Protein AF-A0A1E1W1M6-F1 (afdb_monomer_lite)

Structure (mmCIF, N/CA/C/O backbone):
data_AF-A0A1E1W1M6-F1
#
_entry.id   AF-A0A1E1W1M6-F1
#
loop_
_atom_site.group_PDB
_atom_site.id
_atom_site.type_symbol
_atom_site.label_atom_id
_atom_site.label_alt_id
_atom_site.label_comp_id
_atom_site.label_asym_id
_atom_site.label_entity_id
_atom_site.label_seq_id
_atom_site.pdbx_PDB_ins_code
_atom_site.Cartn_x
_atom_site.Cartn_y
_atom_site.Cartn_z
_atom_site.occupancy
_atom_site.B_iso_or_equiv
_atom_site.auth_seq_id
_atom_site.auth_comp_id
_atom_site.auth_asym_id
_atom_site.auth_atom_id
_atom_site.pdbx_PDB_model_num
ATOM 1 N N . LEU A 1 1 ? 20.636 12.142 14.056 1.00 53.72 1 LEU A N 1
ATOM 2 C CA . LEU A 1 1 ? 20.337 10.736 14.391 1.00 53.72 1 LEU A CA 1
ATOM 3 C C . LEU A 1 1 ? 21.648 9.991 14.503 1.00 53.72 1 LEU A C 1
ATOM 5 O O . LEU A 1 1 ? 22.384 9.936 13.515 1.00 53.72 1 LEU A O 1
ATOM 9 N N . THR A 1 2 ? 21.947 9.485 15.691 1.00 61.78 2 THR A N 1
ATOM 10 C CA . THR A 1 2 ? 23.094 8.596 15.922 1.00 61.78 2 THR A CA 1
ATOM 11 C C . THR A 1 2 ? 22.879 7.271 15.168 1.00 61.78 2 THR A C 1
ATOM 13 O O . THR A 1 2 ? 21.756 6.965 14.757 1.00 61.78 2 THR A O 1
ATOM 16 N N . ALA A 1 3 ? 23.935 6.489 14.914 1.00 62.94 3 ALA A N 1
ATOM 17 C CA . ALA A 1 3 ? 23.798 5.199 14.218 1.00 62.94 3 ALA A CA 1
ATOM 18 C C . ALA A 1 3 ? 22.758 4.250 14.876 1.00 62.94 3 ALA A C 1
ATOM 20 O O . ALA A 1 3 ? 21.909 3.734 14.149 1.00 62.94 3 ALA A O 1
ATOM 21 N N . PRO A 1 4 ? 22.686 4.134 16.221 1.00 64.62 4 PRO A N 1
ATOM 22 C CA . PRO A 1 4 ? 21.672 3.312 16.893 1.00 64.62 4 PRO A CA 1
ATOM 23 C C . PRO A 1 4 ? 20.228 3.789 16.671 1.00 64.62 4 PRO A C 1
ATOM 25 O O . PRO A 1 4 ? 19.310 2.982 16.529 1.00 64.62 4 PRO A O 1
ATOM 28 N N . GLU A 1 5 ? 20.002 5.106 16.604 1.00 60.75 5 GLU A N 1
ATOM 29 C CA . GLU A 1 5 ? 18.670 5.669 16.347 1.00 60.75 5 GLU A CA 1
ATOM 30 C C . GLU A 1 5 ? 18.193 5.392 14.916 1.00 60.75 5 GLU A C 1
ATOM 32 O O . GLU A 1 5 ? 16.998 5.195 14.685 1.00 60.75 5 GLU A O 1
ATOM 37 N N . LYS A 1 6 ? 19.121 5.363 13.949 1.00 62.81 6 LYS A N 1
ATOM 38 C CA . LYS A 1 6 ? 18.810 5.003 12.558 1.00 62.81 6 LYS A CA 1
ATOM 39 C C . LYS A 1 6 ? 18.421 3.530 12.446 1.00 62.81 6 LYS A C 1
ATOM 41 O O . LYS A 1 6 ? 17.422 3.231 11.793 1.00 62.81 6 LYS A O 1
ATOM 46 N N . ASP A 1 7 ? 19.139 2.645 13.132 1.00 66.94 7 ASP A N 1
ATOM 47 C CA . ASP A 1 7 ? 18.856 1.207 13.128 1.00 66.94 7 ASP A CA 1
ATOM 48 C C . ASP A 1 7 ? 17.512 0.881 13.787 1.00 66.94 7 ASP A C 1
ATOM 50 O O . ASP A 1 7 ? 16.731 0.097 13.246 1.00 66.94 7 ASP A O 1
ATOM 54 N N . LYS A 1 8 ? 17.185 1.530 14.915 1.00 69.25 8 LYS A N 1
ATOM 55 C CA . LYS A 1 8 ? 15.869 1.382 15.558 1.00 69.25 8 LYS A CA 1
ATOM 56 C C . LYS A 1 8 ? 14.739 1.851 14.637 1.00 69.25 8 LYS A C 1
ATOM 58 O O . LYS A 1 8 ? 13.744 1.149 14.476 1.00 69.25 8 LYS A O 1
ATOM 63 N N . LYS A 1 9 ? 14.904 3.005 13.982 1.00 68.50 9 LYS A N 1
ATOM 64 C CA . LYS A 1 9 ? 13.907 3.531 13.038 1.00 68.50 9 LYS A CA 1
ATOM 65 C C . LYS A 1 9 ? 13.692 2.589 11.848 1.00 68.50 9 LYS A C 1
ATOM 67 O O . LYS A 1 9 ? 12.552 2.379 11.445 1.00 68.50 9 LYS A O 1
ATOM 72 N N . LEU A 1 10 ? 14.766 2.007 11.312 1.00 71.62 10 LEU A N 1
ATOM 73 C CA . LEU A 1 10 ? 14.689 1.046 10.211 1.00 71.62 10 LEU A CA 1
ATOM 74 C C . LEU A 1 10 ? 13.978 -0.248 10.628 1.00 71.62 10 LEU A C 1
ATOM 76 O O . LEU A 1 10 ? 13.123 -0.733 9.892 1.00 71.62 10 LEU A O 1
ATOM 80 N N . LYS A 1 11 ? 14.281 -0.783 11.816 1.00 71.94 11 LYS A N 1
ATOM 81 C CA . LYS A 1 11 ? 13.593 -1.965 12.359 1.00 71.94 11 LYS A CA 1
ATOM 82 C C . LYS A 1 11 ? 12.092 -1.727 12.523 1.00 71.94 11 LYS A C 1
ATOM 84 O O . LYS A 1 11 ? 11.304 -2.561 12.083 1.00 71.94 11 LYS A O 1
ATOM 89 N N . ASN A 1 12 ? 11.698 -0.581 13.079 1.00 71.88 12 ASN A N 1
ATOM 90 C CA . ASN A 1 12 ? 10.284 -0.231 13.238 1.00 71.88 12 ASN A CA 1
ATOM 91 C C . ASN A 1 12 ? 9.583 -0.077 11.880 1.00 71.88 12 ASN A C 1
ATOM 93 O O . ASN A 1 12 ? 8.468 -0.560 11.715 1.00 71.88 12 ASN A O 1
ATOM 97 N N . TYR A 1 13 ? 10.255 0.521 10.891 1.00 74.44 13 TYR A N 1
ATOM 98 C CA . TYR A 1 13 ? 9.730 0.618 9.528 1.00 74.44 13 TYR A CA 1
ATOM 99 C C . TYR A 1 13 ? 9.480 -0.763 8.905 1.00 74.44 13 TYR A C 1
ATOM 101 O O . TYR A 1 13 ? 8.378 -1.037 8.441 1.00 74.44 13 TYR A O 1
ATOM 109 N N . ILE A 1 14 ? 10.470 -1.661 8.960 1.00 76.38 14 ILE A N 1
ATOM 110 C CA . ILE A 1 14 ? 10.336 -3.034 8.447 1.00 76.38 14 ILE A CA 1
ATOM 111 C C . ILE A 1 14 ? 9.207 -3.775 9.174 1.00 76.38 14 ILE A C 1
ATOM 113 O O . ILE A 1 14 ? 8.413 -4.465 8.540 1.00 76.38 14 ILE A O 1
ATOM 117 N N . SER A 1 15 ? 9.103 -3.607 10.494 1.00 78.19 15 SER A N 1
ATOM 118 C CA . SER A 1 15 ? 8.032 -4.207 11.296 1.00 78.19 15 SER A CA 1
ATOM 119 C C . SER A 1 15 ? 6.642 -3.730 10.860 1.00 78.19 15 SER A C 1
ATOM 121 O O . SER A 1 15 ? 5.731 -4.547 10.726 1.00 78.19 15 SER A O 1
ATOM 123 N N . GLY A 1 16 ? 6.487 -2.429 10.591 1.00 80.25 16 GLY A N 1
ATOM 124 C CA . GLY A 1 16 ? 5.248 -1.849 10.069 1.00 80.25 16 GLY A CA 1
ATOM 125 C C . GLY A 1 16 ? 4.876 -2.403 8.693 1.00 80.25 16 GLY A C 1
ATOM 126 O O . GLY A 1 16 ? 3.746 -2.838 8.501 1.00 80.25 16 GLY A O 1
ATOM 127 N N . VAL A 1 17 ? 5.843 -2.492 7.773 1.00 82.00 17 VAL A N 1
ATOM 128 C CA . VAL A 1 17 ? 5.624 -3.056 6.428 1.00 82.00 17 VAL A CA 1
ATOM 129 C C . VAL A 1 17 ? 5.194 -4.525 6.496 1.00 82.00 17 VAL A C 1
ATOM 131 O O . VAL A 1 17 ? 4.274 -4.927 5.791 1.00 82.00 17 VAL A O 1
ATOM 134 N N . ILE A 1 18 ? 5.816 -5.332 7.362 1.00 84.88 18 ILE A N 1
ATOM 135 C CA . ILE A 1 18 ? 5.426 -6.741 7.554 1.00 84.88 18 ILE A CA 1
ATOM 136 C C . ILE A 1 18 ? 3.995 -6.842 8.094 1.00 84.88 18 ILE A C 1
ATOM 138 O O . ILE A 1 18 ? 3.234 -7.708 7.664 1.00 84.88 18 ILE A O 1
ATOM 142 N N . TYR A 1 19 ? 3.625 -5.968 9.031 1.00 87.75 19 TYR A N 1
ATOM 143 C CA . TYR A 1 19 ? 2.278 -5.937 9.591 1.00 87.75 19 TYR A CA 1
ATOM 144 C C . TYR A 1 19 ? 1.228 -5.572 8.533 1.00 87.75 19 TYR A C 1
ATOM 146 O O . TYR A 1 19 ? 0.260 -6.310 8.361 1.00 87.75 19 TYR A O 1
ATOM 154 N N . GLU A 1 20 ? 1.465 -4.505 7.763 1.00 87.00 20 GLU A N 1
ATOM 155 C CA . GLU A 1 20 ? 0.622 -4.095 6.630 1.00 87.00 20 GLU A CA 1
ATOM 156 C C . GLU A 1 20 ? 0.472 -5.220 5.593 1.00 87.00 20 GLU A C 1
ATOM 158 O O . GLU A 1 20 ? -0.633 -5.500 5.127 1.00 87.00 20 GLU A O 1
ATOM 163 N N . PHE A 1 21 ? 1.567 -5.908 5.259 1.00 87.62 21 PHE A N 1
ATOM 164 C CA . PHE A 1 21 ? 1.557 -6.984 4.269 1.00 87.62 21 PHE A CA 1
ATOM 165 C C . PHE A 1 21 ? 0.792 -8.226 4.744 1.00 87.62 21 PHE A C 1
ATOM 167 O O . PHE A 1 21 ? 0.010 -8.804 3.992 1.00 87.62 21 PHE A O 1
ATOM 174 N N . ASN A 1 22 ? 0.955 -8.627 6.006 1.00 89.81 22 ASN A N 1
ATOM 175 C CA . ASN A 1 22 ? 0.162 -9.718 6.573 1.00 89.81 22 ASN A CA 1
ATOM 176 C C . ASN A 1 22 ? -1.327 -9.348 6.647 1.00 89.81 22 ASN A C 1
ATOM 178 O O . ASN A 1 22 ? -2.181 -10.181 6.348 1.00 89.81 22 ASN A O 1
ATOM 182 N N . LEU A 1 23 ? -1.646 -8.096 6.984 1.00 90.56 23 LEU A N 1
ATOM 183 C CA . LEU A 1 23 ? -3.027 -7.624 7.005 1.00 90.56 23 LEU A CA 1
ATOM 184 C C . LEU A 1 23 ? -3.655 -7.681 5.607 1.00 90.56 23 LEU A C 1
ATOM 186 O O . LEU A 1 23 ? -4.787 -8.137 5.461 1.00 90.56 23 LEU A O 1
ATOM 190 N N . LEU A 1 24 ? -2.906 -7.302 4.568 1.00 90.31 24 LEU A N 1
ATOM 191 C CA . LEU A 1 24 ? -3.333 -7.486 3.183 1.00 90.31 24 LEU A CA 1
ATOM 192 C C . LEU A 1 24 ? -3.670 -8.948 2.890 1.00 90.31 24 LEU A C 1
ATOM 194 O O . LEU A 1 24 ? -4.738 -9.204 2.348 1.00 90.31 24 LEU A O 1
ATOM 198 N N . ILE A 1 25 ? -2.785 -9.896 3.218 1.00 91.88 25 ILE A N 1
ATOM 199 C CA . ILE A 1 25 ? -3.020 -11.329 2.967 1.00 91.88 25 ILE A CA 1
ATOM 200 C C . ILE A 1 25 ? -4.360 -11.759 3.575 1.00 91.88 25 ILE A C 1
ATOM 202 O O . ILE A 1 25 ? -5.141 -12.448 2.918 1.00 91.88 25 ILE A O 1
ATOM 206 N N . LEU A 1 26 ? -4.655 -11.307 4.795 1.00 90.75 26 LEU A N 1
ATOM 207 C CA . LEU A 1 26 ? -5.927 -11.587 5.449 1.00 90.75 26 LEU A CA 1
ATOM 208 C C . LEU A 1 26 ? -7.110 -10.987 4.672 1.00 90.75 26 LEU A C 1
ATOM 210 O O . LEU A 1 26 ? -8.064 -11.698 4.373 1.00 90.75 26 LEU A O 1
ATOM 214 N N . PHE A 1 27 ? -7.025 -9.724 4.247 1.00 90.44 27 PHE A N 1
ATOM 215 C CA . PHE A 1 27 ? -8.063 -9.110 3.411 1.00 90.44 27 PHE A CA 1
ATOM 216 C C . PHE A 1 27 ? -8.221 -9.783 2.037 1.00 90.44 27 PHE A C 1
ATOM 218 O O . PHE A 1 27 ? -9.336 -9.855 1.526 1.00 90.44 27 PHE A O 1
ATOM 225 N N . LEU A 1 28 ? -7.156 -10.320 1.433 1.00 91.50 28 LEU A N 1
ATOM 226 C CA . LEU A 1 28 ? -7.258 -11.089 0.185 1.00 91.50 28 LEU A CA 1
ATOM 227 C C . LEU A 1 28 ? -8.049 -12.382 0.384 1.00 91.50 28 LEU A C 1
ATOM 229 O O . LEU A 1 28 ? -8.883 -12.727 -0.456 1.00 91.50 28 LEU A O 1
ATOM 233 N N . HIS A 1 29 ? -7.804 -13.082 1.494 1.00 92.06 29 HIS A N 1
ATOM 234 C CA . HIS A 1 29 ? -8.584 -14.259 1.865 1.00 92.06 29 HIS A CA 1
ATOM 235 C C . HIS A 1 29 ? -10.067 -13.903 2.025 1.00 92.06 29 HIS A C 1
ATOM 237 O O . HIS A 1 29 ? -10.938 -14.549 1.440 1.00 92.06 29 HIS A O 1
ATOM 243 N N . GLU A 1 30 ? -10.342 -12.807 2.728 1.00 89.31 30 GLU A N 1
ATOM 244 C CA . GLU A 1 30 ? -11.693 -12.294 2.946 1.00 89.31 30 GLU A CA 1
ATOM 245 C C . GLU A 1 30 ? -12.387 -11.919 1.644 1.00 89.31 30 GLU A C 1
ATOM 247 O O . GLU A 1 30 ? -13.520 -12.326 1.415 1.00 89.31 30 GLU A O 1
ATOM 252 N N . MET A 1 31 ? -11.700 -11.219 0.742 1.00 90.31 31 MET A N 1
ATOM 253 C CA . MET A 1 31 ? -12.219 -10.880 -0.582 1.00 90.31 31 MET A CA 1
ATOM 254 C C . MET A 1 31 ? -12.542 -12.122 -1.416 1.00 90.31 31 MET A C 1
ATOM 256 O O . MET A 1 31 ? -13.518 -12.140 -2.168 1.00 90.31 31 MET A O 1
ATOM 260 N N . PHE A 1 32 ? -11.748 -13.183 -1.287 1.00 90.25 32 PHE A N 1
ATOM 261 C CA . PHE A 1 32 ? -11.987 -14.421 -2.018 1.00 90.25 32 PHE A CA 1
ATOM 262 C C . PHE A 1 32 ? -13.281 -15.130 -1.574 1.00 90.25 32 PHE A C 1
ATOM 264 O O . PHE A 1 32 ? -14.000 -15.692 -2.415 1.00 90.25 32 PHE A O 1
ATOM 271 N N . LEU A 1 33 ? -13.570 -15.095 -0.268 1.00 87.06 33 LEU A N 1
ATOM 272 C CA . LEU A 1 33 ? -14.742 -15.720 0.352 1.00 87.06 33 LEU A CA 1
ATOM 273 C C . LEU A 1 33 ? -15.996 -14.835 0.274 1.00 87.06 33 LEU A C 1
ATOM 275 O O . LEU A 1 33 ? -17.085 -15.300 -0.072 1.00 87.06 33 LEU A O 1
ATOM 279 N N . ASN A 1 34 ? -15.853 -13.549 0.586 1.00 77.88 34 ASN A N 1
ATOM 280 C CA . ASN A 1 34 ? -16.954 -12.616 0.755 1.00 77.88 34 ASN A CA 1
ATOM 281 C C . ASN A 1 34 ? -17.287 -11.881 -0.546 1.00 77.88 34 ASN A C 1
ATOM 283 O O . ASN A 1 34 ? -16.557 -11.010 -1.007 1.00 77.88 34 ASN A O 1
ATOM 287 N N . LYS A 1 35 ? -18.510 -12.085 -1.054 1.00 67.94 35 LYS A N 1
ATOM 288 C CA . LYS A 1 35 ? -19.056 -11.332 -2.208 1.00 67.94 35 LYS A CA 1
ATOM 289 C C . LYS A 1 35 ? -19.193 -9.817 -1.966 1.00 67.94 35 LYS A C 1
ATOM 291 O O . LYS A 1 35 ? -19.566 -9.085 -2.880 1.00 67.94 35 LYS A O 1
ATOM 296 N N . ASN A 1 36 ? -18.959 -9.349 -0.735 1.00 71.69 36 ASN A N 1
ATOM 297 C CA . ASN A 1 36 ? -19.055 -7.938 -0.364 1.00 71.69 36 ASN A CA 1
ATOM 298 C C . ASN A 1 36 ? -17.732 -7.163 -0.489 1.00 71.69 36 ASN A C 1
ATOM 300 O O . ASN A 1 36 ? -17.721 -5.972 -0.205 1.00 71.69 36 ASN A O 1
ATOM 304 N N . MET A 1 37 ? -16.642 -7.796 -0.922 1.00 77.94 37 MET A N 1
ATOM 305 C CA . MET A 1 37 ? -15.388 -7.116 -1.253 1.00 77.94 37 MET A CA 1
ATOM 306 C C . MET A 1 37 ? -15.063 -7.430 -2.714 1.00 77.94 37 MET A C 1
ATOM 308 O O . MET A 1 37 ? -14.768 -8.570 -3.055 1.00 77.94 37 MET A O 1
ATOM 312 N N . LEU A 1 38 ? -15.207 -6.441 -3.599 1.00 72.75 38 LEU A N 1
ATOM 313 C CA . LEU A 1 38 ? -15.074 -6.651 -5.048 1.00 72.75 38 LEU A CA 1
ATOM 314 C C . LEU A 1 38 ? -13.620 -6.569 -5.503 1.00 72.75 38 LEU A C 1
ATOM 316 O O . LEU A 1 38 ? -13.189 -7.336 -6.367 1.00 72.75 38 LEU A O 1
ATOM 320 N N . SER A 1 39 ? -12.878 -5.630 -4.921 1.00 78.88 39 SER A N 1
ATOM 321 C CA . SER A 1 39 ? -11.457 -5.478 -5.180 1.00 78.88 39 SER A CA 1
ATOM 322 C C . SER A 1 39 ? -10.726 -4.866 -3.998 1.00 78.88 39 SER A C 1
ATOM 324 O O . SER A 1 39 ? -11.309 -4.082 -3.245 1.00 78.88 39 SER A O 1
ATOM 326 N N . ILE A 1 40 ? -9.432 -5.149 -3.919 1.00 77.38 40 ILE A N 1
ATOM 327 C CA . ILE A 1 40 ? -8.494 -4.495 -3.012 1.00 77.38 40 ILE A CA 1
ATOM 328 C C . ILE A 1 40 ? -7.459 -3.721 -3.836 1.00 77.38 40 ILE A C 1
ATOM 330 O O . ILE A 1 40 ? -7.030 -4.178 -4.891 1.00 77.38 40 ILE A O 1
ATOM 334 N N . SER A 1 41 ? -7.044 -2.541 -3.395 1.00 74.56 41 SER A N 1
ATOM 335 C CA . SER A 1 41 ? -5.929 -1.814 -4.009 1.00 74.56 41 SER A CA 1
ATOM 336 C C . SER A 1 41 ? -4.925 -1.328 -2.974 1.00 74.56 41 SER A C 1
ATOM 338 O O . SER A 1 41 ? -5.272 -1.041 -1.827 1.00 74.56 41 SER A O 1
ATOM 340 N N . PHE A 1 42 ? -3.669 -1.243 -3.416 1.00 66.38 42 PHE A N 1
ATOM 341 C CA . PHE A 1 42 ? -2.626 -0.457 -2.775 1.00 66.38 42 PHE A CA 1
ATOM 342 C C . PHE A 1 42 ? -2.424 0.814 -3.581 1.00 66.38 42 PHE A C 1
ATOM 344 O O . PHE A 1 42 ? -2.313 0.769 -4.806 1.00 66.38 42 PHE A O 1
ATOM 351 N N . GLU A 1 43 ? -2.349 1.950 -2.904 1.00 58.53 43 GLU A N 1
ATOM 352 C CA . GLU A 1 43 ? -1.945 3.191 -3.552 1.00 58.53 43 GLU A CA 1
ATOM 353 C C . GLU A 1 43 ? -0.429 3.361 -3.489 1.00 58.53 43 GLU A C 1
ATOM 355 O O . GLU A 1 43 ? 0.146 3.522 -2.418 1.00 58.53 43 GLU A O 1
ATOM 360 N N . GLU A 1 44 ? 0.210 3.401 -4.658 1.00 48.38 44 GLU A N 1
ATOM 361 C CA . GLU A 1 44 ? 1.646 3.684 -4.807 1.00 48.38 44 GLU A CA 1
ATOM 362 C C . GLU A 1 44 ? 1.986 5.190 -4.807 1.00 48.38 44 GLU A C 1
ATOM 364 O O . GLU A 1 44 ? 3.085 5.588 -5.199 1.00 48.38 44 GLU A O 1
ATOM 369 N N . LYS A 1 45 ? 1.070 6.076 -4.401 1.00 36.25 45 LYS A N 1
ATOM 370 C CA . LYS A 1 45 ? 1.277 7.527 -4.533 1.00 36.25 45 LYS A CA 1
ATOM 371 C C . LYS A 1 45 ? 0.866 8.309 -3.292 1.00 36.25 45 LYS A C 1
ATOM 373 O O . LYS A 1 45 ? -0.138 9.008 -3.291 1.00 36.25 45 LYS A O 1
ATOM 378 N N . SER A 1 46 ? 1.708 8.280 -2.268 1.00 34.88 46 SER A N 1
ATOM 379 C CA . SER A 1 46 ? 1.894 9.455 -1.415 1.00 34.88 46 SER A CA 1
ATOM 380 C C . SER A 1 46 ? 3.340 9.521 -0.921 1.00 34.88 46 SER A C 1
ATOM 382 O O . SER A 1 46 ? 4.066 8.527 -0.900 1.00 34.88 46 SER A O 1
ATOM 384 N N . HIS A 1 47 ? 3.795 10.728 -0.592 1.00 35.16 47 HIS A N 1
ATOM 385 C CA . HIS A 1 47 ? 5.165 10.998 -0.151 1.00 35.16 47 HIS A CA 1
ATOM 386 C C . HIS A 1 47 ? 5.484 10.445 1.252 1.00 35.16 47 HIS A C 1
ATOM 388 O O . HIS A 1 47 ? 6.631 10.546 1.688 1.00 35.16 47 HIS A O 1
ATOM 394 N N . ASP A 1 48 ? 4.507 9.819 1.918 1.00 37.69 48 ASP A N 1
ATOM 395 C CA . ASP A 1 48 ? 4.671 9.097 3.175 1.00 37.69 48 ASP A CA 1
ATOM 396 C C . ASP A 1 48 ? 4.527 7.588 2.939 1.00 37.69 48 ASP A C 1
ATOM 398 O O . ASP A 1 48 ? 3.520 7.093 2.447 1.00 37.69 48 ASP A O 1
ATOM 402 N N . THR A 1 49 ? 5.575 6.859 3.306 1.00 38.47 49 THR A N 1
ATOM 403 C CA . THR A 1 49 ? 5.892 5.445 3.038 1.00 38.47 49 THR A CA 1
ATOM 404 C C . THR A 1 49 ? 4.919 4.408 3.621 1.00 38.47 49 THR A C 1
ATOM 406 O O . THR A 1 49 ? 5.365 3.454 4.257 1.00 38.47 49 THR A O 1
ATOM 409 N N . SER A 1 50 ? 3.610 4.589 3.499 1.00 50.81 50 SER A N 1
ATOM 410 C CA . SER A 1 50 ? 2.646 3.777 4.233 1.00 50.81 50 SER A CA 1
ATOM 411 C C . SER A 1 50 ? 1.504 3.321 3.331 1.00 50.81 50 SER A C 1
ATOM 413 O O . SER A 1 50 ? 0.760 4.135 2.783 1.00 50.81 50 SER A O 1
ATOM 415 N N . ASN A 1 51 ? 1.401 2.006 3.162 1.00 61.62 51 ASN A N 1
ATOM 416 C CA . ASN A 1 51 ? 0.549 1.382 2.164 1.00 61.62 51 ASN A CA 1
ATOM 417 C C . ASN A 1 51 ? -0.869 1.250 2.731 1.00 61.62 51 ASN A C 1
ATOM 419 O O . ASN A 1 51 ? -1.147 0.383 3.558 1.00 61.62 51 ASN A O 1
ATOM 423 N N . ASN A 1 52 ? -1.780 2.128 2.315 1.00 72.19 52 ASN A N 1
ATOM 424 C CA . ASN A 1 52 ? -3.185 2.013 2.703 1.00 72.19 52 ASN A CA 1
ATOM 425 C C . ASN A 1 52 ? -3.831 0.860 1.930 1.00 72.19 52 ASN A C 1
ATOM 427 O O . ASN A 1 52 ? -3.690 0.783 0.708 1.00 72.19 52 ASN A O 1
ATOM 431 N N . ILE A 1 53 ? -4.569 -0.000 2.633 1.00 85.75 53 ILE A N 1
ATOM 432 C CA . ILE A 1 53 ? -5.400 -1.024 1.999 1.00 85.75 53 ILE A CA 1
ATOM 433 C C . ILE A 1 53 ? -6.733 -0.366 1.667 1.00 85.75 53 ILE A C 1
ATOM 435 O O . ILE A 1 53 ? -7.411 0.164 2.546 1.00 85.75 53 ILE A O 1
ATOM 439 N N . THR A 1 54 ? -7.112 -0.398 0.397 1.00 86.69 54 THR A N 1
ATOM 440 C CA . THR A 1 54 ? -8.371 0.176 -0.076 1.00 86.69 54 THR A CA 1
ATOM 441 C C . THR A 1 54 ? -9.296 -0.949 -0.507 1.00 86.69 54 THR A C 1
ATOM 443 O O . THR A 1 54 ? -8.900 -1.792 -1.306 1.00 86.69 54 THR A O 1
ATOM 446 N N . ILE A 1 55 ? -10.512 -0.985 0.033 1.00 86.88 55 ILE A N 1
ATOM 447 C CA . ILE A 1 55 ? -11.510 -2.031 -0.215 1.00 86.88 55 ILE A CA 1
ATOM 448 C C . ILE A 1 55 ? -12.695 -1.411 -0.948 1.00 86.88 55 ILE A C 1
ATOM 450 O O . ILE A 1 55 ? -13.341 -0.501 -0.425 1.00 86.88 55 ILE A O 1
ATOM 454 N N . ASN A 1 56 ? -13.023 -1.945 -2.125 1.00 83.81 56 ASN A N 1
ATOM 455 C CA . ASN A 1 56 ? -14.118 -1.438 -2.952 1.00 83.81 56 ASN A CA 1
ATOM 456 C C . ASN A 1 56 ? -15.350 -2.347 -2.890 1.00 83.81 56 ASN A C 1
ATOM 458 O O . ASN A 1 56 ? -15.257 -3.568 -3.060 1.00 83.81 56 ASN A O 1
ATOM 462 N N . TYR A 1 57 ? -16.525 -1.739 -2.716 1.00 80.62 57 TYR A N 1
ATOM 463 C CA . TYR A 1 57 ? -17.819 -2.419 -2.771 1.00 80.62 57 TYR A CA 1
ATOM 464 C C . TYR A 1 57 ? -18.917 -1.512 -3.327 1.00 80.62 57 TYR A C 1
ATOM 466 O O . TYR A 1 57 ? -19.251 -0.516 -2.695 1.00 80.62 57 TYR A O 1
ATOM 474 N N . LYS A 1 58 ? -19.548 -1.900 -4.447 1.00 75.38 58 LYS A N 1
ATOM 475 C CA . LYS A 1 58 ? -20.680 -1.168 -5.058 1.00 75.38 58 LYS A CA 1
ATOM 476 C C . LYS A 1 58 ? -20.424 0.347 -5.135 1.00 75.38 58 LYS A C 1
ATOM 478 O O . LYS A 1 58 ? -21.185 1.126 -4.568 1.00 75.38 58 LYS A O 1
ATOM 483 N N . ASP A 1 59 ? -19.296 0.710 -5.743 1.00 74.19 59 ASP A N 1
ATOM 484 C CA . ASP A 1 59 ? -18.831 2.094 -5.945 1.00 74.19 59 ASP A CA 1
ATOM 485 C C . ASP A 1 59 ? -18.500 2.883 -4.666 1.00 74.19 59 ASP A C 1
ATOM 487 O O . ASP A 1 59 ? -18.239 4.080 -4.717 1.00 74.19 59 ASP A O 1
ATOM 491 N N . ARG A 1 60 ? -18.450 2.202 -3.515 1.00 84.38 60 ARG A N 1
ATOM 492 C CA . ARG A 1 60 ? -18.015 2.760 -2.234 1.00 84.38 60 ARG A CA 1
ATOM 493 C C . ARG A 1 60 ? -16.644 2.262 -1.847 1.00 84.38 60 ARG A C 1
ATOM 495 O O . ARG A 1 60 ? -16.341 1.075 -2.000 1.00 84.38 60 ARG A O 1
ATOM 502 N N . VAL A 1 61 ? -15.879 3.156 -1.234 1.00 87.25 61 VAL A N 1
ATOM 503 C CA . VAL A 1 61 ? -14.498 2.890 -0.837 1.00 87.25 61 VAL A CA 1
ATOM 504 C C . VAL A 1 61 ? -14.380 2.832 0.682 1.00 87.25 61 VAL A C 1
ATOM 506 O O . VAL A 1 61 ? -14.861 3.711 1.394 1.00 87.25 61 VAL A O 1
ATOM 509 N N . THR A 1 62 ? -13.753 1.783 1.203 1.00 89.62 62 THR A N 1
ATOM 510 C CA . THR A 1 62 ? -13.330 1.701 2.605 1.00 89.62 62 THR A CA 1
ATOM 511 C C . THR A 1 62 ? -11.814 1.705 2.663 1.00 89.62 62 THR A C 1
ATOM 513 O O . THR A 1 62 ? -11.179 0.800 2.126 1.00 89.62 62 THR A O 1
ATOM 516 N N . TYR A 1 63 ? -11.234 2.697 3.333 1.00 90.06 63 TYR A N 1
ATOM 517 C CA . TYR A 1 63 ? -9.797 2.717 3.590 1.00 90.06 63 TYR A CA 1
ATOM 518 C C . TYR A 1 63 ? -9.504 2.036 4.909 1.00 90.06 63 TYR A C 1
ATOM 520 O O . TYR A 1 63 ? -10.169 2.297 5.909 1.00 90.06 63 TYR A O 1
ATOM 528 N N . VAL A 1 64 ? -8.477 1.200 4.911 1.00 91.12 64 VAL A N 1
ATOM 529 C CA . VAL A 1 64 ? -7.945 0.562 6.105 1.00 91.12 64 VAL A CA 1
ATOM 530 C C . VAL A 1 64 ? -6.492 0.967 6.253 1.00 91.12 64 VAL A C 1
ATOM 532 O O . VAL A 1 64 ? -5.638 0.682 5.409 1.00 91.12 64 VAL A O 1
ATOM 535 N N . LYS A 1 65 ? -6.223 1.661 7.354 1.00 90.25 65 LYS A N 1
ATOM 536 C CA . LYS A 1 65 ? -4.910 2.150 7.720 1.00 90.25 65 LYS A CA 1
ATOM 537 C C . LYS A 1 65 ? -4.353 1.327 8.867 1.00 90.25 65 LYS A C 1
ATOM 539 O O . LYS A 1 65 ? -4.806 1.483 9.998 1.00 90.25 65 LYS A O 1
ATOM 544 N N . ALA A 1 66 ? -3.373 0.475 8.584 1.00 90.19 66 ALA A N 1
ATOM 545 C CA . ALA A 1 66 ? -2.733 -0.308 9.629 1.00 90.19 66 ALA A CA 1
ATOM 546 C C . ALA A 1 66 ? -1.801 0.566 10.480 1.00 90.19 66 ALA A C 1
ATOM 548 O O . ALA A 1 66 ? -1.057 1.406 9.968 1.00 90.19 66 ALA A O 1
ATOM 549 N N . HIS A 1 67 ? -1.809 0.320 11.781 1.00 88.38 67 HIS A N 1
ATOM 550 C CA . HIS A 1 67 ? -0.840 0.828 12.728 1.00 88.38 67 HIS A CA 1
ATOM 551 C C . HIS A 1 67 ? -0.380 -0.324 13.618 1.00 88.38 67 HIS A C 1
ATOM 553 O O . HIS A 1 67 ? -1.196 -0.973 14.260 1.00 88.38 67 HIS A O 1
ATOM 559 N N . ASN A 1 68 ? 0.923 -0.589 13.615 1.00 86.69 68 ASN A N 1
ATOM 560 C CA . ASN A 1 68 ? 1.554 -1.513 14.550 1.00 86.69 68 ASN A CA 1
ATOM 561 C C . ASN A 1 68 ? 2.068 -0.683 15.729 1.00 86.69 68 ASN A C 1
ATOM 563 O O . ASN A 1 68 ? 2.961 0.153 15.539 1.00 86.69 68 ASN A O 1
ATOM 567 N N . ALA A 1 69 ? 1.449 -0.846 16.889 1.00 83.56 69 ALA A N 1
ATOM 568 C CA . ALA A 1 69 ? 1.665 0.004 18.044 1.00 83.56 69 ALA A CA 1
ATOM 569 C C . ALA A 1 69 ? 2.693 -0.593 19.014 1.00 83.56 69 ALA A C 1
ATOM 571 O O . ALA A 1 69 ? 2.712 -1.787 19.284 1.00 83.56 69 ALA A O 1
ATOM 572 N N . ASP A 1 70 ? 3.503 0.273 19.626 1.00 77.38 70 ASP A N 1
ATOM 573 C CA . ASP A 1 70 ? 4.453 -0.124 20.677 1.00 77.38 70 ASP A CA 1
ATOM 574 C C . ASP A 1 70 ? 3.785 -0.214 22.077 1.00 77.38 70 ASP A C 1
ATOM 576 O O . ASP A 1 70 ? 4.464 -0.437 23.080 1.00 77.38 70 ASP A O 1
ATOM 580 N N . GLY A 1 71 ? 2.465 0.004 22.166 1.00 85.81 71 GLY A N 1
ATOM 581 C CA . GLY A 1 71 ? 1.677 -0.004 23.403 1.00 85.81 71 GLY A CA 1
ATOM 582 C C . GLY A 1 71 ? 0.309 0.669 23.242 1.00 85.81 71 GLY A C 1
ATOM 583 O O . GLY A 1 71 ? -0.007 1.181 22.168 1.00 85.81 71 GLY A O 1
ATOM 584 N N . ASN A 1 72 ? -0.486 0.685 24.317 1.00 90.12 72 ASN A N 1
ATOM 585 C CA . ASN A 1 72 ? -1.835 1.265 24.321 1.00 90.12 72 ASN A CA 1
ATOM 586 C C . ASN A 1 72 ? -1.844 2.732 23.881 1.00 90.12 72 ASN A C 1
ATOM 588 O O . ASN A 1 72 ? -0.892 3.476 24.116 1.00 90.12 72 ASN A O 1
ATOM 592 N N . ILE A 1 73 ? -2.949 3.136 23.263 1.00 91.25 73 ILE A N 1
ATOM 593 C CA . ILE A 1 73 ? -3.150 4.457 22.681 1.00 91.25 73 ILE A CA 1
ATOM 594 C C . ILE A 1 73 ? -3.840 5.364 23.699 1.00 91.25 73 ILE A C 1
ATOM 596 O O . ILE A 1 73 ? -5.033 5.230 23.975 1.00 91.25 73 ILE A O 1
ATOM 600 N N . GLY A 1 74 ? -3.084 6.321 24.232 1.00 90.94 74 GLY A N 1
ATOM 601 C CA . GLY A 1 74 ? -3.586 7.367 25.123 1.00 90.94 74 GLY A CA 1
ATOM 602 C C . GLY A 1 74 ? -3.944 8.676 24.410 1.00 90.94 74 GLY A C 1
ATOM 603 O O . GLY A 1 74 ? -3.744 8.847 23.202 1.00 90.94 74 GLY A O 1
ATOM 604 N N . TYR A 1 75 ? -4.417 9.658 25.186 1.00 90.44 75 TYR A N 1
ATOM 605 C CA . TYR A 1 75 ? -4.771 10.990 24.674 1.00 90.44 75 TYR A CA 1
ATOM 606 C C . TYR A 1 75 ? -3.610 11.674 23.937 1.00 90.44 75 TYR A C 1
ATOM 608 O O . TYR A 1 75 ? -3.795 12.208 22.845 1.00 90.44 75 TYR A O 1
ATOM 616 N N . ASP A 1 76 ? -2.399 11.611 24.499 1.00 87.69 76 ASP A N 1
ATOM 617 C CA . ASP A 1 76 ? -1.214 12.253 23.918 1.00 87.69 76 ASP A CA 1
ATOM 618 C C . ASP A 1 76 ? -0.761 11.582 22.608 1.00 87.69 76 ASP A C 1
ATOM 620 O O . ASP A 1 76 ? -0.047 12.196 21.812 1.00 87.69 76 ASP A O 1
ATOM 624 N N . GLN A 1 77 ? -1.184 10.337 22.352 1.00 89.25 77 GLN A N 1
ATOM 625 C CA . GLN A 1 77 ? -1.014 9.707 21.045 1.00 89.25 77 GLN A CA 1
ATOM 626 C C . GLN A 1 77 ? -2.092 10.173 20.069 1.00 89.25 77 GLN A C 1
ATOM 628 O O . GLN A 1 77 ? -1.765 10.564 18.956 1.00 89.25 77 GLN A O 1
ATOM 633 N N . LEU A 1 78 ? -3.364 10.209 20.466 1.00 91.12 78 LEU A N 1
ATOM 634 C CA . LEU A 1 78 ? -4.443 10.684 19.589 1.00 91.12 78 LEU A CA 1
ATOM 635 C C . LEU A 1 78 ? -4.212 12.138 19.137 1.00 91.12 78 LEU A C 1
ATOM 637 O O . LEU A 1 78 ? -4.245 12.437 17.936 1.00 91.12 78 LEU A O 1
ATOM 641 N N . PHE A 1 79 ? -3.904 13.018 20.093 1.00 90.38 79 PHE A N 1
ATOM 642 C CA . PHE A 1 79 ? -3.727 14.458 19.906 1.00 90.38 79 PHE A CA 1
ATOM 643 C C . PHE A 1 79 ? -2.413 14.943 20.547 1.00 90.38 79 PHE A C 1
ATOM 645 O O . PHE A 1 79 ? -2.428 15.603 21.589 1.00 90.38 79 PHE A O 1
ATOM 652 N N . PRO A 1 80 ? -1.256 14.634 19.932 1.00 87.75 80 PRO A N 1
ATOM 653 C CA . PRO A 1 80 ? 0.048 15.007 20.465 1.00 87.75 80 PRO A CA 1
ATOM 654 C C . PRO A 1 80 ? 0.249 16.521 20.511 1.00 87.75 80 PRO A C 1
ATOM 656 O O . PRO A 1 80 ? -0.208 17.272 19.646 1.00 87.75 80 PRO A O 1
ATOM 659 N N . SER A 1 81 ? 1.045 16.973 21.479 1.00 81.56 81 SER A N 1
ATOM 660 C CA . SER A 1 81 ? 1.553 18.347 21.483 1.00 81.56 81 SER A CA 1
ATOM 661 C C . SER A 1 81 ? 2.479 18.606 20.282 1.00 81.56 81 SER A C 1
ATOM 663 O O . SER A 1 81 ? 3.101 17.684 19.749 1.00 81.56 81 SER A O 1
ATOM 665 N N . LYS A 1 82 ? 2.684 19.879 19.905 1.00 76.88 82 LYS A N 1
ATOM 666 C CA . LYS A 1 82 ? 3.592 20.273 18.798 1.00 76.88 82 LYS A CA 1
ATOM 667 C C . LYS A 1 82 ? 4.998 19.653 18.905 1.00 76.88 82 LYS A C 1
ATOM 669 O O . LYS A 1 82 ? 5.637 19.363 17.897 1.00 76.88 82 LYS A O 1
ATOM 674 N N . ARG A 1 83 ? 5.505 19.446 20.128 1.00 74.19 83 ARG A N 1
ATOM 675 C CA . ARG A 1 83 ? 6.819 18.816 20.364 1.00 74.19 83 ARG A CA 1
ATOM 676 C C . ARG A 1 83 ? 6.792 17.302 20.117 1.00 74.19 83 ARG A C 1
ATOM 678 O O . ARG A 1 83 ? 7.787 16.751 19.649 1.00 74.19 83 ARG A O 1
ATOM 685 N N . GLN A 1 84 ? 5.672 16.643 20.413 1.00 73.88 84 GLN A N 1
ATOM 686 C CA . GLN A 1 84 ? 5.474 15.200 20.243 1.00 73.88 84 GLN A CA 1
ATOM 687 C C . GLN A 1 84 ? 5.071 14.820 18.809 1.00 73.88 84 GLN A C 1
ATOM 689 O O . GLN A 1 84 ? 5.443 13.739 18.360 1.00 73.88 84 GLN A O 1
ATOM 694 N N . GLU A 1 85 ? 4.404 15.706 18.058 1.00 70.88 85 GLU A N 1
ATOM 695 C CA . GLU A 1 85 ? 3.947 15.469 16.671 1.00 70.88 85 GLU A CA 1
ATOM 696 C C . GLU A 1 85 ? 5.056 14.945 15.739 1.00 70.88 85 GLU A C 1
ATOM 698 O O . GLU A 1 85 ? 4.815 14.076 14.898 1.00 70.88 85 GLU A O 1
ATOM 703 N N . ARG A 1 86 ? 6.298 15.423 15.915 1.00 68.88 86 ARG A N 1
ATOM 704 C CA . ARG A 1 86 ? 7.455 15.003 15.099 1.00 68.88 86 ARG A CA 1
ATOM 705 C C . ARG A 1 86 ? 7.887 13.555 15.335 1.00 68.88 86 ARG A C 1
ATOM 707 O O . ARG A 1 86 ? 8.508 12.963 14.457 1.00 68.88 86 ARG A O 1
ATOM 714 N N . LYS A 1 87 ? 7.626 13.011 16.526 1.00 69.31 87 LYS A N 1
ATOM 715 C CA . LYS A 1 87 ? 8.037 11.655 16.925 1.00 69.31 87 LYS A CA 1
ATOM 716 C C . LYS A 1 87 ? 6.878 10.665 16.885 1.00 69.31 87 LYS A C 1
ATOM 718 O O . LYS A 1 87 ? 7.110 9.485 16.657 1.00 69.31 87 LYS A O 1
ATOM 723 N N . ASN A 1 88 ? 5.661 11.146 17.111 1.00 73.12 88 ASN A N 1
ATOM 724 C CA . ASN A 1 88 ? 4.483 10.308 17.216 1.00 73.12 88 ASN A CA 1
ATOM 725 C C . ASN A 1 88 ? 4.045 9.798 15.835 1.00 73.12 88 ASN A C 1
ATOM 727 O O . ASN A 1 88 ? 3.818 10.585 14.916 1.00 73.12 88 ASN A O 1
ATOM 731 N N . THR A 1 89 ? 3.945 8.483 15.675 1.00 73.94 89 THR A N 1
ATOM 732 C CA . THR A 1 89 ? 3.539 7.816 14.429 1.00 73.94 89 THR A CA 1
ATOM 733 C C . THR A 1 89 ? 2.024 7.662 14.310 1.00 73.94 89 THR A C 1
ATOM 735 O O . THR A 1 89 ? 1.528 7.534 13.196 1.00 73.94 89 THR 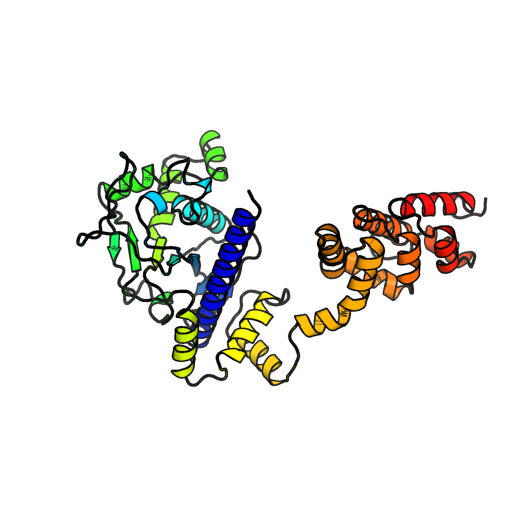A O 1
ATOM 738 N N . PHE A 1 90 ? 1.292 7.753 15.421 1.00 85.38 90 PHE A N 1
ATOM 739 C CA . PHE A 1 90 ? -0.159 7.631 15.482 1.00 85.38 90 PHE A CA 1
ATOM 740 C C . PHE A 1 90 ? -0.762 8.978 15.856 1.00 85.38 90 PHE A C 1
ATOM 742 O O . PHE A 1 90 ? -0.466 9.475 16.926 1.00 85.38 90 PHE A O 1
ATOM 749 N N . SER A 1 91 ? -1.570 9.615 15.009 1.00 90.31 91 SER A N 1
ATOM 750 C CA . SER A 1 91 ? -2.274 10.845 15.400 1.00 90.31 91 SER A CA 1
ATOM 751 C C . SER A 1 91 ? -3.517 11.042 14.556 1.00 90.31 91 SER A C 1
ATOM 753 O O . SER A 1 91 ? -3.457 10.931 13.332 1.00 90.31 91 SER A O 1
ATOM 755 N N . ILE A 1 92 ? -4.618 11.428 15.198 1.00 93.38 92 ILE A N 1
ATOM 756 C CA . ILE A 1 92 ? -5.883 11.703 14.515 1.00 93.38 92 ILE A CA 1
ATOM 757 C C . ILE A 1 92 ? -5.717 12.807 13.464 1.00 93.38 92 ILE A C 1
ATOM 759 O O . ILE A 1 92 ? -6.239 12.670 12.366 1.00 93.38 92 ILE A O 1
ATOM 763 N N . ASN A 1 93 ? -4.903 13.837 13.720 1.00 91.62 93 ASN A N 1
ATOM 764 C CA . ASN A 1 93 ? -4.626 14.893 12.736 1.00 91.62 93 ASN A CA 1
ATOM 765 C C . ASN A 1 93 ? -3.833 14.408 11.509 1.00 91.62 93 ASN A C 1
ATOM 767 O O . ASN A 1 93 ? -4.027 14.921 10.405 1.00 91.62 93 ASN A O 1
ATOM 771 N N . LYS A 1 94 ? -2.970 13.394 11.670 1.00 89.94 94 LYS A N 1
ATOM 772 C CA . LYS A 1 94 ? -2.291 12.763 10.525 1.00 89.94 94 LYS A CA 1
ATOM 773 C C . LYS A 1 94 ? -3.288 11.986 9.675 1.00 89.94 94 LYS A C 1
ATOM 775 O O . LYS A 1 94 ? -3.292 12.122 8.459 1.00 89.94 94 LYS A O 1
ATOM 780 N N . TYR A 1 95 ? -4.170 11.226 10.317 1.00 91.75 95 TYR A N 1
ATOM 781 C CA . TYR A 1 95 ? -5.217 10.484 9.620 1.00 91.75 95 TYR A CA 1
ATOM 782 C C . TYR A 1 95 ? -6.265 11.397 8.978 1.00 91.75 95 TYR A C 1
ATOM 784 O O . TYR A 1 95 ? -6.724 11.098 7.883 1.00 91.75 95 TYR A O 1
ATOM 792 N N . PHE A 1 96 ? -6.578 12.535 9.596 1.00 92.88 96 PHE A N 1
ATOM 793 C CA . PHE A 1 96 ? -7.441 13.558 9.012 1.00 92.88 96 PHE A CA 1
ATOM 794 C C . PHE A 1 96 ? -6.831 14.163 7.743 1.00 92.88 96 PHE A C 1
ATOM 796 O O . PHE A 1 96 ? -7.512 14.275 6.728 1.00 92.88 96 PHE A O 1
ATOM 803 N N . THR A 1 97 ? -5.528 14.468 7.765 1.00 90.56 97 THR A N 1
ATOM 804 C CA . THR A 1 97 ? -4.794 14.890 6.560 1.00 90.56 97 THR A CA 1
ATOM 805 C C . THR A 1 97 ? -4.889 13.844 5.454 1.00 90.56 97 THR A C 1
ATOM 807 O O . THR A 1 97 ? -5.282 14.172 4.339 1.00 90.56 97 THR A O 1
ATOM 810 N N . LEU A 1 98 ? -4.615 12.577 5.781 1.00 87.75 98 LEU A N 1
ATOM 811 C CA . LEU A 1 98 ? -4.724 11.480 4.818 1.00 87.75 98 LEU A CA 1
ATOM 812 C C . LEU A 1 98 ? -6.149 11.337 4.270 1.00 87.75 98 LEU A C 1
ATOM 814 O O . LEU A 1 98 ? -6.318 11.103 3.082 1.00 87.75 98 LEU A O 1
ATOM 818 N N . PHE A 1 99 ? -7.177 11.485 5.105 1.00 89.81 99 PHE A N 1
ATOM 819 C CA . PHE A 1 99 ? -8.570 11.429 4.667 1.00 89.81 99 PHE A CA 1
ATOM 820 C C . PHE A 1 99 ? -8.904 12.530 3.655 1.00 89.81 99 PHE A C 1
ATOM 822 O O . PHE A 1 99 ? -9.557 12.246 2.655 1.00 89.81 99 PHE A O 1
ATOM 829 N N . ILE A 1 100 ? -8.437 13.760 3.880 1.00 88.81 100 ILE A N 1
ATOM 830 C CA . ILE A 1 100 ? -8.653 14.881 2.955 1.00 88.81 100 ILE A CA 1
ATOM 831 C C . ILE A 1 100 ? -7.983 14.608 1.606 1.00 88.81 100 ILE A C 1
ATOM 833 O O . ILE A 1 100 ? -8.635 14.739 0.574 1.00 88.81 100 ILE A O 1
ATOM 837 N N . GLU A 1 101 ? -6.737 14.126 1.610 1.00 85.50 101 GLU A N 1
ATOM 838 C CA . GLU A 1 101 ? -6.043 13.709 0.381 1.00 85.50 101 GLU A CA 1
ATOM 839 C C . GLU A 1 101 ? -6.822 12.623 -0.380 1.00 85.50 101 GLU A C 1
ATOM 841 O O . GLU A 1 101 ? -6.789 12.569 -1.609 1.00 85.50 101 GLU A O 1
ATOM 846 N N . LYS A 1 102 ? -7.544 11.740 0.325 1.00 82.12 102 LYS A N 1
ATOM 847 C CA . LYS A 1 102 ? -8.415 10.742 -0.315 1.00 82.12 102 LYS A CA 1
ATOM 848 C C . LYS A 1 102 ? -9.724 11.320 -0.817 1.00 82.12 102 LYS A C 1
ATOM 850 O O . LYS A 1 102 ? -10.168 10.917 -1.884 1.00 82.12 102 LYS A O 1
ATOM 855 N N . LEU A 1 103 ? -10.313 12.279 -0.113 1.00 82.25 103 LEU A N 1
ATOM 856 C CA . LEU A 1 103 ? -11.555 12.925 -0.533 1.00 82.25 103 LEU A CA 1
ATOM 857 C C . LEU A 1 103 ? -11.395 13.667 -1.872 1.00 82.25 103 LEU A C 1
ATOM 859 O O . LEU A 1 103 ? -12.330 13.709 -2.667 1.00 82.25 103 LEU A O 1
ATOM 863 N N . GLU A 1 104 ? -10.205 14.216 -2.135 1.00 72.00 104 GLU A N 1
ATOM 864 C CA . GLU A 1 104 ? -9.864 14.849 -3.418 1.00 72.00 104 GLU A CA 1
ATOM 865 C C . GLU A 1 104 ? -9.844 13.848 -4.590 1.00 72.00 104 GLU A C 1
ATOM 867 O O . GLU A 1 104 ? -10.142 14.224 -5.725 1.00 72.00 104 GLU A O 1
ATOM 872 N N . ASN A 1 105 ? -9.525 12.575 -4.323 1.00 67.81 105 ASN A N 1
ATOM 873 C CA . ASN A 1 105 ? -9.369 11.527 -5.336 1.00 67.81 105 ASN A CA 1
ATOM 874 C C . ASN A 1 105 ? -10.620 10.645 -5.501 1.00 67.81 105 ASN A C 1
ATOM 876 O O . ASN A 1 105 ? -10.955 10.267 -6.623 1.00 67.81 105 ASN A O 1
ATOM 880 N N . ASP A 1 106 ? -11.328 10.347 -4.409 1.00 64.69 106 ASP A N 1
ATOM 881 C CA . ASP A 1 106 ? -12.444 9.401 -4.357 1.00 64.69 106 ASP A CA 1
ATOM 882 C C . ASP A 1 106 ? -13.696 10.047 -3.743 1.00 64.69 106 ASP A C 1
ATOM 884 O O . ASP A 1 106 ? -13.740 10.417 -2.566 1.00 64.69 106 ASP A O 1
ATOM 888 N N . LYS A 1 107 ? -14.765 10.158 -4.542 1.00 61.41 107 LYS A N 1
ATOM 889 C CA . LYS A 1 107 ? -15.9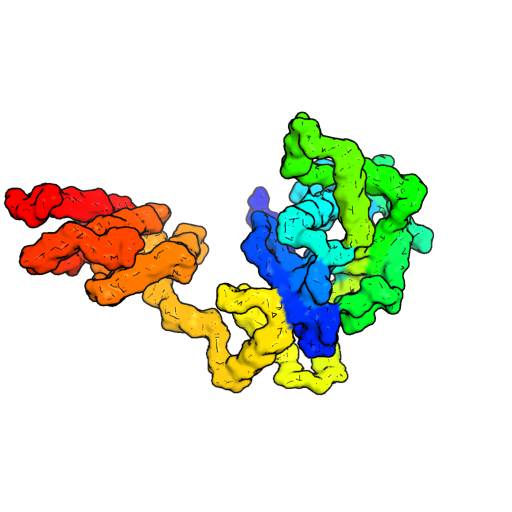65 10.924 -4.162 1.00 61.41 107 LYS A CA 1
ATOM 890 C C . LYS A 1 107 ? -16.904 10.220 -3.169 1.00 61.41 107 LYS A C 1
ATOM 892 O O . LYS A 1 107 ? -17.731 10.904 -2.573 1.00 61.41 107 LYS A O 1
ATOM 897 N N . ASP A 1 108 ? -16.787 8.905 -2.942 1.00 81.31 108 ASP A N 1
ATOM 898 C CA . ASP A 1 108 ? -17.673 8.165 -2.015 1.00 81.31 108 ASP A CA 1
ATOM 899 C C . ASP A 1 108 ? -16.910 7.251 -1.039 1.00 81.31 108 ASP A C 1
ATOM 901 O O . ASP A 1 108 ? -17.036 6.020 -1.020 1.00 81.31 108 ASP A O 1
ATOM 905 N N . ILE A 1 109 ? -16.092 7.879 -0.188 1.00 88.56 109 ILE A N 1
ATOM 906 C CA . ILE A 1 109 ? -15.506 7.209 0.978 1.00 88.56 109 ILE A CA 1
ATOM 907 C C . ILE A 1 109 ? -16.637 6.799 1.919 1.00 88.56 109 ILE A C 1
ATOM 909 O O . ILE A 1 109 ? -17.337 7.657 2.458 1.00 88.56 109 ILE A O 1
ATOM 913 N N . LYS A 1 110 ? -16.794 5.503 2.169 1.00 91.06 110 LYS A N 1
ATOM 914 C CA . LYS A 1 110 ? -17.793 4.977 3.096 1.00 91.06 110 LYS A CA 1
ATOM 915 C C . LYS A 1 110 ? -17.269 4.877 4.523 1.00 91.06 110 LYS A C 1
ATOM 917 O O . LYS A 1 110 ? -17.992 5.259 5.437 1.00 91.06 110 LYS A O 1
ATOM 922 N N . TYR A 1 111 ? -16.043 4.383 4.691 1.00 92.12 111 TYR A N 1
ATOM 923 C CA . TYR A 1 111 ? -15.385 4.228 5.989 1.00 92.12 111 TYR A CA 1
ATOM 924 C C . TYR A 1 111 ? -13.889 4.532 5.884 1.00 92.12 111 TYR A C 1
ATOM 926 O O . TYR A 1 111 ? -13.246 4.204 4.886 1.00 92.12 111 TYR A O 1
ATOM 934 N N . PHE A 1 112 ? -13.341 5.123 6.940 1.00 93.38 112 PHE A N 1
ATOM 935 C CA . PHE A 1 112 ? -11.913 5.317 7.148 1.00 93.38 112 PHE A CA 1
ATOM 936 C C . PHE A 1 112 ? -11.524 4.605 8.446 1.00 93.38 112 PHE A C 1
ATOM 938 O O . PHE A 1 112 ? -11.772 5.096 9.544 1.00 93.38 112 PHE A O 1
ATOM 945 N N . ILE A 1 113 ? -10.970 3.405 8.320 1.00 93.94 113 ILE A N 1
ATOM 946 C CA . ILE A 1 113 ? -10.671 2.519 9.441 1.00 93.94 113 ILE A CA 1
ATOM 947 C C . ILE A 1 113 ? -9.204 2.666 9.813 1.00 93.94 113 ILE A C 1
ATOM 949 O O . ILE A 1 113 ? -8.325 2.453 8.982 1.00 93.94 113 ILE A O 1
ATOM 953 N N . ILE A 1 114 ? -8.933 2.963 11.076 1.00 94.50 114 ILE A N 1
ATOM 954 C CA . ILE A 1 114 ? -7.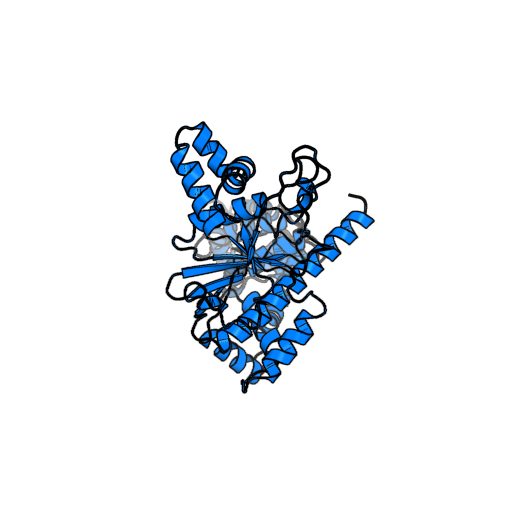601 2.836 11.658 1.00 94.50 114 ILE A CA 1
ATOM 955 C C . ILE A 1 114 ? -7.547 1.474 12.345 1.00 94.50 114 ILE A C 1
ATOM 957 O O . ILE A 1 114 ? -8.228 1.259 13.344 1.00 94.50 114 ILE A O 1
ATOM 961 N N . TYR A 1 115 ? -6.770 0.556 11.781 1.00 93.69 115 TYR A N 1
ATOM 962 C CA . TYR A 1 115 ? -6.621 -0.819 12.246 1.00 93.69 115 TYR A CA 1
ATOM 963 C C . TYR A 1 115 ? -5.344 -0.949 13.069 1.00 93.69 115 TYR A C 1
ATOM 965 O O . TYR A 1 115 ? -4.248 -0.761 12.541 1.00 93.69 115 TYR A O 1
ATOM 973 N N . THR A 1 116 ? -5.467 -1.267 14.351 1.00 93.12 116 THR A N 1
ATOM 974 C CA . THR A 1 116 ? -4.342 -1.280 15.286 1.00 93.12 116 THR A CA 1
ATOM 975 C C . THR A 1 116 ? -4.423 -2.443 16.259 1.00 93.12 116 THR A C 1
ATOM 977 O O . THR A 1 116 ? -5.501 -2.844 16.693 1.00 93.12 116 THR A O 1
ATOM 980 N N . ASP A 1 117 ? -3.263 -2.987 16.603 1.00 92.31 117 ASP A N 1
ATOM 981 C CA . ASP A 1 117 ? -3.140 -4.049 17.598 1.00 92.31 117 ASP A CA 1
ATOM 982 C C . ASP A 1 117 ? -3.194 -3.532 19.040 1.00 92.31 117 ASP A C 1
ATOM 984 O O . ASP A 1 117 ? -3.604 -4.262 19.938 1.00 92.31 117 ASP A O 1
ATOM 988 N N . ALA A 1 118 ? -2.851 -2.261 19.261 1.00 92.75 118 ALA A N 1
ATOM 989 C CA . ALA A 1 118 ? -3.034 -1.604 20.555 1.00 92.75 118 ALA A CA 1
ATOM 990 C C . ALA A 1 118 ? -4.497 -1.449 20.980 1.00 92.75 118 ALA A C 1
ATOM 992 O O . ALA A 1 118 ? -5.385 -1.288 20.141 1.00 92.75 118 ALA A O 1
ATOM 993 N N . ASP A 1 119 ? -4.699 -1.387 22.298 1.00 92.44 119 ASP A N 1
ATOM 994 C CA . ASP A 1 119 ? -5.943 -0.950 22.930 1.00 92.44 119 ASP A CA 1
ATOM 995 C C . ASP A 1 119 ? -6.023 0.582 23.038 1.00 92.44 119 ASP A C 1
ATOM 997 O O . ASP A 1 119 ? -5.010 1.281 22.939 1.00 92.44 119 ASP A O 1
ATOM 1001 N N . LEU A 1 120 ? -7.215 1.111 23.312 1.00 93.00 120 LEU A N 1
ATOM 1002 C CA . LEU A 1 120 ? -7.394 2.490 23.763 1.00 93.00 120 LEU A CA 1
ATOM 1003 C C . LEU A 1 120 ? -7.287 2.562 25.287 1.00 93.00 120 LEU A C 1
ATOM 1005 O O . LEU A 1 120 ? -7.915 1.787 26.002 1.00 93.00 120 LEU A O 1
ATOM 1009 N N . ASP A 1 121 ? -6.562 3.551 25.805 1.00 92.81 121 ASP A N 1
ATOM 1010 C CA . ASP A 1 121 ? -6.489 3.788 27.249 1.00 92.81 121 ASP A CA 1
ATOM 1011 C C . ASP A 1 121 ? -7.741 4.531 27.752 1.00 92.81 121 ASP A C 1
ATOM 1013 O O . ASP A 1 121 ? -7.706 5.718 28.088 1.00 92.81 121 ASP A O 1
ATOM 1017 N N . ILE A 1 122 ? -8.880 3.836 27.735 1.00 92.19 122 ILE A N 1
ATOM 1018 C CA . ILE A 1 122 ? -10.193 4.350 28.142 1.00 92.19 122 ILE A CA 1
ATOM 1019 C C . ILE A 1 122 ? -10.604 3.844 29.532 1.00 92.19 122 ILE A C 1
ATOM 1021 O O . ILE A 1 122 ? -10.140 2.816 30.020 1.00 92.19 122 ILE A O 1
ATOM 1025 N N . THR A 1 123 ? -11.463 4.605 30.204 1.00 91.56 123 THR A N 1
ATOM 1026 C CA . THR A 1 123 ? -12.132 4.207 31.449 1.00 91.56 123 THR A CA 1
ATOM 1027 C C . THR A 1 123 ? -13.321 3.284 31.168 1.00 91.56 123 THR A C 1
ATOM 1029 O O . THR A 1 123 ? -13.743 3.139 30.021 1.00 91.56 123 THR A O 1
ATOM 1032 N N . GLU A 1 124 ? -13.926 2.718 32.217 1.00 87.69 124 GLU A N 1
ATOM 1033 C CA . GLU A 1 124 ? -15.169 1.930 32.110 1.00 87.69 124 GLU A CA 1
ATOM 1034 C C . GLU A 1 124 ? -16.323 2.725 31.471 1.00 87.69 124 GLU A C 1
ATOM 1036 O O . GLU A 1 124 ? -17.126 2.182 30.718 1.00 87.69 124 GLU A O 1
ATOM 1041 N N . GLU A 1 125 ? -16.353 4.047 31.674 1.00 88.44 125 GLU A N 1
ATOM 1042 C CA . GLU A 1 125 ? -17.298 4.967 31.023 1.00 88.44 125 GLU A CA 1
ATOM 1043 C C . GLU A 1 125 ? -16.940 5.295 29.558 1.00 88.44 125 GLU A C 1
ATOM 1045 O O . GLU A 1 125 ? -17.526 6.204 28.960 1.00 88.44 125 GLU A O 1
ATOM 1050 N N . LYS A 1 126 ? -15.952 4.595 28.985 1.00 91.56 126 LYS A N 1
ATOM 1051 C CA . LYS A 1 126 ? -15.420 4.786 27.626 1.00 91.56 126 LYS A CA 1
ATOM 1052 C C . LYS A 1 126 ? -14.889 6.194 27.366 1.00 91.56 126 LYS A C 1
ATOM 1054 O O . LYS A 1 126 ? -15.007 6.724 26.261 1.00 91.56 126 LYS A O 1
ATOM 1059 N N . LYS A 1 127 ? -14.297 6.818 28.384 1.00 91.88 127 LYS A N 1
ATOM 1060 C CA . LYS A 1 127 ? -13.605 8.107 28.250 1.00 91.88 127 LYS A CA 1
ATOM 1061 C C . LYS A 1 127 ? -12.110 7.873 28.185 1.00 91.88 127 LYS A C 1
ATOM 1063 O O . LYS A 1 127 ? -11.586 7.123 29.001 1.00 91.88 127 LYS A O 1
ATOM 1068 N N . ILE A 1 128 ? -11.414 8.532 27.265 1.00 91.44 128 ILE A N 1
ATOM 1069 C CA . ILE A 1 128 ? -9.949 8.478 27.237 1.00 91.44 128 ILE A CA 1
ATOM 1070 C C . ILE A 1 128 ? -9.386 9.000 28.561 1.00 91.44 128 ILE A C 1
ATOM 1072 O O . ILE A 1 128 ? -9.822 10.039 29.074 1.00 91.44 128 ILE A O 1
ATOM 1076 N N . LYS A 1 129 ? -8.421 8.278 29.131 1.00 87.75 129 LYS A N 1
ATOM 1077 C CA . LYS A 1 129 ? -7.716 8.741 30.324 1.00 87.75 129 LYS A CA 1
ATOM 1078 C C . LYS A 1 129 ? -6.945 10.018 30.002 1.00 87.75 129 LYS A C 1
ATOM 1080 O O . LYS A 1 129 ? -6.494 10.240 28.874 1.00 87.75 129 LYS A O 1
ATOM 1085 N N . LYS A 1 130 ? -6.833 10.892 31.005 1.00 76.44 130 LYS A N 1
ATOM 1086 C CA . LYS A 1 130 ? -6.139 12.174 30.854 1.00 76.44 130 LYS A CA 1
ATOM 1087 C C . LYS A 1 130 ? -4.690 11.927 30.448 1.00 76.44 130 LYS A C 1
ATOM 1089 O O . LYS A 1 130 ? -3.980 11.166 31.100 1.00 76.44 130 LYS A O 1
ATOM 1094 N N . GLY A 1 131 ? -4.276 12.594 29.375 1.00 69.81 131 GLY A N 1
ATOM 1095 C CA . GLY A 1 131 ? -2.875 12.649 28.974 1.00 69.81 131 GLY A CA 1
ATOM 1096 C C . GLY A 1 131 ? -2.046 13.482 29.949 1.00 69.81 131 GLY A C 1
ATOM 1097 O O . GLY A 1 131 ? -2.560 14.072 30.901 1.00 69.81 131 GLY A O 1
ATOM 1098 N N . HIS A 1 132 ? -0.751 13.591 29.680 1.00 68.06 132 HIS A N 1
ATOM 1099 C CA . HIS A 1 132 ? 0.157 14.395 30.496 1.00 68.06 132 HIS A CA 1
ATOM 1100 C C . HIS A 1 132 ? -0.056 15.908 30.304 1.00 68.06 132 HIS A C 1
ATOM 1102 O O . HIS A 1 132 ? 0.452 16.713 31.086 1.00 68.06 132 HIS A O 1
ATOM 1108 N N . SER A 1 133 ? -0.801 16.312 29.269 1.00 66.62 133 SER A N 1
ATOM 1109 C CA . SER A 1 133 ? -1.151 17.711 29.018 1.00 66.62 133 SER A CA 1
ATOM 1110 C C . SER A 1 133 ? -2.271 18.218 29.934 1.00 66.62 133 SER A C 1
ATOM 1112 O O . SER A 1 133 ? -3.297 17.556 30.119 1.00 66.62 133 SER A O 1
ATOM 1114 N N . LYS A 1 134 ? -2.118 19.458 30.423 1.00 63.03 134 LYS A N 1
ATOM 1115 C CA . LYS A 1 134 ? -3.165 20.193 31.158 1.00 63.03 134 LYS A CA 1
ATOM 1116 C C . LYS A 1 134 ? -4.414 20.452 30.307 1.00 63.03 134 LYS A C 1
ATOM 1118 O O . LYS A 1 134 ? -5.501 20.553 30.861 1.00 63.03 134 LYS A O 1
ATOM 1123 N N . ASP A 1 135 ? -4.261 20.477 28.984 1.00 67.69 135 ASP A N 1
ATOM 1124 C CA . ASP A 1 135 ? -5.348 20.702 28.024 1.00 67.69 135 ASP A CA 1
ATOM 1125 C C . ASP A 1 135 ? -6.034 19.396 27.584 1.00 67.69 135 ASP A C 1
ATOM 1127 O O . ASP A 1 135 ? -6.786 19.380 26.603 1.00 67.69 135 ASP A O 1
ATOM 1131 N N . SER A 1 136 ? -5.742 18.276 28.260 1.00 75.38 136 SER A N 1
ATOM 1132 C CA . SER A 1 136 ? -6.370 16.994 27.950 1.00 75.38 136 SER A CA 1
ATOM 1133 C C . SER A 1 136 ? -7.854 17.012 28.304 1.00 75.38 136 SER A C 1
ATOM 1135 O O . SER A 1 136 ? -8.263 17.372 29.409 1.00 75.38 136 SER A O 1
ATOM 1137 N N . TYR A 1 137 ? -8.672 16.614 27.335 1.00 82.12 137 TYR A N 1
ATOM 1138 C CA . TYR A 1 137 ? -10.114 16.526 27.486 1.00 82.12 137 TYR A CA 1
ATOM 1139 C C . TYR A 1 137 ? -10.543 15.054 27.446 1.00 82.12 137 TYR A C 1
ATOM 1141 O O . TYR A 1 137 ? -10.068 14.323 26.575 1.00 82.12 137 TYR A O 1
ATOM 1149 N N . PRO A 1 138 ? -11.427 14.594 28.350 1.00 84.44 138 PRO A N 1
ATOM 1150 C CA . PRO A 1 138 ? -11.860 13.200 28.404 1.00 84.44 138 PRO A CA 1
ATOM 1151 C C . PRO A 1 138 ? -12.851 12.893 27.270 1.00 84.44 138 PRO A C 1
ATOM 1153 O O . PRO A 1 138 ? -14.055 12.774 27.489 1.00 84.44 138 PRO A O 1
ATOM 1156 N N . LEU A 1 139 ? -12.334 12.793 26.044 1.00 91.31 139 LEU A N 1
ATOM 1157 C CA . LEU A 1 139 ? -13.088 12.407 24.854 1.00 91.31 139 LEU A CA 1
ATOM 1158 C C . LEU A 1 139 ? -13.764 11.054 25.082 1.00 91.31 139 LEU A C 1
ATOM 1160 O O . LEU A 1 139 ? -13.119 10.100 25.526 1.00 91.31 139 LEU A O 1
ATOM 1164 N N . LYS A 1 140 ? -15.059 10.992 24.775 1.00 93.81 140 LYS A N 1
ATOM 1165 C CA . LYS A 1 140 ? -15.875 9.793 24.940 1.00 93.81 140 LYS A CA 1
ATOM 1166 C C . LYS A 1 140 ? -15.974 9.011 23.630 1.00 93.81 140 LYS A C 1
ATOM 1168 O O . LYS A 1 140 ? -16.037 9.601 22.549 1.00 93.81 140 LYS A O 1
ATOM 1173 N N . PHE A 1 141 ? -16.030 7.690 23.749 1.00 94.56 141 PHE A N 1
ATOM 1174 C CA . PHE A 1 141 ? -16.214 6.764 22.639 1.00 94.56 141 PHE A CA 1
ATOM 1175 C C . PHE A 1 141 ? -17.497 5.950 22.784 1.00 94.56 141 PHE A C 1
ATOM 1177 O O . PHE A 1 141 ? -17.878 5.563 23.890 1.00 94.56 141 PHE A O 1
ATOM 1184 N N . ASP A 1 142 ? -18.095 5.622 21.643 1.00 94.00 142 ASP A N 1
ATOM 1185 C CA . ASP A 1 142 ? -19.120 4.593 21.526 1.00 94.00 142 ASP A CA 1
ATOM 1186 C C . ASP A 1 142 ? -18.523 3.338 20.903 1.00 94.00 142 ASP A C 1
ATOM 1188 O O . ASP A 1 142 ? -17.673 3.409 20.012 1.00 94.00 142 ASP A O 1
ATOM 1192 N N . SER A 1 143 ? -18.993 2.180 21.364 1.00 93.44 143 SER A N 1
ATOM 1193 C CA . SER A 1 143 ? -18.675 0.911 20.712 1.00 93.44 143 SER A CA 1
ATOM 1194 C C . SER A 1 143 ? -19.567 0.733 19.495 1.00 93.44 143 SER A C 1
ATOM 1196 O O . SER A 1 143 ? -20.758 1.037 19.540 1.00 93.44 143 SER A O 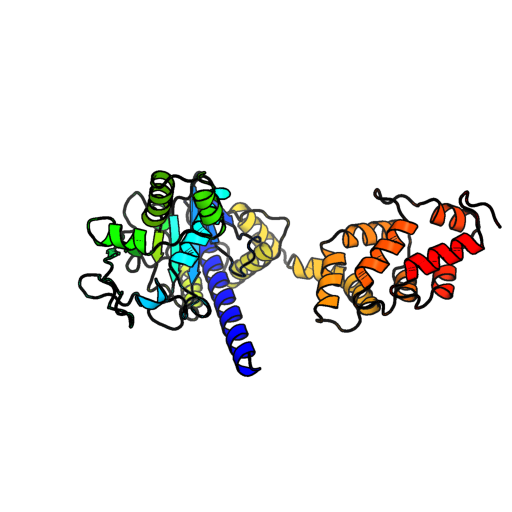1
ATOM 1198 N N . ILE A 1 144 ? -18.995 0.206 18.425 1.00 92.69 144 ILE A N 1
ATOM 1199 C CA . ILE A 1 144 ? -19.707 -0.070 17.185 1.00 92.69 144 ILE A CA 1
ATOM 1200 C C . ILE A 1 144 ? -20.131 -1.536 17.169 1.00 92.69 144 ILE A C 1
ATOM 1202 O O . ILE A 1 144 ? -19.291 -2.428 17.275 1.00 92.69 144 ILE A O 1
ATOM 1206 N N . ASP A 1 145 ? -21.420 -1.796 16.945 1.00 90.44 145 ASP A N 1
ATOM 1207 C CA . ASP A 1 145 ? -21.889 -3.144 16.633 1.00 90.44 145 ASP A CA 1
ATOM 1208 C C . ASP A 1 145 ? -21.764 -3.419 15.126 1.00 90.44 145 ASP A C 1
ATOM 1210 O O . ASP A 1 145 ? -22.577 -2.984 14.305 1.00 90.44 145 ASP A O 1
ATOM 1214 N N . ILE A 1 146 ? -20.746 -4.198 14.751 1.00 86.75 146 ILE A N 1
ATOM 1215 C CA . ILE A 1 146 ? -20.471 -4.574 13.356 1.00 86.75 146 ILE A CA 1
ATOM 1216 C C . ILE A 1 146 ? -21.619 -5.365 12.696 1.00 86.75 146 ILE A C 1
ATOM 1218 O O . ILE A 1 146 ? -21.666 -5.496 11.471 1.00 86.75 146 ILE A O 1
ATOM 1222 N N . ARG A 1 147 ? -22.565 -5.904 13.480 1.00 84.69 147 ARG A N 1
ATOM 1223 C CA . ARG A 1 147 ? -23.717 -6.666 12.970 1.00 84.69 147 ARG A CA 1
ATOM 1224 C C . ARG A 1 147 ? -24.778 -5.767 12.339 1.00 84.69 147 ARG A C 1
ATOM 1226 O O . ARG A 1 147 ? -25.594 -6.263 11.550 1.00 84.69 147 ARG A O 1
ATOM 1233 N N . GLU A 1 148 ? -24.764 -4.468 12.640 1.00 87.19 148 GLU A N 1
ATOM 1234 C CA . GLU A 1 148 ? -25.694 -3.503 12.061 1.00 87.19 148 GLU A CA 1
ATOM 1235 C C . GLU A 1 148 ? -25.608 -3.472 10.529 1.00 87.19 148 GLU A C 1
ATOM 1237 O O . GLU A 1 148 ? -24.547 -3.608 9.913 1.00 87.19 148 GLU A O 1
ATOM 1242 N N . LYS A 1 149 ? -26.751 -3.223 9.879 1.00 84.38 149 LYS A N 1
ATOM 1243 C CA . LYS A 1 149 ? -26.874 -3.251 8.411 1.00 84.38 149 LYS A CA 1
ATOM 1244 C C . LYS A 1 149 ? -25.910 -2.288 7.709 1.00 84.38 149 LYS A C 1
ATOM 1246 O O . LYS A 1 149 ? -25.480 -2.582 6.593 1.00 84.38 149 LYS A O 1
ATOM 1251 N N . ARG A 1 150 ? -25.566 -1.153 8.334 1.00 85.88 150 ARG A N 1
ATOM 1252 C CA . ARG A 1 150 ? -24.648 -0.166 7.743 1.00 85.88 150 ARG A CA 1
ATOM 1253 C C . ARG A 1 150 ? -23.243 -0.741 7.533 1.00 85.88 150 ARG A C 1
ATOM 1255 O O . ARG A 1 150 ? -22.667 -0.494 6.478 1.00 85.88 150 ARG A O 1
ATOM 1262 N N . TYR A 1 151 ? -22.766 -1.611 8.424 1.00 85.81 151 TYR A N 1
ATOM 1263 C CA . TYR A 1 151 ? -21.425 -2.208 8.371 1.00 85.81 151 TYR A CA 1
ATOM 1264 C C . TYR A 1 151 ? -21.351 -3.510 7.567 1.00 85.81 151 TYR A C 1
ATOM 1266 O O . TYR A 1 151 ? -20.416 -4.286 7.727 1.00 85.81 151 TYR A O 1
ATOM 1274 N N . LYS A 1 152 ? -22.299 -3.764 6.655 1.00 82.25 152 LYS A N 1
ATOM 1275 C CA . LYS A 1 152 ? -22.387 -5.012 5.872 1.00 82.25 152 LYS A CA 1
ATOM 1276 C C . LYS A 1 152 ? -21.077 -5.443 5.186 1.00 82.25 152 LYS A C 1
ATOM 1278 O O . LYS A 1 152 ? -20.859 -6.640 5.028 1.00 82.25 152 LYS A O 1
ATOM 1283 N N . ILE A 1 153 ? -20.236 -4.492 4.766 1.00 79.69 153 ILE A N 1
ATOM 1284 C CA . ILE A 1 153 ? -18.926 -4.766 4.141 1.00 79.69 153 ILE A CA 1
ATOM 1285 C C . ILE A 1 153 ? -17.973 -5.438 5.140 1.00 79.69 153 ILE A C 1
ATOM 1287 O O . ILE A 1 153 ? -17.249 -6.356 4.773 1.00 79.69 153 ILE A O 1
ATOM 1291 N N . LEU A 1 154 ? -18.004 -4.999 6.399 1.00 79.88 154 LEU A N 1
ATOM 1292 C CA . LEU A 1 154 ? -17.096 -5.433 7.461 1.00 79.88 154 LEU A CA 1
ATOM 1293 C C . LEU A 1 154 ? -17.682 -6.564 8.310 1.00 79.88 154 LEU A C 1
ATOM 1295 O O . LEU A 1 154 ? -16.930 -7.334 8.889 1.00 79.88 154 LEU A O 1
ATOM 1299 N N . ARG A 1 155 ? -19.015 -6.690 8.355 1.00 78.25 155 ARG A N 1
ATOM 1300 C CA . ARG A 1 155 ? -19.763 -7.635 9.202 1.00 78.25 155 ARG A CA 1
ATOM 1301 C C . ARG A 1 155 ? -19.275 -9.083 9.121 1.00 78.25 155 ARG A C 1
ATOM 1303 O O . ARG A 1 155 ? -19.380 -9.804 10.106 1.00 78.25 155 ARG A O 1
ATOM 1310 N N . ASN A 1 156 ? -18.784 -9.499 7.956 1.00 74.00 156 ASN A N 1
ATOM 1311 C CA . ASN A 1 156 ? -18.317 -10.862 7.714 1.00 74.00 156 ASN A CA 1
ATOM 1312 C C . ASN A 1 156 ? -16.788 -10.960 7.603 1.00 74.00 156 ASN A C 1
ATOM 1314 O O . ASN A 1 156 ? -16.301 -12.009 7.197 1.00 74.00 156 ASN A O 1
ATOM 1318 N N . CYS A 1 157 ? -16.045 -9.891 7.912 1.00 79.12 157 CYS A N 1
ATOM 1319 C CA . CYS A 1 157 ? -14.590 -9.959 7.941 1.00 79.12 157 CYS A CA 1
ATOM 1320 C C . CYS A 1 157 ? -14.159 -10.601 9.255 1.00 79.12 157 CYS A C 1
ATOM 1322 O O . CYS A 1 157 ? -14.231 -9.958 10.302 1.00 79.12 157 CYS A O 1
ATOM 1324 N N . SER A 1 158 ? -13.676 -11.842 9.205 1.00 77.69 158 SER A N 1
ATOM 1325 C CA . SER A 1 158 ? -13.006 -12.470 10.354 1.00 77.69 158 SER A CA 1
ATOM 1326 C C . SER A 1 158 ? -11.745 -11.698 10.757 1.00 77.69 158 SER A C 1
ATOM 1328 O O . SER A 1 158 ? -11.310 -11.744 11.904 1.00 77.69 158 SER A O 1
ATOM 1330 N N . CYS A 1 159 ? -11.213 -10.916 9.816 1.00 78.94 159 CYS A N 1
ATOM 1331 C CA . CYS A 1 159 ? -10.072 -10.040 9.992 1.00 78.94 159 CYS A CA 1
ATOM 1332 C C . CYS A 1 159 ? -10.247 -8.929 11.035 1.00 78.94 159 CYS A C 1
ATOM 1334 O O . CYS A 1 159 ? -9.250 -8.376 11.484 1.00 78.94 159 CYS A O 1
ATOM 1336 N N . ILE A 1 160 ? -11.485 -8.571 11.392 1.00 86.88 160 ILE A N 1
ATOM 1337 C CA . ILE A 1 160 ? -11.776 -7.489 12.331 1.00 86.88 160 ILE A CA 1
ATOM 1338 C C . ILE A 1 160 ? -12.436 -8.077 13.571 1.00 86.88 160 ILE A C 1
ATOM 1340 O O . ILE A 1 160 ? -13.551 -8.599 13.523 1.00 86.88 160 ILE A O 1
ATOM 1344 N N . ASN A 1 161 ? -11.781 -7.914 14.717 1.00 87.69 161 ASN A N 1
ATOM 1345 C CA . ASN A 1 161 ? -12.396 -8.178 16.006 1.00 87.69 161 ASN A CA 1
ATOM 1346 C C . ASN A 1 161 ? -13.514 -7.153 16.253 1.00 87.69 161 ASN A C 1
ATOM 1348 O O . ASN A 1 161 ? -13.245 -5.998 16.590 1.00 87.69 161 ASN A O 1
ATOM 1352 N N . GLY A 1 162 ? -14.767 -7.589 16.099 1.00 84.12 162 GLY A N 1
ATOM 1353 C CA . GLY A 1 162 ? -15.953 -6.744 16.258 1.00 84.12 162 GLY A CA 1
ATOM 1354 C C . GLY A 1 162 ? -16.105 -6.118 17.649 1.00 84.12 162 GLY A C 1
ATOM 1355 O O . GLY A 1 162 ? -16.736 -5.075 17.767 1.00 84.12 162 GLY A O 1
ATOM 1356 N N . ASN A 1 163 ? -15.485 -6.695 18.685 1.00 87.69 163 ASN A N 1
ATOM 1357 C CA . ASN A 1 163 ? -15.521 -6.147 20.047 1.00 87.69 163 ASN A CA 1
ATOM 1358 C C . ASN A 1 163 ? -14.569 -4.953 20.238 1.00 87.69 163 ASN A C 1
ATOM 1360 O O . ASN A 1 163 ? -14.679 -4.227 21.222 1.00 87.69 163 ASN A O 1
ATOM 1364 N N . GLY A 1 164 ? -13.626 -4.757 19.315 1.00 91.38 164 GLY A N 1
ATOM 1365 C CA . GLY A 1 164 ? -12.622 -3.695 19.353 1.00 91.38 164 GLY A CA 1
ATOM 1366 C C . GLY A 1 164 ? -12.957 -2.503 18.462 1.00 91.38 164 GLY A C 1
ATOM 1367 O O . GLY A 1 164 ? -12.046 -1.806 18.032 1.00 91.38 164 GLY A O 1
ATOM 1368 N N . LEU A 1 165 ? -14.226 -2.286 18.111 1.00 95.00 165 LEU A N 1
ATOM 1369 C CA . LEU A 1 165 ? -14.615 -1.199 17.215 1.00 95.00 165 LEU A CA 1
ATOM 1370 C C . LEU A 1 165 ? -15.184 -0.011 17.983 1.00 95.00 165 LEU A C 1
ATOM 1372 O O . LEU A 1 165 ? -16.178 -0.145 18.698 1.00 95.00 165 LEU A O 1
ATOM 1376 N N . TYR A 1 166 ? -14.588 1.160 17.775 1.00 95.56 166 TYR A N 1
ATOM 1377 C CA . TYR A 1 166 ? -14.989 2.401 18.424 1.00 95.56 166 TYR A CA 1
ATOM 1378 C C . TYR A 1 166 ? -15.118 3.559 17.438 1.00 95.56 166 TYR A C 1
ATOM 1380 O O . TYR A 1 166 ? -14.388 3.654 16.450 1.00 95.56 166 TYR A O 1
ATOM 1388 N N . GLN A 1 167 ? -16.015 4.482 17.763 1.00 95.25 167 GLN A N 1
ATOM 1389 C CA . GLN A 1 167 ? -16.106 5.813 17.166 1.00 95.25 167 GLN A CA 1
ATOM 1390 C C . GLN A 1 167 ? -16.148 6.860 18.276 1.00 95.25 167 GLN A C 1
ATOM 1392 O O . GLN A 1 167 ? -16.549 6.570 19.404 1.00 95.25 167 GLN A O 1
ATOM 1397 N N . PHE A 1 168 ? -15.748 8.087 17.963 1.00 94.94 168 PHE A N 1
ATOM 1398 C CA . PHE A 1 168 ? -15.963 9.198 18.882 1.00 94.94 168 PHE A CA 1
ATOM 1399 C C . PHE A 1 168 ? -17.457 9.494 19.024 1.00 94.94 168 PHE A C 1
ATOM 1401 O O . PHE A 1 168 ? -18.180 9.508 18.026 1.00 94.94 168 PHE A O 1
ATOM 1408 N N . VAL A 1 169 ? -17.891 9.797 20.247 1.00 93.69 169 VAL A N 1
ATOM 1409 C CA . VAL A 1 169 ? -19.242 10.308 20.504 1.00 93.69 169 VAL A CA 1
ATOM 1410 C C . VAL A 1 169 ? -19.405 11.657 19.800 1.00 93.69 169 VAL A C 1
ATOM 1412 O O . VAL A 1 169 ? -18.632 12.583 20.047 1.00 93.69 169 VAL A O 1
ATOM 1415 N N . GLN A 1 170 ? -20.415 11.766 18.934 1.00 82.75 170 GLN A N 1
ATOM 1416 C CA . GLN A 1 170 ? -20.687 12.962 18.118 1.00 82.75 170 GLN A CA 1
ATOM 1417 C C . GLN A 1 170 ? -21.703 13.928 18.754 1.00 82.75 170 GLN A C 1
ATOM 1419 O O . GLN A 1 170 ? -22.178 14.855 18.097 1.00 82.75 170 GLN A O 1
ATOM 1424 N N . GLU A 1 171 ? -22.037 13.737 20.030 1.00 81.19 171 GLU A N 1
ATOM 1425 C CA . GLU A 1 171 ? -22.993 14.564 20.771 1.00 81.19 171 GLU A CA 1
ATOM 1426 C C . GLU A 1 171 ? -22.317 15.364 21.895 1.00 81.19 171 GLU A C 1
ATOM 1428 O O . GLU A 1 171 ? -21.297 14.962 22.470 1.00 81.19 171 GLU A O 1
ATOM 1433 N N . GLY A 1 172 ? -22.913 16.514 22.219 1.00 83.81 172 GLY A N 1
ATOM 1434 C CA . GLY A 1 172 ? -22.498 17.378 23.320 1.00 83.81 172 GLY A CA 1
ATOM 1435 C C . GLY A 1 172 ? -21.063 17.903 23.208 1.00 83.81 172 GLY A C 1
ATOM 1436 O O . GLY A 1 172 ? -20.514 18.123 22.130 1.00 83.81 172 GLY A O 1
ATOM 1437 N N . THR A 1 173 ? -20.432 18.082 24.365 1.00 85.12 173 THR A N 1
ATOM 1438 C CA . THR A 1 173 ? -19.127 18.743 24.521 1.00 85.12 173 THR A CA 1
ATOM 1439 C C . THR A 1 173 ? -17.948 17.971 23.914 1.00 85.12 173 THR A C 1
ATOM 1441 O O . THR A 1 173 ? -16.915 18.566 23.607 1.00 85.12 173 THR A O 1
ATOM 1444 N N . THR A 1 174 ? -18.086 16.657 23.682 1.00 87.00 174 THR A N 1
ATOM 1445 C CA . THR A 1 174 ? -17.046 15.859 23.003 1.00 87.00 174 THR A CA 1
ATOM 1446 C C . THR A 1 174 ? -16.906 16.276 21.540 1.00 87.00 174 THR A C 1
ATOM 1448 O O . THR A 1 174 ? -15.783 16.460 21.069 1.00 87.00 174 THR A O 1
ATOM 1451 N N . ARG A 1 175 ? -18.028 16.500 20.844 1.00 89.94 175 ARG A N 1
ATOM 1452 C CA . ARG A 1 175 ? -18.053 16.922 19.436 1.00 89.94 175 ARG A CA 1
ATOM 1453 C C . ARG A 1 175 ? -17.385 18.283 19.248 1.00 89.94 175 ARG A C 1
ATOM 1455 O O . ARG A 1 175 ? -16.453 18.414 18.456 1.00 89.94 175 ARG A O 1
ATOM 1462 N N . GLU A 1 176 ? -17.805 19.270 20.038 1.00 89.12 176 GLU A N 1
ATOM 1463 C CA . GLU A 1 176 ? -17.237 20.624 20.016 1.00 89.12 176 GLU A CA 1
ATOM 1464 C C . GLU A 1 176 ? -15.726 20.592 20.259 1.00 89.12 176 GLU A C 1
ATOM 1466 O O . GLU A 1 176 ? -14.939 21.230 19.549 1.00 89.12 176 GLU A O 1
ATOM 1471 N N . LYS A 1 177 ? -15.289 19.775 21.227 1.00 90.94 177 LYS A N 1
ATOM 1472 C CA . LYS A 1 177 ? -13.867 19.639 21.511 1.00 90.94 177 LYS A CA 1
ATOM 1473 C C . LYS A 1 177 ? -13.112 18.990 20.355 1.00 90.94 177 LYS A C 1
ATOM 1475 O O . LYS A 1 177 ? -12.032 19.477 20.020 1.00 90.94 177 LYS A O 1
ATOM 1480 N N . LEU A 1 178 ? -13.654 17.954 19.715 1.00 92.31 178 LEU A N 1
ATOM 1481 C CA . LEU A 1 178 ? -13.024 17.316 18.553 1.00 92.31 178 LEU A CA 1
ATOM 1482 C C . LEU A 1 178 ? -12.808 18.304 17.408 1.00 92.31 178 LEU A C 1
ATOM 1484 O O . LEU A 1 178 ? -11.715 18.331 16.843 1.00 92.31 178 LEU A O 1
ATOM 1488 N N . TYR A 1 179 ? -13.771 19.181 17.119 1.00 91.44 179 TYR A N 1
ATOM 1489 C CA . TYR A 1 179 ? -13.586 20.216 16.097 1.00 91.44 179 TYR A CA 1
ATOM 1490 C C . TYR A 1 179 ? -12.449 21.175 16.417 1.00 91.44 179 TYR A C 1
ATOM 1492 O O . TYR A 1 179 ? -11.704 21.544 15.506 1.00 91.44 179 TYR A O 1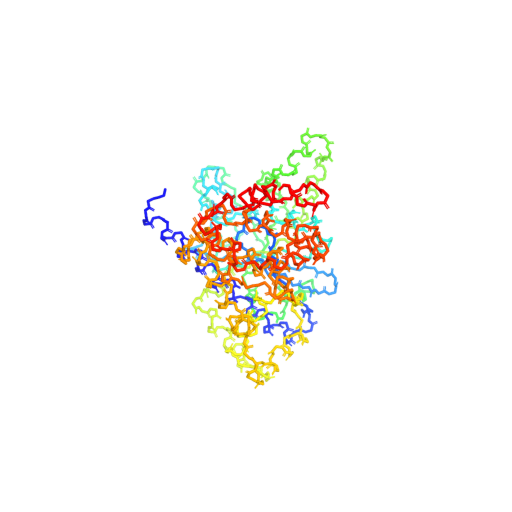
ATOM 1500 N N . SER A 1 180 ? -12.270 21.533 17.690 1.00 90.38 180 SER A N 1
ATOM 1501 C CA . SER A 1 180 ? -11.142 22.372 18.113 1.00 90.38 180 SER A CA 1
ATOM 1502 C C . SER A 1 180 ? -9.786 21.656 18.011 1.00 90.38 180 SER A C 1
ATOM 1504 O O . SER A 1 180 ? -8.756 22.299 17.816 1.00 90.38 180 SER A O 1
ATOM 1506 N N . LEU A 1 181 ? -9.771 20.324 18.137 1.00 91.38 181 LEU A N 1
ATOM 1507 C CA . LEU A 1 181 ? -8.552 19.508 18.111 1.00 91.38 181 LEU A CA 1
ATOM 1508 C C . LEU A 1 181 ? -8.132 19.098 16.691 1.00 91.38 181 LEU A C 1
ATOM 1510 O O . LEU A 1 181 ? -6.939 18.871 16.453 1.00 91.38 181 LEU A O 1
ATOM 1514 N N . LEU A 1 182 ? -9.092 19.001 15.765 1.00 93.06 182 LEU A N 1
ATOM 1515 C CA . LEU A 1 182 ? -8.855 18.715 14.352 1.00 93.06 182 LEU A CA 1
ATOM 1516 C C . LEU A 1 182 ? -8.293 19.947 13.636 1.00 93.06 182 LEU A C 1
ATOM 1518 O O . LEU A 1 182 ? -8.991 20.935 13.393 1.00 93.06 182 LEU A O 1
ATOM 1522 N N . LYS A 1 183 ? -7.014 19.867 13.280 1.00 90.88 183 LYS A N 1
ATOM 1523 C CA . LYS A 1 183 ? -6.267 20.902 12.568 1.00 90.88 183 LYS A CA 1
ATOM 1524 C C . LYS A 1 183 ? -6.366 20.652 11.072 1.00 90.88 183 LYS A C 1
ATOM 1526 O O . LYS A 1 183 ? -6.092 19.544 10.616 1.00 90.88 183 LYS A O 1
ATOM 1531 N N . LEU A 1 184 ? -6.706 21.690 10.313 1.00 88.75 184 LEU A N 1
ATOM 1532 C CA . LEU A 1 184 ? -6.705 21.607 8.858 1.00 88.75 184 LEU A CA 1
ATOM 1533 C C . LEU A 1 184 ? -5.296 21.299 8.332 1.00 88.75 184 LEU A C 1
ATOM 1535 O O . LEU A 1 184 ? -4.318 21.805 8.892 1.00 88.75 184 LEU A O 1
ATOM 1539 N N . PRO A 1 185 ? -5.163 20.499 7.264 1.00 86.31 185 PRO A N 1
ATOM 1540 C CA . PRO A 1 185 ? -3.885 20.298 6.599 1.00 86.31 185 PRO A CA 1
ATOM 1541 C C . PRO A 1 185 ? -3.361 21.593 5.964 1.00 86.31 185 PRO A C 1
ATOM 1543 O O . PRO A 1 185 ? -4.153 22.475 5.622 1.00 86.31 185 PRO A O 1
ATOM 1546 N N . PRO A 1 186 ? -2.043 21.704 5.710 1.00 84.19 186 PRO A N 1
ATOM 1547 C CA . PRO A 1 186 ? -1.454 22.893 5.090 1.00 84.19 186 PRO A CA 1
ATOM 1548 C C . PRO A 1 186 ? -2.022 23.255 3.709 1.00 84.19 186 PRO A C 1
ATOM 1550 O O . PRO A 1 186 ? -1.878 24.398 3.282 1.00 84.19 186 PRO A O 1
ATOM 1553 N N . SER A 1 187 ? -2.612 22.297 2.983 1.00 80.25 187 SER A N 1
ATOM 1554 C CA . SER A 1 187 ? -3.296 22.551 1.710 1.00 80.25 187 SER A CA 1
ATOM 1555 C C . SER A 1 187 ? -4.547 23.404 1.918 1.00 80.25 187 SER A C 1
ATOM 1557 O O . SER A 1 187 ? -4.636 24.482 1.338 1.00 80.25 187 SER A O 1
ATOM 1559 N N . LEU A 1 188 ? -5.448 22.975 2.806 1.00 83.75 188 LEU A N 1
ATOM 1560 C CA . LEU A 1 188 ? -6.712 23.663 3.080 1.00 83.75 188 LEU A CA 1
ATOM 1561 C C . LEU A 1 188 ? -6.540 24.947 3.897 1.00 83.75 188 LEU A C 1
ATOM 1563 O O . LEU A 1 188 ? -7.265 25.904 3.650 1.00 83.75 188 LEU A O 1
ATOM 1567 N N . GLN A 1 189 ? -5.553 25.022 4.799 1.00 85.44 189 GLN A N 1
ATOM 1568 C CA . GLN A 1 189 ? -5.250 26.271 5.524 1.00 85.44 189 GLN A CA 1
ATOM 1569 C C . GLN A 1 189 ? -4.970 27.430 4.556 1.00 85.44 189 GLN A C 1
ATOM 1571 O O . GLN A 1 189 ? -5.456 28.539 4.738 1.00 85.44 189 GLN A O 1
ATOM 1576 N N . LYS A 1 190 ? -4.242 27.163 3.464 1.00 83.50 190 LYS A N 1
ATOM 1577 C CA . LYS A 1 190 ? -3.970 28.175 2.432 1.00 83.50 190 LYS A CA 1
ATOM 1578 C C . LYS A 1 190 ? -5.220 28.594 1.662 1.00 83.50 190 LYS A C 1
ATOM 1580 O O . LYS A 1 190 ? -5.210 29.659 1.052 1.00 83.50 190 LYS A O 1
ATOM 1585 N N . GLU A 1 191 ? -6.237 27.743 1.579 1.00 82.06 191 GLU A N 1
ATOM 1586 C CA . GLU A 1 191 ? -7.501 28.065 0.911 1.00 82.06 191 GLU A CA 1
ATOM 1587 C C . GLU A 1 191 ? -8.419 28.878 1.822 1.00 82.06 191 GLU A C 1
ATOM 1589 O O . GLU A 1 191 ? -9.018 29.849 1.361 1.00 82.06 191 GLU A O 1
ATOM 1594 N N . GLU A 1 192 ? -8.448 28.537 3.109 1.00 80.88 192 GLU A N 1
ATOM 1595 C CA . GLU A 1 192 ? -9.111 29.291 4.175 1.00 80.88 192 GLU A CA 1
ATOM 1596 C C . GLU A 1 192 ? -8.532 30.713 4.288 1.00 80.88 192 GLU A C 1
ATOM 1598 O O . GLU A 1 192 ? -9.269 31.686 4.163 1.00 80.88 192 GLU A O 1
ATOM 1603 N N . GLU A 1 193 ? -7.201 30.861 4.362 1.00 84.31 193 GLU A N 1
ATOM 1604 C CA . GLU A 1 193 ? -6.518 32.170 4.376 1.00 84.31 193 GLU A CA 1
ATOM 1605 C C . GLU A 1 193 ? -6.810 33.021 3.126 1.00 84.31 193 GLU A C 1
ATOM 1607 O O . GLU A 1 193 ? -6.769 34.250 3.170 1.00 84.31 193 GLU A O 1
ATOM 1612 N N . LYS A 1 194 ? -7.111 32.375 1.992 1.00 85.19 194 LYS A N 1
ATOM 1613 C CA . LYS A 1 194 ? -7.492 33.036 0.733 1.00 85.19 194 LYS A CA 1
ATOM 1614 C C . LYS A 1 194 ? -8.992 33.334 0.636 1.00 85.19 194 LYS A C 1
ATOM 1616 O O . LYS A 1 194 ? -9.434 33.774 -0.425 1.00 85.19 194 LYS A O 1
ATOM 1621 N N . GLY A 1 195 ? -9.770 33.056 1.684 1.00 81.62 195 GLY A N 1
ATOM 1622 C CA . GLY A 1 195 ? -11.222 33.239 1.720 1.00 81.62 195 GLY A CA 1
ATOM 1623 C C . GLY A 1 195 ? -11.998 32.296 0.795 1.00 81.62 195 GLY A C 1
ATOM 1624 O O . GLY A 1 195 ? -13.128 32.596 0.426 1.00 81.62 195 GLY A O 1
ATOM 1625 N N . ARG A 1 196 ? -11.392 31.180 0.364 1.00 84.31 196 ARG A N 1
ATOM 1626 C CA . ARG A 1 196 ? -12.019 30.194 -0.541 1.00 84.31 196 ARG A CA 1
ATOM 1627 C C . ARG A 1 196 ? -12.733 29.068 0.202 1.00 84.31 196 ARG A C 1
ATOM 1629 O O . ARG A 1 196 ? -13.504 28.337 -0.413 1.00 84.31 196 ARG A O 1
ATOM 1636 N N . LEU A 1 197 ? -12.474 28.931 1.498 1.00 84.56 197 LEU A N 1
ATOM 1637 C CA . LEU A 1 197 ? -13.119 27.972 2.383 1.00 84.56 197 LEU A CA 1
ATOM 1638 C C . LEU A 1 197 ? -13.866 28.756 3.466 1.00 84.56 197 LEU A C 1
ATOM 1640 O O . LEU A 1 197 ? -13.242 29.534 4.182 1.00 84.56 197 LEU A O 1
ATOM 1644 N N . SER A 1 198 ? -15.187 28.589 3.551 1.00 86.00 198 SER A N 1
ATOM 1645 C CA . SER A 1 198 ? -15.984 29.157 4.641 1.00 86.00 198 SER A CA 1
ATOM 1646 C C . SER A 1 198 ? -15.862 28.304 5.905 1.00 86.00 198 SER A C 1
ATOM 1648 O O . SER A 1 198 ? -15.550 27.112 5.828 1.00 86.00 198 SER A O 1
ATOM 1650 N N . ASP A 1 199 ? -16.192 28.886 7.058 1.00 84.69 199 ASP A N 1
ATOM 1651 C CA . ASP A 1 199 ? -16.256 28.160 8.333 1.00 84.69 199 ASP A CA 1
ATOM 1652 C C . ASP A 1 199 ? -17.223 26.963 8.264 1.00 84.69 199 ASP A C 1
ATOM 1654 O O . ASP A 1 199 ? -16.932 25.886 8.787 1.00 84.69 199 ASP A O 1
ATOM 1658 N N . GLU A 1 200 ? -18.343 27.118 7.550 1.00 88.00 200 GLU A N 1
ATOM 1659 C CA . GLU A 1 200 ? -19.310 26.042 7.298 1.00 88.00 200 GLU A CA 1
ATOM 1660 C C . GLU A 1 200 ? -18.672 24.875 6.533 1.00 88.00 200 GLU A C 1
ATOM 1662 O O . GLU A 1 200 ? -18.829 23.719 6.929 1.00 88.00 200 GLU A O 1
ATOM 1667 N N . ASN A 1 201 ? -17.870 25.162 5.500 1.00 87.06 201 ASN A N 1
ATOM 1668 C CA . ASN A 1 201 ? -17.155 24.130 4.746 1.00 87.06 201 ASN A CA 1
ATOM 1669 C C . ASN A 1 201 ? -16.125 23.404 5.631 1.00 87.06 201 ASN A C 1
ATOM 1671 O O . ASN A 1 201 ? -15.969 22.185 5.531 1.00 87.06 201 ASN A O 1
ATOM 1675 N N . VAL A 1 202 ? -15.420 24.130 6.512 1.00 88.75 202 VAL A N 1
ATOM 1676 C CA . VAL A 1 202 ? -14.465 23.529 7.463 1.00 88.75 202 VAL A CA 1
ATOM 1677 C C . VAL A 1 202 ? -15.177 22.544 8.389 1.00 88.75 202 VAL A C 1
ATOM 1679 O O . VAL A 1 202 ? -14.681 21.433 8.611 1.00 88.75 202 VAL A O 1
ATOM 1682 N N . ILE A 1 203 ? -16.322 22.950 8.941 1.00 90.06 203 ILE A N 1
ATOM 1683 C CA . ILE A 1 203 ? -17.132 22.119 9.837 1.00 90.06 203 ILE A CA 1
ATOM 1684 C C . ILE A 1 203 ? -17.620 20.873 9.095 1.00 90.06 203 ILE A C 1
ATOM 1686 O O . ILE A 1 203 ? -17.409 19.763 9.586 1.00 90.06 203 ILE A O 1
ATOM 1690 N N . GLU A 1 204 ? -18.156 21.030 7.883 1.00 90.62 204 GLU A N 1
ATOM 1691 C CA . GLU A 1 204 ? -18.659 19.920 7.068 1.00 90.62 204 GLU A CA 1
ATOM 1692 C C . GLU A 1 204 ? -17.563 18.877 6.768 1.00 90.62 204 GLU A C 1
ATOM 1694 O O . GLU A 1 204 ? -17.797 17.667 6.825 1.00 90.62 204 GLU A O 1
ATOM 1699 N N . ILE A 1 205 ? -16.330 19.311 6.482 1.00 90.94 205 ILE A N 1
ATOM 1700 C CA . ILE A 1 205 ? -15.201 18.395 6.238 1.00 90.94 205 ILE A CA 1
ATOM 1701 C C . ILE A 1 205 ? -14.833 17.621 7.512 1.00 90.94 205 ILE A C 1
ATOM 1703 O O . ILE A 1 205 ? -14.580 16.412 7.450 1.00 90.94 205 ILE A O 1
ATOM 1707 N N . LYS A 1 206 ? -14.805 18.293 8.670 1.00 93.88 206 LYS A N 1
ATOM 1708 C CA . LYS A 1 206 ? -14.522 17.652 9.966 1.00 93.88 206 LYS A CA 1
ATOM 1709 C C . LYS A 1 206 ? -15.611 16.646 10.340 1.00 93.88 206 LYS A C 1
ATOM 1711 O O . LYS A 1 206 ? -15.278 15.550 10.789 1.00 93.88 206 LYS A O 1
ATOM 1716 N N . GLU A 1 207 ? -16.877 16.985 10.109 1.00 92.56 207 GLU A N 1
ATOM 1717 C CA . GLU A 1 207 ? -18.026 16.083 10.266 1.00 92.56 207 GLU A CA 1
ATOM 1718 C C . GLU A 1 207 ? -17.890 14.845 9.394 1.00 92.56 207 GLU A C 1
ATOM 1720 O O . GLU A 1 207 ? -17.856 13.727 9.907 1.00 92.56 207 GLU A O 1
ATOM 1725 N N . LYS A 1 208 ? -17.685 15.038 8.087 1.00 92.19 208 LYS A N 1
ATOM 1726 C CA . LYS A 1 208 ? -17.498 13.937 7.136 1.00 92.19 208 LYS A CA 1
ATOM 1727 C C . LYS A 1 208 ? -16.372 12.996 7.547 1.00 92.19 208 LYS A C 1
ATOM 1729 O O . LYS A 1 208 ? -16.490 11.793 7.323 1.00 92.19 208 LYS A O 1
ATOM 1734 N N . PHE A 1 209 ? -15.277 13.519 8.099 1.00 94.31 209 PHE A N 1
ATOM 1735 C CA . PHE A 1 209 ? -14.192 12.684 8.604 1.00 94.31 209 PHE A CA 1
ATOM 1736 C C . PHE A 1 209 ? -14.623 11.875 9.828 1.00 94.31 209 PHE A C 1
ATOM 1738 O O . PHE A 1 209 ? -14.475 10.654 9.827 1.00 94.31 209 PHE A O 1
ATOM 1745 N N . LEU A 1 210 ? -15.157 12.539 10.855 1.00 94.75 210 LEU A N 1
ATOM 1746 C CA . LEU A 1 210 ? -15.526 11.899 12.118 1.00 94.75 210 LEU A CA 1
ATOM 1747 C C . LEU A 1 210 ? -16.630 10.848 11.943 1.00 94.75 210 LEU A C 1
ATOM 1749 O O . LEU A 1 210 ? -16.521 9.770 12.520 1.00 94.75 210 LEU A O 1
ATOM 1753 N N . ASP A 1 211 ? -17.619 11.111 11.088 1.00 92.62 211 ASP A N 1
ATOM 1754 C CA . ASP A 1 211 ? -18.719 10.183 10.790 1.00 92.62 211 ASP A CA 1
ATOM 1755 C C . ASP A 1 211 ? -18.255 8.907 10.074 1.00 92.62 211 ASP A C 1
ATOM 1757 O O . ASP A 1 211 ? -18.899 7.856 10.147 1.00 92.62 211 ASP A O 1
ATOM 1761 N N . LYS A 1 212 ? -17.143 8.998 9.338 1.00 93.69 212 LYS A N 1
ATOM 1762 C CA . LYS A 1 212 ? -16.572 7.883 8.572 1.00 93.69 212 LYS A CA 1
ATOM 1763 C C . LYS A 1 212 ? -15.453 7.173 9.328 1.00 93.69 212 LYS A C 1
ATOM 1765 O O . LYS A 1 212 ? -15.087 6.064 8.933 1.00 93.69 212 LYS A O 1
ATOM 1770 N N . LEU A 1 213 ? -14.903 7.792 10.372 1.00 95.88 213 LEU A N 1
ATOM 1771 C CA . LEU A 1 213 ? -13.774 7.284 11.137 1.00 95.88 213 LEU A CA 1
ATOM 1772 C C . LEU A 1 213 ? -14.188 6.113 12.035 1.00 95.88 213 LEU A C 1
ATOM 1774 O O . LEU A 1 213 ? -15.082 6.233 12.868 1.00 95.88 213 LEU A O 1
ATOM 1778 N N . ILE A 1 214 ? -13.473 4.997 11.916 1.00 95.75 214 ILE A N 1
ATOM 1779 C CA . ILE A 1 214 ? -13.613 3.833 12.796 1.00 95.75 214 ILE A CA 1
ATOM 1780 C C . ILE A 1 214 ? -12.244 3.496 13.378 1.00 95.75 214 ILE A C 1
ATOM 1782 O O . ILE A 1 214 ? -11.276 3.313 12.641 1.00 95.75 214 ILE A O 1
ATOM 1786 N N . LEU A 1 215 ? -12.164 3.373 14.699 1.00 96.44 215 LEU A N 1
ATOM 1787 C CA . LEU A 1 215 ? -10.996 2.839 15.390 1.00 96.44 215 LEU A CA 1
ATOM 1788 C C . LEU A 1 215 ? -11.215 1.345 15.623 1.00 96.44 215 LEU A C 1
ATOM 1790 O O . LEU A 1 215 ? -12.043 0.964 16.447 1.00 96.44 215 LEU A O 1
ATOM 1794 N N . ALA A 1 216 ? -10.490 0.510 14.882 1.00 95.50 216 ALA A N 1
ATOM 1795 C CA . ALA A 1 216 ? -10.438 -0.929 15.092 1.00 95.50 216 ALA A CA 1
ATOM 1796 C C . ALA A 1 216 ? -9.206 -1.256 15.941 1.00 95.50 216 ALA A C 1
ATOM 1798 O O . ALA A 1 216 ? -8.103 -1.387 15.416 1.00 95.50 216 ALA A O 1
ATOM 1799 N N . VAL A 1 217 ? -9.406 -1.331 17.254 1.00 94.75 217 VAL A N 1
ATOM 1800 C CA . VAL A 1 217 ? -8.374 -1.562 18.276 1.00 94.75 217 VAL A CA 1
ATOM 1801 C C . VAL A 1 217 ? -8.394 -3.009 18.762 1.00 94.75 217 VAL A C 1
ATOM 1803 O O . VAL A 1 217 ? -9.322 -3.751 18.431 1.00 94.75 217 VAL A O 1
ATOM 1806 N N . ASN A 1 218 ? -7.386 -3.433 19.528 1.00 92.69 218 ASN A N 1
ATOM 1807 C CA . ASN A 1 218 ? -7.244 -4.820 20.005 1.00 92.69 218 ASN A CA 1
ATOM 1808 C C . ASN A 1 218 ? -7.321 -5.859 18.879 1.00 92.69 218 ASN A C 1
ATOM 1810 O O . ASN A 1 218 ? -7.934 -6.926 19.018 1.00 92.69 218 ASN A O 1
ATOM 1814 N N . GLN A 1 219 ? -6.757 -5.512 17.726 1.00 93.38 219 GLN A N 1
ATOM 1815 C CA . GLN A 1 219 ? -6.659 -6.419 16.596 1.00 93.38 219 GLN A CA 1
ATOM 1816 C C . GLN A 1 219 ? -5.440 -7.343 16.761 1.00 93.38 219 GLN A C 1
ATOM 1818 O O . GLN A 1 219 ? -4.548 -7.053 17.561 1.00 93.38 219 GLN A O 1
ATOM 1823 N N . PRO A 1 220 ? -5.366 -8.479 16.044 1.00 91.38 220 PRO A N 1
ATOM 1824 C CA . PRO A 1 220 ? -4.222 -9.374 16.146 1.00 91.38 220 PRO A CA 1
ATOM 1825 C C . PRO A 1 220 ? -2.902 -8.649 15.875 1.00 91.38 220 PRO A C 1
ATOM 1827 O O . PRO A 1 220 ? -2.710 -8.078 14.803 1.00 91.38 220 PRO A O 1
ATOM 1830 N N . ASN A 1 221 ? -1.981 -8.720 16.836 1.00 88.81 221 ASN A N 1
ATOM 1831 C CA . ASN A 1 221 ? -0.638 -8.173 16.684 1.00 88.81 221 ASN A CA 1
ATOM 1832 C C . ASN A 1 221 ? 0.151 -8.898 15.583 1.00 88.81 221 ASN A C 1
ATOM 1834 O O . ASN A 1 221 ? -0.233 -9.961 15.089 1.00 88.81 221 ASN A O 1
ATOM 1838 N N . ARG A 1 222 ? 1.305 -8.340 15.216 1.00 84.38 222 ARG A N 1
ATOM 1839 C CA . ARG A 1 222 ? 2.158 -8.867 14.139 1.00 84.38 222 ARG A CA 1
ATOM 1840 C C . ARG A 1 222 ? 2.512 -10.353 14.281 1.00 84.38 222 ARG A C 1
ATOM 1842 O O . ARG A 1 222 ? 2.594 -11.044 13.268 1.00 84.38 222 ARG A O 1
ATOM 1849 N N . GLU A 1 223 ? 2.755 -10.827 15.498 1.00 83.62 223 GLU A N 1
ATOM 1850 C CA . GLU A 1 223 ? 3.173 -12.211 15.766 1.00 83.62 223 GLU A CA 1
ATOM 1851 C C . GLU A 1 223 ? 2.003 -13.184 15.606 1.00 83.62 223 GLU A C 1
ATOM 1853 O O . GLU A 1 223 ? 2.139 -14.234 14.975 1.00 83.62 223 GLU A O 1
ATOM 1858 N N . ASN A 1 224 ? 0.827 -12.782 16.083 1.00 87.12 224 ASN A N 1
ATOM 1859 C CA . ASN A 1 224 ? -0.387 -13.585 16.031 1.00 87.12 224 ASN A CA 1
ATOM 1860 C C . ASN A 1 224 ? -1.082 -13.528 14.669 1.00 87.12 224 ASN A C 1
ATOM 1862 O O . ASN A 1 224 ? -1.774 -14.476 14.303 1.00 87.12 224 ASN A O 1
ATOM 1866 N N . LEU A 1 225 ? -0.890 -12.463 13.888 1.00 87.38 225 LEU A N 1
ATOM 1867 C CA . LEU A 1 225 ? -1.590 -12.272 12.617 1.00 87.38 225 LEU A CA 1
ATOM 1868 C C . LEU A 1 225 ? -1.325 -13.419 11.627 1.00 87.38 225 LEU A C 1
ATOM 1870 O O . LEU A 1 225 ? -2.243 -13.859 10.945 1.00 87.38 225 LEU A O 1
ATOM 1874 N N . ASN A 1 226 ? -0.109 -13.977 11.595 1.00 86.00 226 ASN A N 1
ATOM 1875 C CA . ASN A 1 226 ? 0.202 -15.145 10.757 1.00 86.00 226 ASN A CA 1
ATOM 1876 C C . ASN A 1 226 ? -0.601 -16.388 11.181 1.00 86.00 226 ASN A C 1
ATOM 1878 O O . ASN A 1 226 ? -1.169 -17.083 10.339 1.00 86.00 226 ASN A O 1
ATOM 1882 N N . ILE A 1 227 ? -0.695 -16.629 12.493 1.00 89.31 227 ILE A N 1
ATOM 1883 C CA . ILE A 1 227 ? -1.473 -17.735 13.066 1.00 89.31 227 ILE A CA 1
ATOM 1884 C C . ILE A 1 227 ? -2.954 -17.561 12.721 1.00 89.31 227 ILE A C 1
ATOM 1886 O O . ILE A 1 227 ? -3.584 -18.508 12.257 1.00 89.31 227 ILE A O 1
ATOM 1890 N N . VAL A 1 228 ? -3.488 -16.343 12.872 1.00 90.25 228 VAL A N 1
ATOM 1891 C CA . VAL A 1 228 ? -4.870 -16.012 12.496 1.00 90.25 228 VAL A CA 1
ATOM 1892 C C . VAL A 1 228 ? -5.113 -16.324 11.022 1.00 90.25 228 VAL A C 1
ATOM 1894 O O . VAL A 1 228 ? -6.013 -17.098 10.722 1.00 90.25 228 VAL A O 1
ATOM 1897 N N . ILE A 1 229 ? -4.272 -15.829 10.106 1.00 90.12 229 ILE A N 1
ATOM 1898 C CA . ILE A 1 229 ? -4.427 -16.088 8.664 1.00 90.12 229 ILE A CA 1
ATOM 1899 C C . ILE A 1 229 ? -4.446 -17.593 8.372 1.00 90.12 229 ILE A C 1
ATOM 1901 O O . ILE A 1 229 ? -5.305 -18.066 7.632 1.00 90.12 229 ILE A O 1
ATOM 1905 N N . ARG A 1 230 ? -3.509 -18.361 8.940 1.00 91.81 230 ARG A N 1
ATOM 1906 C CA . ARG A 1 230 ? -3.436 -19.816 8.724 1.00 91.81 230 ARG A CA 1
ATOM 1907 C C . ARG A 1 230 ? -4.681 -20.533 9.236 1.00 91.81 230 ARG A C 1
ATOM 1909 O O . ARG A 1 230 ? -5.191 -21.413 8.545 1.00 91.81 230 ARG A O 1
ATOM 1916 N N . ASN A 1 231 ? -5.173 -20.139 10.408 1.00 91.06 231 ASN A N 1
ATOM 1917 C CA . ASN A 1 231 ? -6.379 -20.706 10.996 1.00 91.06 231 ASN A CA 1
ATOM 1918 C C . ASN A 1 231 ? -7.618 -20.384 10.154 1.00 91.06 231 ASN A C 1
ATOM 1920 O O . ASN A 1 231 ? -8.401 -21.290 9.894 1.00 91.06 231 ASN A O 1
ATOM 1924 N N . GLU A 1 232 ? -7.785 -19.141 9.691 1.00 89.62 232 GLU A N 1
ATOM 1925 C CA . GLU A 1 232 ? -8.920 -18.759 8.835 1.00 89.62 232 GLU A CA 1
ATOM 1926 C C . GLU A 1 232 ? -8.904 -19.508 7.497 1.00 89.62 232 GLU A C 1
ATOM 1928 O O . GLU A 1 232 ? -9.916 -20.090 7.104 1.00 89.62 232 GLU A O 1
ATOM 1933 N N . ILE A 1 233 ? -7.734 -19.606 6.854 1.00 91.19 233 ILE A N 1
ATOM 1934 C CA . ILE A 1 233 ? -7.558 -20.397 5.626 1.00 91.19 233 ILE A CA 1
ATOM 1935 C C . ILE A 1 233 ? -7.973 -21.856 5.852 1.00 91.19 233 ILE A C 1
ATOM 1937 O O . ILE A 1 233 ? -8.636 -22.438 4.999 1.00 91.19 233 ILE A O 1
ATOM 1941 N N . GLY A 1 234 ? -7.622 -22.436 7.003 1.00 88.75 234 GLY A N 1
ATOM 1942 C CA . GLY A 1 234 ? -7.959 -23.818 7.348 1.00 88.75 234 GLY A CA 1
ATOM 1943 C C . GLY A 1 234 ? -9.449 -24.084 7.602 1.00 88.75 234 GLY A C 1
ATOM 1944 O O . GLY A 1 234 ? -9.855 -25.242 7.585 1.00 88.75 234 GLY A O 1
ATOM 1945 N N . LYS A 1 235 ? -10.274 -23.051 7.825 1.00 88.06 235 LYS A N 1
ATOM 1946 C CA . LYS A 1 235 ? -11.723 -23.206 8.068 1.00 88.06 235 LYS A CA 1
ATOM 1947 C C . LYS A 1 235 ? -12.547 -23.378 6.794 1.00 88.06 235 LYS A C 1
ATOM 1949 O O . LYS A 1 235 ? -13.706 -23.777 6.880 1.00 88.06 235 LYS A O 1
ATOM 1954 N N . SER A 1 236 ? -11.991 -23.028 5.637 1.00 86.25 236 SER A N 1
ATOM 1955 C CA . SER A 1 236 ? -12.723 -22.979 4.372 1.00 86.25 236 SER A CA 1
ATOM 1956 C C . SER A 1 236 ? -12.154 -23.972 3.366 1.00 86.25 236 SER A C 1
ATOM 1958 O O . SER A 1 236 ? -10.943 -24.157 3.285 1.00 86.25 236 SER A O 1
ATOM 1960 N N . ASP A 1 237 ? -13.018 -24.564 2.544 1.00 89.38 237 ASP A N 1
ATOM 1961 C CA . ASP A 1 237 ? -12.578 -25.344 1.386 1.00 89.38 237 ASP A CA 1
ATOM 1962 C C . ASP A 1 237 ? -12.216 -24.390 0.236 1.00 89.38 237 ASP A C 1
ATOM 1964 O O . ASP A 1 237 ? -13.079 -23.857 -0.466 1.00 89.38 237 ASP A O 1
ATOM 1968 N N . ILE A 1 238 ? -10.924 -24.081 0.113 1.00 92.19 238 ILE A N 1
ATOM 1969 C CA . ILE A 1 238 ? -10.383 -23.093 -0.828 1.00 92.19 238 ILE A CA 1
ATOM 1970 C C . ILE A 1 238 ? -9.173 -23.644 -1.599 1.00 92.19 238 ILE A C 1
ATOM 1972 O O . ILE A 1 238 ? -8.417 -24.471 -1.092 1.00 92.19 238 ILE A O 1
ATOM 1976 N N . PRO A 1 239 ? -8.909 -23.163 -2.832 1.00 91.31 239 PRO A N 1
ATOM 1977 C CA . PRO A 1 239 ? -7.901 -23.758 -3.717 1.00 91.31 239 PRO A CA 1
ATOM 1978 C C . PRO A 1 239 ? -6.446 -23.362 -3.392 1.00 91.31 239 PRO A C 1
ATOM 1980 O O . PRO A 1 239 ? -5.542 -23.587 -4.213 1.00 91.31 239 PRO A O 1
ATOM 1983 N N . TYR A 1 240 ? -6.202 -22.747 -2.234 1.00 92.69 240 TYR A N 1
ATOM 1984 C CA . TYR A 1 240 ? -4.903 -22.235 -1.813 1.00 92.69 240 TYR A CA 1
ATOM 1985 C C . TYR A 1 240 ? -4.664 -22.456 -0.318 1.00 92.69 240 TYR A C 1
ATOM 1987 O O . TYR A 1 240 ? -5.590 -22.488 0.479 1.00 92.69 240 TYR A O 1
ATOM 1995 N N . ASN A 1 241 ? -3.392 -22.584 0.049 1.00 92.31 241 ASN A N 1
ATOM 1996 C CA . ASN A 1 241 ? -2.918 -22.513 1.427 1.00 92.31 241 ASN A CA 1
ATOM 1997 C C . ASN A 1 241 ? -2.273 -21.138 1.677 1.00 92.31 241 ASN A C 1
ATOM 1999 O O . ASN A 1 241 ? -2.202 -20.303 0.767 1.00 92.31 241 ASN A O 1
ATOM 2003 N N . TYR A 1 242 ? -1.774 -20.916 2.894 1.00 90.69 242 TYR A N 1
ATOM 2004 C CA . TYR A 1 242 ? -1.085 -19.678 3.265 1.00 90.69 242 TYR A CA 1
ATOM 2005 C C . TYR A 1 242 ? 0.048 -19.327 2.295 1.00 90.69 242 TYR A C 1
ATOM 2007 O O . TYR A 1 242 ? 0.128 -18.196 1.830 1.00 90.69 242 TYR A O 1
ATOM 2015 N N . GLU A 1 243 ? 0.893 -20.294 1.939 1.00 90.19 243 GLU A N 1
ATOM 2016 C CA . GLU A 1 243 ? 2.071 -20.068 1.098 1.00 90.19 243 GLU A CA 1
ATOM 2017 C C . GLU A 1 243 ? 1.678 -19.591 -0.306 1.00 90.19 243 GLU A C 1
ATOM 2019 O O . GLU A 1 243 ? 2.270 -18.652 -0.837 1.00 90.19 243 GLU A O 1
ATOM 2024 N N . LYS A 1 244 ? 0.638 -20.192 -0.897 1.00 92.25 244 LYS A N 1
ATOM 2025 C CA . LYS A 1 244 ? 0.099 -19.757 -2.192 1.00 92.25 244 LYS A CA 1
ATOM 2026 C C . LYS A 1 244 ? -0.513 -18.362 -2.110 1.00 92.25 244 LYS A C 1
ATOM 2028 O O . LYS A 1 244 ? -0.288 -17.564 -3.013 1.00 92.25 244 LYS A O 1
ATOM 2033 N N . LEU A 1 245 ? -1.269 -18.059 -1.054 1.00 93.19 245 LEU A N 1
ATOM 2034 C CA . LEU A 1 245 ? -1.877 -16.737 -0.886 1.00 93.19 245 LEU A CA 1
ATOM 2035 C C . LEU A 1 245 ? -0.825 -15.645 -0.658 1.00 93.19 245 LEU A C 1
ATOM 2037 O O . LEU A 1 245 ? -0.916 -14.563 -1.232 1.00 93.19 245 LEU A O 1
ATOM 2041 N N . HIS A 1 246 ? 0.201 -15.950 0.130 1.00 91.38 246 HIS A N 1
ATOM 2042 C CA . HIS A 1 246 ? 1.358 -15.088 0.333 1.00 91.38 246 HIS A CA 1
ATOM 2043 C C . HIS A 1 246 ? 2.078 -14.803 -0.995 1.00 91.38 246 HIS A C 1
ATOM 2045 O O . HIS A 1 246 ? 2.403 -13.658 -1.298 1.00 91.38 246 HIS A O 1
ATOM 2051 N N . GLU A 1 247 ? 2.285 -15.825 -1.828 1.00 89.44 247 GLU A N 1
ATOM 2052 C CA . GLU A 1 247 ? 2.870 -15.659 -3.164 1.00 89.44 247 GLU A CA 1
ATOM 2053 C C . GLU A 1 247 ? 1.971 -14.825 -4.097 1.00 89.44 247 GLU A C 1
ATOM 2055 O O . GLU A 1 247 ? 2.482 -14.012 -4.865 1.00 89.44 247 GLU A O 1
ATOM 2060 N N . VAL A 1 248 ? 0.640 -14.965 -4.022 1.00 91.44 248 VAL A N 1
ATOM 2061 C CA . VAL A 1 248 ? -0.300 -14.087 -4.749 1.00 91.44 248 VAL A CA 1
ATOM 2062 C C . VAL A 1 248 ? -0.116 -12.635 -4.323 1.00 91.44 248 VAL A C 1
ATOM 2064 O O . VAL A 1 248 ? 0.030 -11.771 -5.188 1.00 91.44 248 VAL A O 1
ATOM 2067 N N . ALA A 1 249 ? -0.105 -12.375 -3.013 1.00 90.19 249 ALA A N 1
ATOM 2068 C CA . ALA A 1 249 ? 0.086 -11.041 -2.460 1.00 90.19 249 ALA A CA 1
ATOM 2069 C C . ALA A 1 249 ? 1.394 -10.416 -2.963 1.00 90.19 249 ALA A C 1
ATOM 2071 O O . ALA A 1 249 ? 1.371 -9.304 -3.483 1.00 90.19 249 ALA A O 1
ATOM 2072 N N . LEU A 1 250 ? 2.507 -11.161 -2.912 1.00 86.31 250 LEU A N 1
ATOM 2073 C CA . LEU A 1 250 ? 3.801 -10.710 -3.432 1.00 86.31 250 LEU A CA 1
ATOM 2074 C C . LEU A 1 250 ? 3.746 -10.405 -4.933 1.00 86.31 250 LEU A C 1
ATOM 2076 O O . LEU A 1 250 ? 4.107 -9.310 -5.356 1.00 86.31 250 LEU A O 1
ATOM 2080 N N . ARG A 1 251 ? 3.264 -11.352 -5.750 1.00 84.50 251 ARG A N 1
ATOM 2081 C CA . ARG A 1 251 ? 3.200 -11.185 -7.213 1.00 84.50 251 ARG A CA 1
ATOM 2082 C C . ARG A 1 251 ? 2.341 -10.001 -7.621 1.00 84.50 251 ARG A C 1
ATOM 2084 O O . ARG A 1 251 ? 2.670 -9.329 -8.595 1.00 84.50 251 ARG A O 1
ATOM 2091 N N . TRP A 1 252 ? 1.241 -9.776 -6.912 1.00 85.38 252 TRP A N 1
ATOM 2092 C CA . TRP A 1 252 ? 0.381 -8.634 -7.162 1.00 85.38 252 TRP A CA 1
ATOM 2093 C C . TRP A 1 252 ? 1.054 -7.327 -6.736 1.00 85.38 252 TRP A C 1
ATOM 2095 O O . TRP A 1 252 ? 1.141 -6.427 -7.563 1.00 85.38 252 TRP A O 1
ATOM 2105 N N . SER A 1 253 ? 1.618 -7.251 -5.524 1.00 79.31 253 SER A N 1
ATOM 2106 C CA . SER A 1 253 ? 2.341 -6.064 -5.039 1.00 79.31 253 SER A CA 1
ATOM 2107 C C . SER A 1 253 ? 3.551 -5.681 -5.901 1.00 79.31 253 SER A C 1
ATOM 2109 O O . SER A 1 253 ? 3.945 -4.521 -5.924 1.00 79.31 253 SER A O 1
ATOM 2111 N N . GLU A 1 254 ? 4.156 -6.631 -6.615 1.00 74.62 254 GLU A N 1
ATOM 2112 C CA . GLU A 1 254 ? 5.281 -6.381 -7.527 1.00 74.62 254 GLU A CA 1
ATOM 2113 C C . GLU A 1 254 ? 4.856 -6.051 -8.969 1.00 74.62 254 GLU A C 1
ATOM 2115 O O . GLU A 1 254 ? 5.654 -5.529 -9.762 1.00 74.62 254 GLU A O 1
ATOM 2120 N N . SER A 1 255 ? 3.623 -6.387 -9.349 1.00 69.19 255 SER A N 1
ATOM 2121 C CA . SER A 1 255 ? 3.142 -6.228 -10.718 1.00 69.19 255 SER A CA 1
ATOM 2122 C C . SER A 1 255 ? 2.623 -4.818 -10.964 1.00 69.19 255 SER A C 1
ATOM 2124 O O . SER A 1 255 ? 1.840 -4.282 -10.195 1.00 69.19 255 SER A O 1
ATOM 2126 N N . HIS A 1 256 ? 3.018 -4.244 -12.100 1.00 64.31 256 HIS A N 1
ATOM 2127 C CA . HIS A 1 256 ? 2.497 -2.958 -12.578 1.00 64.31 256 HIS A CA 1
ATOM 2128 C C . HIS A 1 256 ? 1.435 -3.165 -13.681 1.00 64.31 256 HIS A C 1
ATOM 2130 O O . HIS A 1 256 ? 0.943 -2.202 -14.260 1.00 64.31 256 HIS A O 1
ATOM 2136 N N . GLU A 1 257 ? 1.129 -4.425 -14.022 1.00 63.97 257 GLU A N 1
ATOM 2137 C CA . GLU A 1 257 ? 0.155 -4.800 -15.059 1.00 63.97 257 GLU A CA 1
ATOM 2138 C C . GLU A 1 257 ? -1.248 -5.008 -14.486 1.00 63.97 257 GLU A C 1
ATOM 2140 O O . GLU A 1 257 ? -2.238 -4.904 -15.210 1.00 63.97 257 GLU A O 1
ATOM 2145 N N . PHE A 1 258 ? -1.341 -5.326 -13.194 1.00 66.00 258 PHE A N 1
ATOM 2146 C CA . PHE A 1 258 ? -2.615 -5.525 -12.520 1.00 66.00 258 PHE A CA 1
ATOM 2147 C C . PHE A 1 258 ? -3.054 -4.224 -11.851 1.00 66.00 258 PHE A C 1
ATOM 2149 O O . PHE A 1 258 ? -2.276 -3.576 -11.159 1.00 66.00 258 PHE A O 1
ATOM 2156 N N . GLY A 1 259 ? -4.318 -3.854 -12.059 1.00 73.81 259 GLY A N 1
ATOM 2157 C CA . GLY A 1 259 ? -4.982 -2.825 -11.262 1.00 73.81 259 GLY A CA 1
ATOM 2158 C C . GLY A 1 259 ? -5.360 -3.350 -9.867 1.00 73.81 259 GLY A C 1
ATOM 2159 O O . GLY A 1 259 ? -4.692 -4.250 -9.340 1.00 73.81 259 GLY A O 1
ATOM 2160 N N . PRO A 1 260 ? -6.453 -2.839 -9.269 1.00 83.00 260 PRO A N 1
ATOM 2161 C CA . PRO A 1 260 ? -7.011 -3.402 -8.041 1.00 83.00 260 PRO A CA 1
ATOM 2162 C C . PRO A 1 260 ? -7.178 -4.922 -8.162 1.00 83.00 260 PRO A C 1
ATOM 2164 O O . PRO A 1 260 ? -7.728 -5.408 -9.154 1.00 83.00 260 PRO A O 1
ATOM 2167 N N . ILE A 1 261 ? -6.694 -5.681 -7.178 1.00 87.50 261 ILE A N 1
ATOM 2168 C CA . ILE A 1 261 ? -6.836 -7.134 -7.172 1.00 87.50 261 ILE A CA 1
ATOM 2169 C C . ILE A 1 261 ? -8.298 -7.490 -6.960 1.00 87.50 261 ILE A C 1
ATOM 2171 O O . ILE A 1 261 ? -8.930 -7.039 -6.013 1.00 87.50 261 ILE A O 1
ATOM 2175 N N . THR A 1 262 ? -8.834 -8.297 -7.865 1.00 90.12 262 THR A N 1
ATOM 2176 C CA . THR A 1 262 ? -10.171 -8.886 -7.782 1.00 90.12 262 THR A CA 1
ATOM 2177 C C . THR A 1 262 ? -10.042 -10.386 -7.561 1.00 90.12 262 THR A C 1
ATOM 2179 O O . THR A 1 262 ? -8.970 -10.964 -7.775 1.00 90.12 262 THR A O 1
ATOM 2182 N N . LYS A 1 263 ? -11.149 -11.054 -7.221 1.00 91.12 263 LYS A N 1
ATOM 2183 C CA . LYS A 1 263 ? -11.187 -12.522 -7.160 1.00 91.12 263 LYS A CA 1
ATOM 2184 C C . LYS A 1 263 ? -10.664 -13.180 -8.450 1.00 91.12 263 LYS A C 1
ATOM 2186 O O . LYS A 1 263 ? -9.852 -14.093 -8.366 1.00 91.12 263 LYS A O 1
ATOM 2191 N N . GLY A 1 264 ? -11.041 -12.669 -9.625 1.00 89.62 264 GLY A N 1
ATOM 2192 C CA . GLY A 1 264 ? -10.586 -13.214 -10.911 1.00 89.62 264 GLY A CA 1
ATOM 2193 C C . GLY A 1 264 ? -9.082 -13.030 -11.164 1.00 89.62 264 GLY A C 1
ATOM 2194 O O . GLY A 1 264 ? -8.422 -13.941 -11.661 1.00 89.62 264 GLY A O 1
ATOM 2195 N N . ILE A 1 265 ? -8.502 -11.885 -10.776 1.00 88.81 265 ILE A N 1
ATOM 2196 C CA . ILE A 1 265 ? -7.041 -11.679 -10.854 1.00 88.81 265 ILE A CA 1
ATOM 2197 C C . ILE A 1 265 ? -6.323 -12.634 -9.898 1.00 88.81 265 ILE A C 1
ATOM 2199 O O . ILE A 1 265 ? -5.325 -13.249 -10.271 1.00 88.81 265 ILE A O 1
ATOM 2203 N N . MET A 1 266 ? -6.843 -12.787 -8.681 1.00 92.75 266 MET A N 1
ATOM 2204 C CA . MET A 1 266 ? -6.308 -13.721 -7.698 1.00 92.75 266 MET A CA 1
ATOM 2205 C C . MET A 1 266 ? -6.353 -15.173 -8.203 1.00 92.75 266 MET A C 1
ATOM 2207 O O . MET A 1 266 ? -5.356 -15.880 -8.086 1.00 92.75 266 MET A O 1
ATOM 2211 N N . GLU A 1 267 ? -7.449 -15.610 -8.827 1.00 92.69 267 GLU A N 1
ATOM 2212 C CA . GLU A 1 267 ? -7.564 -16.936 -9.456 1.00 92.69 267 GLU A CA 1
ATOM 2213 C C . GLU A 1 267 ? -6.538 -17.134 -10.581 1.00 92.69 267 GLU A C 1
ATOM 2215 O O . GLU A 1 267 ? -5.858 -18.162 -10.612 1.00 92.69 267 GLU A O 1
ATOM 2220 N N . LYS A 1 268 ? -6.347 -16.127 -11.445 1.00 89.19 268 LYS A N 1
ATOM 2221 C CA . LYS A 1 268 ? -5.314 -16.144 -12.493 1.00 89.19 268 LYS A CA 1
ATOM 2222 C C . LYS A 1 268 ? -3.906 -16.282 -11.906 1.00 89.19 268 LYS A C 1
ATOM 2224 O O . LYS A 1 268 ? -3.121 -17.110 -12.365 1.00 89.19 268 LYS A O 1
ATOM 2229 N N . LEU A 1 269 ? -3.589 -15.509 -10.865 1.00 89.56 269 LEU A N 1
ATOM 2230 C CA . LEU A 1 269 ? -2.296 -15.585 -10.180 1.00 89.56 269 LEU A CA 1
ATOM 2231 C C . LEU A 1 269 ? -2.083 -16.956 -9.525 1.00 89.56 269 LEU A C 1
ATOM 2233 O O . LEU A 1 269 ? -0.990 -17.513 -9.621 1.00 89.56 269 LEU A O 1
ATOM 2237 N N . LEU A 1 270 ? -3.119 -17.530 -8.909 1.00 91.56 270 LEU A N 1
ATOM 2238 C CA . LEU A 1 270 ? -3.075 -18.884 -8.351 1.00 91.56 270 LEU A CA 1
ATOM 2239 C C . LEU A 1 270 ? -2.833 -19.945 -9.429 1.00 91.56 270 LEU A C 1
ATOM 2241 O O . LEU A 1 270 ? -2.084 -20.893 -9.193 1.00 91.56 270 LEU A O 1
ATOM 2245 N N . GLU A 1 271 ? -3.436 -19.801 -10.608 1.00 88.38 271 GLU A N 1
ATOM 2246 C CA . GLU A 1 271 ? -3.199 -20.695 -11.742 1.00 88.38 271 GLU A CA 1
ATOM 2247 C C . GLU A 1 271 ? -1.758 -20.587 -12.260 1.00 88.38 271 GLU A C 1
ATOM 2249 O O . GLU A 1 271 ? -1.103 -21.608 -12.489 1.00 88.38 271 GLU A O 1
ATOM 2254 N N . ASP A 1 272 ? -1.224 -19.369 -12.374 1.00 84.31 272 ASP A N 1
ATOM 2255 C CA . ASP A 1 272 ? 0.173 -19.143 -12.752 1.00 84.31 272 ASP A CA 1
ATOM 2256 C C . ASP A 1 272 ? 1.144 -19.753 -11.726 1.00 84.31 272 ASP A C 1
ATOM 2258 O O . ASP A 1 272 ? 2.140 -20.374 -12.113 1.00 84.31 272 ASP A O 1
ATOM 2262 N N . ILE A 1 273 ? 0.841 -19.645 -10.425 1.00 85.88 273 ILE A N 1
ATOM 2263 C CA . ILE A 1 273 ? 1.601 -20.305 -9.351 1.00 85.88 273 ILE A CA 1
ATOM 2264 C C . ILE A 1 273 ? 1.549 -21.829 -9.517 1.00 85.88 273 ILE A C 1
ATOM 2266 O O . ILE A 1 273 ? 2.594 -22.477 -9.491 1.00 85.88 273 ILE A O 1
ATOM 2270 N N . LYS A 1 274 ? 0.361 -22.411 -9.744 1.00 85.81 274 LYS A N 1
ATOM 2271 C CA . LYS A 1 274 ? 0.194 -23.862 -9.962 1.00 85.81 274 LYS A CA 1
ATOM 2272 C C . LYS A 1 274 ? 0.986 -24.366 -11.170 1.00 85.81 274 LYS A C 1
ATOM 2274 O O . LYS A 1 274 ? 1.561 -25.447 -11.111 1.00 85.81 274 LYS A O 1
ATOM 2279 N N . LYS A 1 275 ? 1.053 -23.582 -12.250 1.00 83.00 275 LYS A N 1
ATOM 2280 C CA . LYS A 1 275 ? 1.809 -23.907 -13.473 1.00 83.00 275 LYS A CA 1
ATOM 2281 C C . LYS A 1 275 ? 3.327 -23.741 -13.317 1.00 83.00 275 LYS A C 1
ATOM 2283 O O . LYS A 1 275 ? 4.039 -23.816 -14.317 1.00 83.00 275 LYS A O 1
ATOM 2288 N N . ASN A 1 276 ? 3.833 -23.475 -12.105 1.00 69.69 276 ASN A N 1
ATOM 2289 C CA . ASN A 1 276 ? 5.231 -23.123 -11.835 1.00 69.69 276 ASN A CA 1
ATOM 2290 C C . ASN A 1 276 ? 5.755 -21.992 -12.736 1.00 69.69 276 ASN A C 1
ATOM 2292 O O . ASN A 1 276 ? 6.967 -21.841 -12.922 1.00 69.69 276 ASN A O 1
ATOM 2296 N N . ARG A 1 277 ? 4.860 -21.151 -13.277 1.00 59.78 277 ARG A N 1
ATOM 2297 C CA . ARG A 1 277 ? 5.280 -19.915 -13.928 1.00 59.78 277 ARG A CA 1
ATOM 2298 C C . ARG A 1 277 ? 5.857 -19.064 -12.816 1.00 59.78 277 ARG A C 1
ATOM 2300 O O . ARG A 1 277 ? 5.179 -18.759 -11.831 1.00 59.78 277 ARG A O 1
ATOM 2307 N N . SER A 1 278 ? 7.151 -18.791 -12.910 1.00 55.97 278 SER A N 1
ATOM 2308 C CA . SER A 1 278 ? 7.861 -18.106 -11.842 1.00 55.97 278 SER A CA 1
ATOM 2309 C C . SER A 1 278 ? 7.274 -16.717 -11.591 1.00 55.97 278 SER A C 1
ATOM 2311 O O . SER A 1 278 ? 6.630 -16.159 -12.482 1.00 55.97 278 SER A O 1
ATOM 2313 N N . SER A 1 279 ? 7.503 -16.157 -10.398 1.00 53.41 279 SER A N 1
ATOM 2314 C CA . SER A 1 279 ? 7.070 -14.795 -10.074 1.00 53.41 279 SER A CA 1
ATOM 2315 C C . SER A 1 279 ? 7.500 -13.809 -11.165 1.00 53.41 279 SER A C 1
ATOM 2317 O O . SER A 1 279 ? 8.523 -14.008 -11.836 1.00 53.41 279 SER A O 1
ATOM 2319 N N . TYR A 1 280 ? 6.728 -12.737 -11.355 1.00 48.00 280 TYR A N 1
ATOM 2320 C CA . TYR A 1 280 ? 7.094 -11.664 -12.281 1.00 48.00 280 TYR A CA 1
ATOM 2321 C C . TYR A 1 280 ? 8.508 -11.147 -11.988 1.00 48.00 280 TYR A C 1
ATOM 2323 O O . TYR A 1 280 ? 9.260 -10.917 -12.929 1.00 48.00 280 TYR A O 1
ATOM 2331 N N . GLN A 1 281 ? 8.934 -11.102 -10.719 1.00 40.56 281 GLN A N 1
ATOM 2332 C CA . GLN A 1 281 ? 10.323 -10.833 -10.349 1.00 40.56 281 GLN A CA 1
ATOM 2333 C C . GLN A 1 281 ? 11.326 -11.854 -10.879 1.00 40.56 281 GLN A C 1
ATOM 2335 O O . GLN A 1 281 ? 12.391 -11.448 -11.310 1.00 40.56 281 GLN A O 1
ATOM 2340 N N . LYS A 1 282 ? 11.060 -13.163 -10.887 1.00 40.62 282 LYS A N 1
ATOM 2341 C CA . LYS A 1 282 ? 12.026 -14.150 -11.410 1.00 40.62 282 LYS A CA 1
ATOM 2342 C C . LYS A 1 282 ? 12.109 -14.114 -12.943 1.00 40.62 282 LYS A C 1
ATOM 2344 O O . LYS A 1 282 ? 13.171 -14.384 -13.499 1.00 40.62 282 LYS A O 1
ATOM 2349 N N . ASN A 1 283 ? 11.024 -13.715 -13.613 1.00 40.16 283 ASN A N 1
ATOM 2350 C CA . ASN A 1 283 ? 10.994 -13.475 -15.060 1.00 40.16 283 ASN A CA 1
ATOM 2351 C C . ASN A 1 283 ? 11.604 -12.114 -15.455 1.00 40.16 283 ASN A C 1
ATOM 2353 O O . ASN A 1 283 ? 12.289 -12.036 -16.471 1.00 40.16 283 ASN A O 1
ATOM 2357 N N . GLN A 1 284 ? 11.429 -11.062 -14.645 1.00 43.47 284 GLN A N 1
ATOM 2358 C CA . GLN A 1 284 ? 12.088 -9.762 -14.828 1.00 43.47 284 GLN A CA 1
ATOM 2359 C C . GLN A 1 284 ? 13.571 -9.821 -14.429 1.00 43.47 284 GLN A C 1
ATOM 2361 O O . GLN A 1 284 ? 14.415 -9.350 -15.182 1.00 43.47 284 GLN A O 1
ATOM 2366 N N . ASN A 1 285 ? 13.919 -10.478 -13.317 1.00 43.06 285 ASN A N 1
ATOM 2367 C CA . ASN A 1 285 ? 15.301 -10.640 -12.849 1.00 43.06 285 ASN A CA 1
ATOM 2368 C C . ASN A 1 285 ? 16.150 -11.479 -13.809 1.00 43.06 285 ASN A C 1
ATOM 2370 O O . ASN A 1 285 ? 17.324 -11.175 -13.985 1.00 43.06 285 ASN A O 1
ATOM 2374 N N . LYS A 1 286 ? 15.558 -12.463 -14.503 1.00 50.19 286 LYS A N 1
ATOM 2375 C CA . LYS A 1 286 ? 16.249 -13.197 -15.577 1.00 50.19 286 LYS A CA 1
ATOM 2376 C C . LYS A 1 286 ? 16.651 -12.317 -16.769 1.00 50.19 286 LYS A C 1
ATOM 2378 O O . LYS A 1 286 ? 17.509 -12.738 -17.534 1.00 50.19 286 LYS A O 1
ATOM 2383 N N . ASN A 1 287 ? 16.054 -11.134 -16.937 1.00 63.53 287 ASN A N 1
ATOM 2384 C CA . ASN A 1 287 ? 16.263 -10.272 -18.104 1.00 63.53 287 ASN A CA 1
ATOM 2385 C C . ASN A 1 287 ? 16.769 -8.858 -17.757 1.00 63.53 287 ASN A C 1
ATOM 2387 O O . ASN A 1 287 ? 16.730 -7.990 -18.617 1.00 63.53 287 ASN A O 1
ATOM 2391 N N . ILE A 1 288 ? 17.212 -8.610 -16.514 1.00 77.81 288 ILE A N 1
ATOM 2392 C CA . ILE A 1 288 ? 17.867 -7.341 -16.125 1.00 77.81 288 ILE A CA 1
ATOM 2393 C C . ILE A 1 288 ? 19.349 -7.511 -15.789 1.00 77.81 288 ILE A C 1
ATOM 2395 O O . ILE A 1 288 ? 19.994 -6.562 -15.349 1.00 77.81 288 ILE A O 1
ATOM 2399 N N . ASP A 1 289 ? 19.914 -8.711 -15.943 1.00 83.75 289 ASP A N 1
ATOM 2400 C CA . ASP A 1 289 ? 21.334 -8.948 -15.664 1.00 83.75 289 ASP A CA 1
ATOM 2401 C C . ASP A 1 289 ? 22.237 -8.097 -16.565 1.00 83.75 289 ASP A C 1
ATOM 2403 O O . ASP A 1 289 ? 23.275 -7.601 -16.112 1.00 83.75 289 ASP A O 1
ATOM 2407 N N . GLU A 1 290 ? 21.829 -7.878 -17.818 1.00 85.38 290 GLU A N 1
ATOM 2408 C CA . GLU A 1 290 ? 22.498 -6.948 -18.728 1.00 85.38 290 GLU A CA 1
ATOM 2409 C C . GLU A 1 290 ? 22.401 -5.511 -18.221 1.00 85.38 290 GLU A C 1
ATOM 2411 O O . GLU A 1 290 ? 23.419 -4.836 -18.117 1.00 85.38 290 GLU A O 1
ATOM 2416 N N . GLU A 1 291 ? 21.217 -5.056 -17.821 1.00 90.25 291 GLU A N 1
ATOM 2417 C CA . GLU A 1 291 ? 20.957 -3.715 -17.299 1.00 90.25 291 GLU A CA 1
ATOM 2418 C C . GLU A 1 291 ? 21.696 -3.475 -15.976 1.00 90.25 291 GLU A C 1
ATOM 2420 O O . GLU A 1 291 ? 22.224 -2.389 -15.745 1.00 90.25 291 GLU A O 1
ATOM 2425 N N . ILE A 1 292 ? 21.816 -4.493 -15.122 1.00 90.06 292 ILE A N 1
ATOM 2426 C CA . ILE A 1 292 ? 22.596 -4.465 -13.882 1.00 90.06 292 ILE A CA 1
ATOM 2427 C C . ILE A 1 292 ? 24.092 -4.359 -14.192 1.00 90.06 292 ILE A C 1
ATOM 2429 O O . ILE A 1 292 ? 24.792 -3.563 -13.556 1.00 90.06 292 ILE A O 1
ATOM 2433 N N . LYS A 1 293 ? 24.609 -5.155 -15.139 1.00 91.06 293 LYS A N 1
ATOM 2434 C CA . LYS A 1 293 ? 26.011 -5.073 -15.589 1.00 91.06 293 LYS A CA 1
ATOM 2435 C C . LYS A 1 293 ? 26.291 -3.708 -16.220 1.00 91.06 293 LYS A C 1
ATOM 2437 O O . LYS A 1 293 ? 27.289 -3.070 -15.876 1.00 91.06 293 LYS A O 1
ATOM 2442 N N . PHE A 1 294 ? 25.375 -3.228 -17.053 1.00 92.44 294 PHE A N 1
ATOM 2443 C CA . PHE A 1 294 ? 25.438 -1.934 -17.715 1.00 92.44 294 PHE A CA 1
ATOM 2444 C C . PHE A 1 294 ? 25.435 -0.793 -16.688 1.00 92.44 294 PHE A C 1
ATOM 2446 O O . PHE A 1 294 ? 26.386 -0.012 -16.635 1.00 92.44 294 PHE A O 1
ATOM 2453 N N . ALA A 1 295 ? 24.474 -0.763 -15.762 1.00 92.75 295 ALA A N 1
ATOM 2454 C CA . ALA A 1 295 ? 24.420 0.210 -14.671 1.00 92.75 295 ALA A CA 1
ATOM 2455 C C . ALA A 1 295 ? 25.684 0.186 -13.799 1.00 92.75 295 ALA A C 1
ATOM 2457 O O . ALA A 1 295 ? 26.207 1.240 -13.428 1.00 92.75 295 ALA A O 1
ATOM 2458 N N . LYS A 1 296 ? 26.222 -1.008 -13.512 1.00 92.81 296 LYS A N 1
ATOM 2459 C CA . LYS A 1 296 ? 27.465 -1.175 -12.746 1.00 92.81 296 LYS A CA 1
ATOM 2460 C C . LYS A 1 296 ? 28.658 -0.562 -13.484 1.00 92.81 296 LYS A C 1
ATOM 2462 O O . LYS A 1 296 ? 29.467 0.109 -12.849 1.00 92.81 296 LYS A O 1
ATOM 2467 N N . SER A 1 297 ? 28.753 -0.740 -14.804 1.00 91.31 297 SER A N 1
ATOM 2468 C CA . SER A 1 297 ? 29.831 -0.149 -15.616 1.00 91.31 297 SER A CA 1
ATOM 2469 C C . SER A 1 297 ? 29.804 1.389 -15.618 1.00 91.31 297 SER A C 1
ATOM 2471 O O . SER A 1 297 ? 30.847 2.040 -15.666 1.00 91.31 297 SER A O 1
ATOM 2473 N N . MET A 1 298 ? 28.613 1.981 -15.494 1.00 88.88 298 MET A N 1
ATOM 2474 C CA . MET A 1 298 ? 28.404 3.431 -15.522 1.00 88.88 298 MET A CA 1
ATOM 2475 C C . MET A 1 298 ? 28.617 4.094 -14.164 1.00 88.88 298 MET A C 1
ATOM 2477 O O . MET A 1 298 ? 29.321 5.102 -14.043 1.00 88.88 298 MET A O 1
ATOM 2481 N N . VAL A 1 299 ? 27.975 3.535 -13.137 1.00 88.69 299 VAL A N 1
ATOM 2482 C CA . VAL A 1 299 ? 27.828 4.180 -11.828 1.00 88.69 299 VAL A CA 1
ATOM 2483 C C . VAL A 1 299 ? 28.751 3.574 -10.771 1.00 88.69 299 VAL A C 1
ATOM 2485 O O . VAL A 1 299 ? 29.099 4.240 -9.796 1.00 88.69 299 VAL A O 1
ATOM 2488 N N . GLY A 1 300 ? 29.223 2.344 -10.982 1.00 85.31 300 GLY A N 1
ATOM 2489 C CA . GLY A 1 300 ? 30.120 1.645 -10.070 1.00 85.31 300 GLY A CA 1
ATOM 2490 C C . GLY A 1 300 ? 29.375 0.734 -9.092 1.00 85.31 300 GLY A C 1
ATOM 2491 O O . GLY A 1 300 ? 28.682 -0.196 -9.499 1.00 85.31 300 GLY A O 1
ATOM 2492 N N . LYS A 1 301 ? 29.579 0.933 -7.784 1.00 82.44 301 LYS A N 1
ATOM 2493 C CA . LYS A 1 301 ? 29.170 -0.020 -6.735 1.00 82.44 301 LYS A CA 1
ATOM 2494 C C . LYS A 1 301 ? 27.644 -0.233 -6.698 1.00 82.44 301 LYS A C 1
ATOM 2496 O O . LYS A 1 301 ? 26.882 0.726 -6.542 1.00 82.44 301 LYS A O 1
ATOM 2501 N N . LYS A 1 302 ? 27.225 -1.507 -6.775 1.00 84.31 302 LYS A N 1
ATOM 2502 C CA . LYS A 1 302 ? 25.826 -1.940 -6.597 1.00 84.31 302 LYS A CA 1
ATOM 2503 C C . LYS A 1 302 ? 25.293 -1.506 -5.224 1.00 84.31 302 LYS A C 1
ATOM 2505 O O . LYS A 1 302 ? 26.047 -1.483 -4.253 1.00 84.31 302 LYS A O 1
ATOM 2510 N N . GLY A 1 303 ? 24.003 -1.180 -5.152 1.00 71.75 303 GLY A N 1
ATOM 2511 C CA . GLY A 1 303 ? 23.315 -0.813 -3.907 1.00 71.75 303 GLY A CA 1
ATOM 2512 C C . GLY A 1 303 ? 23.529 0.630 -3.436 1.00 71.75 303 GLY A C 1
ATOM 2513 O O . GLY A 1 303 ? 22.995 1.018 -2.403 1.00 71.75 303 GLY A O 1
ATOM 2514 N N . THR A 1 304 ? 24.280 1.449 -4.179 1.00 78.69 304 THR A N 1
ATOM 2515 C CA . THR A 1 304 ? 24.344 2.895 -3.917 1.00 78.69 304 THR A CA 1
ATOM 2516 C C . THR A 1 304 ? 23.074 3.594 -4.425 1.00 78.69 304 THR A C 1
ATOM 2518 O O . THR A 1 304 ? 22.492 3.130 -5.410 1.00 78.69 304 THR A O 1
ATOM 2521 N N . PRO A 1 305 ? 22.649 4.733 -3.836 1.00 78.75 305 PRO A N 1
ATOM 2522 C CA . PRO A 1 305 ? 21.486 5.481 -4.325 1.00 78.75 305 PRO A CA 1
ATOM 2523 C C . PRO A 1 305 ? 21.587 5.835 -5.812 1.00 78.75 305 PRO A C 1
ATOM 2525 O O . PRO A 1 305 ? 20.631 5.643 -6.555 1.00 78.75 305 PRO A O 1
ATOM 2528 N N . ALA A 1 306 ? 22.773 6.250 -6.270 1.00 77.88 306 ALA A N 1
ATOM 2529 C CA . ALA A 1 306 ? 23.025 6.550 -7.677 1.00 77.88 306 ALA A CA 1
ATOM 2530 C C . ALA A 1 306 ? 22.880 5.309 -8.579 1.00 77.88 306 ALA A C 1
ATOM 2532 O O . ALA A 1 306 ? 22.320 5.407 -9.669 1.00 77.88 306 ALA A O 1
ATOM 2533 N N . PHE A 1 307 ? 23.360 4.139 -8.134 1.00 86.75 307 PHE A N 1
ATOM 2534 C CA . PHE A 1 307 ? 23.192 2.887 -8.876 1.00 86.75 307 PHE A CA 1
ATOM 2535 C C . PHE A 1 307 ? 21.715 2.499 -8.962 1.00 86.75 307 PHE A C 1
ATOM 2537 O O . PHE A 1 307 ? 21.234 2.204 -10.050 1.00 86.75 307 PHE A O 1
ATOM 2544 N N . ASN A 1 308 ? 20.984 2.553 -7.845 1.00 83.50 308 ASN A N 1
ATOM 2545 C CA . ASN A 1 308 ? 19.564 2.200 -7.806 1.00 83.50 308 ASN A CA 1
ATOM 2546 C C . ASN A 1 308 ? 18.719 3.165 -8.649 1.00 83.50 308 ASN A C 1
ATOM 2548 O O . ASN A 1 308 ? 17.830 2.726 -9.374 1.00 83.50 308 ASN A O 1
ATOM 2552 N N . GLN A 1 309 ? 19.024 4.465 -8.609 1.00 83.19 309 GLN A N 1
ATOM 2553 C CA . GLN A 1 309 ? 18.345 5.475 -9.418 1.00 83.19 309 GLN A CA 1
ATOM 2554 C C . GLN A 1 309 ? 18.591 5.258 -10.915 1.00 83.19 309 GLN A C 1
ATOM 2556 O O . GLN A 1 309 ? 17.646 5.293 -11.701 1.00 83.19 309 GLN A O 1
ATOM 2561 N N . PHE A 1 310 ? 19.840 5.002 -11.322 1.00 88.62 310 PHE A N 1
ATOM 2562 C CA . PHE A 1 310 ? 20.152 4.755 -12.729 1.00 88.62 310 PHE A CA 1
ATOM 2563 C C . PHE A 1 310 ? 19.602 3.411 -13.215 1.00 88.62 310 PHE A C 1
ATOM 2565 O O . PHE A 1 310 ? 19.023 3.356 -14.294 1.00 88.62 310 PHE A O 1
ATOM 2572 N N . LEU A 1 311 ? 19.697 2.350 -12.408 1.00 90.38 311 LEU A N 1
ATOM 2573 C CA . LEU A 1 311 ? 19.075 1.066 -12.724 1.00 90.38 311 LEU A CA 1
ATOM 2574 C C . LEU A 1 311 ? 17.562 1.236 -12.893 1.00 90.38 311 LEU A C 1
ATOM 2576 O O . LEU A 1 311 ? 17.037 0.837 -13.923 1.00 90.38 311 LEU A O 1
ATOM 2580 N N . SER A 1 312 ? 16.888 1.917 -11.957 1.00 84.69 312 SER A N 1
ATOM 2581 C CA . SER A 1 312 ? 15.459 2.250 -12.057 1.00 84.69 312 SER A CA 1
ATOM 2582 C C . SER A 1 312 ? 15.129 3.003 -13.350 1.00 84.69 312 SER A C 1
ATOM 2584 O O . SER A 1 312 ? 14.175 2.660 -14.045 1.00 84.69 312 SER A O 1
ATOM 2586 N N . PHE A 1 313 ? 15.961 3.968 -13.750 1.00 87.56 313 PHE A N 1
ATOM 2587 C CA . PHE A 1 313 ? 15.815 4.655 -15.034 1.00 87.56 313 PHE A CA 1
ATOM 2588 C C . PHE A 1 313 ? 15.907 3.701 -16.244 1.00 87.56 313 PHE A C 1
ATOM 2590 O O . PHE A 1 313 ? 15.132 3.861 -17.189 1.00 87.56 313 PHE A O 1
ATOM 2597 N N . LEU A 1 314 ? 16.794 2.699 -16.215 1.00 90.06 314 LEU A N 1
ATOM 2598 C CA . LEU A 1 314 ? 16.936 1.696 -17.280 1.00 90.06 314 LEU A CA 1
ATOM 2599 C C . LEU A 1 314 ? 15.775 0.691 -17.316 1.00 90.06 314 LEU A C 1
ATOM 2601 O O . LEU A 1 314 ? 15.389 0.262 -18.398 1.00 90.06 314 LEU A O 1
ATOM 2605 N N . ILE A 1 315 ? 15.204 0.330 -16.160 1.00 85.56 315 ILE A N 1
ATOM 2606 C CA . ILE A 1 315 ? 14.153 -0.703 -16.073 1.00 85.56 315 ILE A CA 1
ATOM 2607 C C . ILE A 1 315 ? 12.719 -0.149 -16.105 1.00 85.56 315 ILE A C 1
ATOM 2609 O O . ILE A 1 315 ? 11.812 -0.839 -16.572 1.00 85.56 315 ILE A O 1
ATOM 2613 N N . LYS A 1 316 ? 12.498 1.081 -15.625 1.00 76.94 316 LYS A N 1
ATOM 2614 C CA . LYS A 1 316 ? 11.172 1.710 -15.464 1.00 76.94 316 LYS A CA 1
ATOM 2615 C C . LYS A 1 316 ? 11.028 3.044 -16.209 1.00 76.94 316 LYS A C 1
ATOM 2617 O O . LYS A 1 316 ? 9.912 3.427 -16.542 1.00 76.94 316 LYS A O 1
ATOM 2622 N N . GLY A 1 317 ? 12.126 3.760 -16.465 1.00 76.50 317 GLY A N 1
ATOM 2623 C CA . GLY A 1 317 ? 12.109 5.092 -17.083 1.00 76.50 317 GLY A CA 1
ATOM 2624 C C . GLY A 1 317 ? 12.212 5.094 -18.613 1.00 76.50 317 GLY A C 1
ATOM 2625 O O . GLY A 1 317 ? 12.146 4.059 -19.277 1.00 76.50 317 GLY A O 1
ATOM 2626 N N . GLU A 1 318 ? 12.448 6.282 -19.186 1.00 82.06 318 GLU A N 1
ATOM 2627 C CA . GLU A 1 318 ? 12.758 6.447 -20.619 1.00 82.06 318 GLU A CA 1
ATOM 2628 C C . GLU A 1 318 ? 13.967 5.603 -21.059 1.00 82.06 318 GLU A C 1
ATOM 2630 O O . GLU A 1 318 ? 14.032 5.181 -22.212 1.00 82.06 318 GLU A O 1
ATOM 2635 N N . GLY A 1 319 ? 14.884 5.291 -20.134 1.00 87.25 319 GLY A N 1
ATOM 2636 C CA . GLY A 1 319 ? 16.041 4.434 -20.382 1.00 87.25 319 GLY A CA 1
ATOM 2637 C C . GLY A 1 319 ? 15.672 3.060 -20.932 1.00 87.25 319 GLY A C 1
ATOM 2638 O O . GLY A 1 319 ? 16.378 2.559 -21.803 1.00 87.25 319 GLY A O 1
ATOM 2639 N N . LYS A 1 320 ? 14.526 2.493 -20.530 1.00 89.62 320 LYS A N 1
ATOM 2640 C CA . LYS A 1 320 ? 14.025 1.224 -21.084 1.00 89.62 320 LYS A CA 1
ATOM 2641 C C . LYS A 1 320 ? 13.753 1.327 -22.583 1.00 89.62 320 LYS A C 1
ATOM 2643 O O . LYS A 1 320 ? 14.080 0.418 -23.345 1.00 89.62 320 LYS A O 1
ATOM 2648 N N . LYS A 1 321 ? 13.159 2.445 -23.017 1.00 89.00 321 LYS A N 1
ATOM 2649 C CA . LYS A 1 321 ? 12.889 2.712 -24.437 1.00 89.00 321 LYS A CA 1
ATOM 2650 C C . LYS A 1 321 ? 14.201 2.883 -25.199 1.00 89.00 321 LYS A C 1
ATOM 2652 O O . LYS A 1 321 ? 14.361 2.279 -26.253 1.00 89.00 321 LYS A O 1
ATOM 2657 N N . TYR A 1 322 ? 15.152 3.618 -24.621 1.00 94.12 322 TYR A N 1
ATOM 2658 C CA . TYR A 1 322 ? 16.466 3.845 -25.225 1.00 94.12 322 TYR A CA 1
ATOM 2659 C C . TYR A 1 322 ? 17.233 2.540 -25.447 1.00 94.12 322 TYR A C 1
ATOM 2661 O O . TYR A 1 322 ? 17.723 2.295 -26.546 1.00 94.12 322 TYR A O 1
ATOM 2669 N N . LEU A 1 323 ? 17.268 1.660 -24.440 1.00 92.06 323 LEU A N 1
ATOM 2670 C CA . LEU A 1 323 ? 17.888 0.340 -24.561 1.00 92.06 323 LEU A CA 1
ATOM 2671 C C . LEU A 1 323 ? 17.220 -0.515 -25.643 1.00 92.06 323 LEU A C 1
ATOM 2673 O O . LEU A 1 323 ? 17.913 -1.194 -26.394 1.00 92.06 323 LEU A O 1
ATOM 2677 N N . LYS A 1 324 ? 15.886 -0.467 -25.756 1.00 89.94 324 LYS A N 1
ATOM 2678 C CA . LYS A 1 324 ? 15.151 -1.209 -26.789 1.00 89.94 324 LYS A CA 1
ATOM 2679 C C . LYS A 1 324 ? 15.517 -0.738 -28.199 1.00 89.94 324 LYS A C 1
ATOM 2681 O O . LYS A 1 324 ? 15.731 -1.579 -29.067 1.00 89.94 324 LYS A O 1
ATOM 2686 N N . VAL A 1 325 ? 15.606 0.576 -28.415 1.00 92.12 325 VAL A N 1
ATOM 2687 C CA . VAL A 1 325 ? 16.021 1.157 -29.704 1.00 92.12 325 VAL A CA 1
ATOM 2688 C C . VAL A 1 325 ? 17.471 0.793 -30.012 1.00 92.12 325 VAL A C 1
ATOM 2690 O O . VAL A 1 325 ? 17.736 0.240 -31.071 1.00 92.12 325 VAL A O 1
ATOM 2693 N N . MET A 1 326 ? 18.394 0.975 -29.063 1.00 91.06 326 MET A N 1
ATOM 2694 C CA . MET A 1 326 ? 19.801 0.596 -29.247 1.00 91.06 326 MET A CA 1
ATOM 2695 C C . MET A 1 326 ? 19.966 -0.888 -29.610 1.00 91.06 326 MET A C 1
ATOM 2697 O O . MET A 1 326 ? 20.698 -1.202 -30.542 1.00 91.06 326 MET A O 1
ATOM 2701 N N . LYS A 1 327 ? 19.252 -1.796 -28.924 1.00 89.00 327 LYS A N 1
ATOM 2702 C CA . LYS A 1 327 ? 19.265 -3.239 -29.228 1.00 89.00 327 LYS A CA 1
ATOM 2703 C C . LYS A 1 327 ? 18.702 -3.533 -30.625 1.00 89.00 327 LYS A C 1
ATOM 2705 O O . LYS A 1 327 ? 19.286 -4.333 -31.347 1.00 89.00 327 LYS A O 1
ATOM 2710 N N . LYS A 1 328 ? 17.598 -2.881 -31.016 1.00 88.88 328 LYS A N 1
ATOM 2711 C CA . LYS A 1 328 ? 16.987 -3.022 -32.352 1.00 88.88 328 LYS A CA 1
ATOM 2712 C C . LYS A 1 328 ? 17.943 -2.580 -33.465 1.00 88.88 328 LYS A C 1
ATOM 2714 O O . LYS A 1 328 ? 18.026 -3.242 -34.489 1.00 88.88 328 LYS A O 1
ATOM 2719 N N . GLU A 1 329 ? 18.671 -1.493 -33.237 1.00 89.81 329 GLU A N 1
ATOM 2720 C CA . GLU A 1 329 ? 19.592 -0.885 -34.204 1.00 89.81 329 GLU A CA 1
ATOM 2721 C C . GLU A 1 329 ? 21.014 -1.475 -34.130 1.00 89.81 329 GLU A C 1
ATOM 2723 O O . GLU A 1 329 ? 21.945 -0.937 -34.720 1.00 89.81 329 GLU A O 1
ATOM 2728 N N . GLY A 1 330 ? 21.208 -2.577 -33.393 1.00 87.94 330 GLY A N 1
ATOM 2729 C CA . GLY A 1 330 ? 22.487 -3.291 -33.325 1.00 87.94 330 GLY A CA 1
ATOM 2730 C C . GLY A 1 330 ? 23.594 -2.570 -32.546 1.00 87.94 330 GLY A C 1
ATOM 2731 O O . GLY A 1 330 ? 24.762 -2.948 -32.642 1.00 87.94 330 GLY A O 1
ATOM 2732 N N . ILE A 1 331 ? 23.266 -1.549 -31.750 1.00 90.56 331 ILE A N 1
ATOM 2733 C CA . ILE A 1 331 ? 24.248 -0.832 -30.931 1.00 90.56 331 ILE A CA 1
ATOM 2734 C C . ILE A 1 331 ? 24.628 -1.673 -29.712 1.00 90.56 331 ILE A C 1
ATOM 2736 O O . ILE A 1 331 ? 23.818 -1.944 -28.823 1.00 90.56 331 ILE A O 1
ATOM 2740 N N . SER A 1 332 ? 25.910 -2.028 -29.633 1.00 90.44 332 SER A N 1
ATOM 2741 C CA . SER A 1 332 ? 26.471 -2.773 -28.508 1.00 90.44 332 SER A CA 1
ATOM 2742 C C . SER A 1 332 ? 26.522 -1.932 -27.229 1.00 90.44 332 SER A C 1
ATOM 2744 O O . SER A 1 332 ? 27.188 -0.892 -27.172 1.00 90.44 332 SER A O 1
ATOM 2746 N N . LEU A 1 333 ? 25.899 -2.429 -26.154 1.00 91.12 333 LEU A N 1
ATOM 2747 C CA . LEU A 1 333 ? 25.999 -1.815 -24.825 1.00 91.12 333 LEU A CA 1
ATOM 2748 C C . LEU A 1 333 ? 27.437 -1.796 -24.298 1.00 91.12 333 LEU A C 1
ATOM 2750 O O . LEU A 1 333 ? 27.772 -0.912 -23.519 1.00 91.12 333 LEU A O 1
ATOM 2754 N N . THR A 1 334 ? 28.307 -2.700 -24.756 1.00 90.81 334 THR A N 1
ATOM 2755 C CA . THR A 1 334 ? 29.737 -2.691 -24.413 1.00 90.81 334 THR A CA 1
ATOM 2756 C C . THR A 1 334 ? 30.437 -1.441 -24.946 1.00 90.81 334 THR A C 1
ATOM 2758 O O . THR A 1 334 ? 31.234 -0.838 -24.227 1.00 90.81 334 THR A O 1
ATOM 2761 N N . ASN A 1 335 ? 30.091 -0.998 -26.159 1.00 92.06 335 ASN A N 1
ATOM 2762 C CA . ASN A 1 335 ? 30.641 0.223 -26.754 1.00 92.06 335 ASN A CA 1
ATOM 2763 C C . ASN A 1 335 ? 30.175 1.450 -25.962 1.00 92.06 335 ASN A C 1
ATOM 2765 O O . ASN A 1 335 ? 30.970 2.270 -25.506 1.00 92.06 335 ASN A O 1
ATOM 2769 N N . VAL A 1 336 ? 28.874 1.520 -25.670 1.00 94.25 336 VAL A N 1
ATOM 2770 C CA . VAL A 1 336 ? 28.326 2.574 -24.803 1.00 94.25 336 VAL A CA 1
ATOM 2771 C C . VAL A 1 336 ? 28.996 2.548 -23.424 1.00 94.25 336 VAL A C 1
ATOM 2773 O O . VAL A 1 336 ? 29.328 3.598 -22.869 1.00 94.25 336 VAL A O 1
ATOM 2776 N N . SER A 1 337 ? 29.263 1.351 -22.895 1.00 94.06 337 SER A N 1
ATOM 2777 C CA . SER A 1 337 ? 29.945 1.165 -21.621 1.00 94.06 337 SER A CA 1
ATOM 2778 C C . SER A 1 337 ? 31.380 1.674 -21.612 1.00 94.06 337 SER A C 1
ATOM 2780 O O . SER A 1 337 ? 31.816 2.240 -20.610 1.00 94.06 337 SER A O 1
ATOM 2782 N N . SER A 1 338 ? 32.112 1.501 -22.709 1.00 93.75 338 SER A N 1
ATOM 2783 C CA . SER A 1 338 ? 33.472 2.017 -22.854 1.00 93.75 338 SER A CA 1
ATOM 2784 C C . SER A 1 338 ? 33.486 3.546 -22.894 1.00 93.75 338 SER A C 1
ATOM 2786 O O . SER A 1 338 ? 34.281 4.166 -22.187 1.00 93.75 338 SER A O 1
ATOM 2788 N N . ILE A 1 339 ? 32.549 4.168 -23.613 1.00 95.81 339 ILE A N 1
ATOM 2789 C CA . ILE A 1 339 ? 32.442 5.630 -23.705 1.00 95.81 339 ILE A CA 1
ATOM 2790 C C . ILE A 1 339 ? 32.088 6.247 -22.342 1.00 95.81 339 ILE A C 1
ATOM 2792 O O . ILE A 1 339 ? 32.755 7.157 -21.841 1.00 95.81 339 ILE A O 1
ATOM 2796 N N . LEU A 1 340 ? 31.026 5.741 -21.715 1.00 94.12 340 LEU A N 1
ATOM 2797 C CA . LEU A 1 340 ? 30.418 6.343 -20.526 1.00 94.12 340 LEU A CA 1
ATOM 2798 C C . LEU A 1 340 ? 30.969 5.786 -19.196 1.00 94.12 340 LEU A C 1
ATOM 2800 O O . LEU A 1 340 ? 30.573 6.237 -18.115 1.00 94.12 340 LEU A O 1
ATOM 2804 N N . GLY A 1 341 ? 31.889 4.821 -19.252 1.00 91.44 341 GLY A N 1
ATOM 2805 C CA . GLY A 1 341 ? 32.404 4.079 -18.102 1.00 91.44 341 GLY A CA 1
ATOM 2806 C C . GLY A 1 341 ? 32.948 4.973 -16.988 1.00 91.44 341 GLY A C 1
ATOM 2807 O O . GLY A 1 341 ? 33.967 5.648 -17.149 1.00 91.44 341 GLY A O 1
ATOM 2808 N N . GLY A 1 342 ? 32.290 4.955 -15.825 1.00 85.69 342 GLY A N 1
ATOM 2809 C CA . GLY A 1 342 ? 32.654 5.782 -14.670 1.00 85.69 342 GLY A CA 1
ATOM 2810 C C . GLY A 1 342 ? 32.054 7.195 -14.654 1.00 85.69 342 GLY A C 1
ATOM 2811 O O . GLY A 1 342 ? 32.565 8.055 -13.937 1.00 85.69 342 GLY A O 1
ATOM 2812 N N . ALA A 1 343 ? 30.975 7.456 -15.400 1.00 89.50 343 ALA A N 1
ATOM 2813 C CA . ALA A 1 343 ? 30.224 8.715 -15.331 1.00 89.50 343 ALA A CA 1
ATOM 2814 C C . ALA A 1 343 ? 29.588 8.991 -13.949 1.00 89.50 343 ALA A C 1
ATOM 2816 O O . ALA A 1 343 ? 29.309 10.150 -13.625 1.00 89.50 343 ALA A O 1
ATOM 2817 N N . ARG A 1 344 ? 29.400 7.958 -13.108 1.00 87.69 344 ARG A N 1
ATOM 2818 C CA . ARG A 1 344 ? 28.863 8.067 -11.734 1.00 87.69 344 ARG A CA 1
ATOM 2819 C C . ARG A 1 344 ? 27.539 8.842 -11.715 1.00 87.69 344 ARG A C 1
ATOM 2821 O O . ARG A 1 344 ? 26.630 8.498 -12.461 1.00 87.69 344 ARG A O 1
ATOM 2828 N N . GLY A 1 345 ? 27.419 9.895 -10.902 1.00 85.38 345 GLY A N 1
ATOM 2829 C CA . GLY A 1 345 ? 26.197 10.703 -10.802 1.00 85.38 345 GLY A CA 1
ATOM 2830 C C . GLY A 1 345 ? 25.773 11.386 -12.110 1.00 85.38 345 GLY A C 1
ATOM 2831 O O . GLY A 1 345 ? 24.616 11.764 -12.240 1.00 85.38 345 GLY A O 1
ATOM 2832 N N . LYS A 1 346 ? 26.672 11.502 -13.100 1.00 89.50 346 LYS A N 1
ATOM 2833 C CA . LYS A 1 346 ? 26.369 12.045 -14.436 1.00 89.50 346 LYS A CA 1
ATOM 2834 C C . LYS A 1 346 ? 25.943 10.970 -15.446 1.00 89.50 346 LYS A C 1
ATOM 2836 O O . LYS A 1 346 ? 25.726 11.291 -16.608 1.00 89.50 346 LYS A O 1
ATOM 2841 N N . ALA A 1 347 ? 25.834 9.701 -15.043 1.00 90.19 347 ALA A N 1
ATOM 2842 C CA . ALA A 1 347 ? 25.464 8.617 -15.953 1.00 90.19 347 ALA A CA 1
ATOM 2843 C C . ALA A 1 347 ? 24.085 8.804 -16.620 1.00 90.19 347 ALA A C 1
ATOM 2845 O O . ALA A 1 347 ? 24.026 8.668 -17.841 1.00 90.19 347 ALA A O 1
ATOM 2846 N N . PRO A 1 348 ? 22.998 9.172 -15.903 1.00 89.94 348 PRO A N 1
ATOM 2847 C CA . PRO A 1 348 ? 21.690 9.339 -16.539 1.00 89.94 348 PRO A CA 1
ATOM 2848 C C . PRO A 1 348 ? 21.687 10.444 -17.601 1.00 89.94 348 PRO A C 1
ATOM 2850 O O . PRO A 1 348 ? 21.152 10.264 -18.694 1.00 89.94 348 PRO A O 1
ATOM 2853 N N . THR A 1 349 ? 22.315 11.582 -17.297 1.00 92.00 349 THR A N 1
ATOM 2854 C CA . THR A 1 349 ? 22.371 12.735 -18.202 1.00 92.00 349 THR A CA 1
ATOM 2855 C C . THR A 1 349 ? 23.264 12.466 -19.406 1.00 92.00 349 THR A C 1
ATOM 2857 O O . THR A 1 349 ? 22.862 12.764 -20.527 1.00 92.00 349 THR A O 1
ATOM 2860 N N . ALA A 1 350 ? 24.430 11.846 -19.208 1.00 95.06 350 ALA A N 1
ATOM 2861 C CA . ALA A 1 350 ? 25.342 11.511 -20.298 1.00 95.06 350 ALA A CA 1
ATOM 2862 C C . ALA A 1 350 ? 24.775 10.426 -21.224 1.00 95.06 350 ALA A C 1
ATOM 2864 O O . ALA A 1 350 ? 24.853 10.570 -22.440 1.00 95.06 350 ALA A O 1
ATOM 2865 N N . PHE A 1 351 ? 24.133 9.390 -20.672 1.00 95.31 351 PHE A N 1
ATOM 2866 C CA . PHE A 1 351 ? 23.462 8.363 -21.472 1.00 95.31 351 PHE A CA 1
ATOM 2867 C C . PHE A 1 351 ? 22.315 8.951 -22.304 1.00 95.31 351 PHE A C 1
ATOM 2869 O O . PHE A 1 351 ? 22.229 8.694 -23.501 1.00 95.31 351 PHE A O 1
ATOM 2876 N N . LYS A 1 352 ? 21.475 9.806 -21.703 1.00 95.19 352 LYS A N 1
ATOM 2877 C CA . LYS A 1 352 ? 20.394 10.502 -22.418 1.00 95.19 352 LYS A CA 1
ATOM 2878 C C . LYS A 1 352 ? 20.921 11.459 -23.491 1.00 95.19 352 LYS A C 1
ATOM 2880 O O . LYS A 1 352 ? 20.331 11.545 -24.563 1.00 95.19 352 LYS A O 1
ATOM 2885 N N . GLY A 1 353 ? 22.008 12.176 -23.212 1.00 96.12 353 GLY A N 1
ATOM 2886 C CA . GLY A 1 353 ? 22.648 13.070 -24.177 1.00 96.12 353 GLY A CA 1
ATOM 2887 C C . GLY A 1 353 ? 23.194 12.314 -25.385 1.00 96.12 353 GLY A C 1
ATOM 2888 O O . GLY A 1 353 ? 22.900 12.689 -26.513 1.00 96.12 353 GLY A O 1
ATOM 2889 N N . LEU A 1 354 ? 23.908 11.211 -25.149 1.00 95.62 354 LEU A N 1
ATOM 2890 C CA . LEU A 1 354 ? 24.465 10.386 -26.220 1.00 95.62 354 LEU A CA 1
ATOM 2891 C C . LEU A 1 354 ? 23.358 9.731 -27.054 1.00 95.62 354 LEU A C 1
ATOM 2893 O O . LEU A 1 354 ? 23.409 9.770 -28.277 1.00 95.62 354 LEU A O 1
ATOM 2897 N N . TYR A 1 355 ? 22.308 9.221 -26.401 1.00 96.12 355 TYR A N 1
ATOM 2898 C CA . TYR A 1 355 ? 21.138 8.692 -27.101 1.00 96.12 355 TYR A CA 1
ATOM 2899 C C . TYR A 1 355 ? 20.512 9.733 -28.036 1.00 96.12 355 TYR A C 1
ATOM 2901 O O . TYR A 1 355 ? 20.213 9.405 -29.172 1.00 96.12 355 TYR A O 1
ATOM 2909 N N . ARG A 1 356 ? 20.354 10.988 -27.592 1.00 96.62 356 ARG A N 1
ATOM 2910 C CA . ARG A 1 356 ? 19.760 12.070 -28.401 1.00 96.62 356 ARG A CA 1
ATOM 2911 C C . ARG A 1 356 ? 20.620 12.521 -29.580 1.00 96.62 356 ARG A C 1
ATOM 2913 O O . ARG A 1 356 ? 20.084 13.093 -30.520 1.00 96.62 356 ARG A O 1
ATOM 2920 N N . LEU A 1 357 ? 21.932 12.303 -29.519 1.00 96.31 357 LEU A N 1
ATOM 2921 C CA . LEU A 1 357 ? 22.811 12.531 -30.666 1.00 96.31 357 LEU A CA 1
ATOM 2922 C C . LEU A 1 357 ? 22.647 11.427 -31.703 1.00 96.31 357 LEU A C 1
ATOM 2924 O O . LEU A 1 357 ? 22.797 11.689 -32.886 1.00 96.31 357 LEU A O 1
ATOM 2928 N N . TRP A 1 358 ? 22.320 10.208 -31.283 1.00 96.00 358 TRP A N 1
ATOM 2929 C CA . TRP A 1 358 ? 22.197 9.055 -32.173 1.00 96.00 358 TRP A CA 1
ATOM 2930 C C . TRP A 1 358 ? 20.785 8.834 -32.708 1.00 96.00 358 TRP A C 1
ATOM 2932 O O . TRP A 1 358 ? 20.615 8.413 -33.850 1.00 96.00 358 TRP A O 1
ATOM 2942 N N . PHE A 1 359 ? 19.776 9.147 -31.901 1.00 96.06 359 PHE A N 1
ATOM 2943 C CA . PHE A 1 359 ? 18.375 8.910 -32.202 1.00 96.06 359 PHE A CA 1
ATOM 2944 C C . PHE A 1 359 ? 17.511 10.121 -31.874 1.00 96.06 359 PHE A C 1
ATOM 2946 O O . PHE A 1 359 ? 17.737 10.828 -30.887 1.00 96.06 359 PHE A O 1
ATOM 2953 N N . ASP A 1 360 ? 16.474 10.324 -32.679 1.00 92.81 360 ASP A N 1
ATOM 2954 C CA . ASP A 1 360 ? 15.428 11.297 -32.396 1.00 92.81 360 ASP A CA 1
ATOM 2955 C C . ASP A 1 360 ? 14.465 10.807 -31.288 1.00 92.81 360 ASP A C 1
ATOM 2957 O O . ASP A 1 360 ? 14.667 9.780 -30.627 1.00 92.81 360 ASP A O 1
ATOM 2961 N N . LYS A 1 361 ? 13.394 11.573 -31.043 1.00 89.69 361 LYS A N 1
ATOM 2962 C CA . LYS A 1 361 ? 12.386 11.238 -30.022 1.00 89.69 361 LYS A CA 1
ATOM 2963 C C . LYS A 1 361 ? 11.564 9.989 -30.369 1.00 89.69 361 LYS A C 1
ATOM 2965 O O . LYS A 1 361 ? 11.021 9.371 -29.454 1.00 89.69 361 LYS A O 1
ATOM 2970 N N . GLU A 1 362 ? 11.466 9.642 -31.647 1.00 88.25 362 GLU A N 1
ATOM 2971 C CA . GLU A 1 362 ? 10.728 8.483 -32.160 1.00 88.25 362 GLU A CA 1
ATOM 2972 C C . GLU A 1 362 ? 11.606 7.222 -32.209 1.00 88.25 362 GLU A C 1
ATOM 2974 O O . GLU A 1 362 ? 11.093 6.105 -32.261 1.00 88.25 362 GLU A O 1
ATOM 2979 N N . GLY A 1 363 ? 12.926 7.390 -32.086 1.00 89.69 363 GLY A N 1
ATOM 2980 C CA . GLY A 1 363 ? 13.912 6.316 -32.131 1.00 89.69 363 GLY A CA 1
ATOM 2981 C C . GLY A 1 363 ? 14.514 6.099 -33.517 1.00 89.69 363 GLY A C 1
ATOM 2982 O O . GLY A 1 363 ? 15.159 5.074 -33.726 1.00 89.69 363 GLY A O 1
ATOM 2983 N N . ASN A 1 364 ? 14.328 7.031 -34.454 1.00 94.00 364 ASN A N 1
ATOM 2984 C CA . ASN A 1 364 ? 14.974 6.970 -35.762 1.00 94.00 364 ASN A CA 1
ATOM 2985 C C . ASN A 1 364 ? 16.399 7.521 -35.670 1.00 94.00 364 ASN A C 1
ATOM 2987 O O . ASN A 1 364 ? 16.664 8.456 -34.911 1.00 94.00 364 ASN A O 1
ATOM 2991 N N . LYS A 1 365 ? 17.320 6.964 -36.468 1.00 95.62 365 LYS A N 1
ATOM 2992 C CA . LYS A 1 365 ? 18.706 7.449 -36.551 1.00 95.62 365 LYS A CA 1
ATOM 2993 C C . LYS A 1 365 ? 18.735 8.918 -36.973 1.00 95.62 365 LYS A C 1
ATOM 2995 O O . LYS A 1 365 ? 18.128 9.298 -37.980 1.00 95.62 365 LYS A O 1
ATOM 3000 N N . THR A 1 366 ? 19.475 9.727 -36.227 1.00 96.12 366 THR A N 1
ATOM 3001 C CA . THR A 1 366 ? 19.772 11.116 -36.592 1.00 96.12 366 THR A CA 1
ATOM 3002 C C . THR A 1 366 ? 20.724 11.173 -37.791 1.00 96.12 366 THR A C 1
ATOM 3004 O O . THR A 1 366 ? 21.278 10.159 -38.226 1.00 96.12 366 THR A O 1
ATOM 3007 N N . GLN A 1 367 ? 20.949 12.378 -38.316 1.00 94.25 367 GLN A N 1
ATOM 3008 C CA . GLN A 1 367 ? 21.957 12.624 -39.348 1.00 94.25 367 GLN A CA 1
ATOM 3009 C C . GLN A 1 367 ? 23.354 12.163 -38.908 1.00 94.25 367 GLN A C 1
ATOM 3011 O O . GLN A 1 367 ? 24.036 11.524 -39.697 1.00 94.25 367 GLN A O 1
ATOM 3016 N N . TYR A 1 368 ? 23.720 12.351 -37.633 1.00 95.12 368 TYR A N 1
ATOM 3017 C CA . TYR A 1 368 ? 25.006 11.904 -37.091 1.00 95.12 368 TYR A CA 1
ATOM 3018 C C . TYR A 1 368 ? 25.286 10.420 -37.368 1.00 95.12 368 TYR A C 1
ATOM 3020 O O . TYR A 1 368 ? 26.326 10.080 -37.925 1.00 95.12 368 TYR A O 1
ATOM 3028 N N . LEU A 1 369 ? 24.355 9.522 -37.017 1.00 93.81 369 LEU A N 1
ATOM 3029 C CA . LEU A 1 369 ? 24.548 8.091 -37.281 1.00 93.81 369 LEU A CA 1
ATOM 3030 C C . LEU A 1 369 ? 24.483 7.759 -38.772 1.00 93.81 369 LEU A C 1
ATOM 3032 O O . LEU A 1 369 ? 25.269 6.936 -39.232 1.00 93.81 369 LEU A O 1
ATOM 3036 N N . LYS A 1 370 ? 23.584 8.398 -39.531 1.00 94.44 370 LYS A N 1
ATOM 3037 C CA . LYS A 1 370 ? 23.456 8.158 -40.977 1.00 94.44 370 LYS A CA 1
ATOM 3038 C C . LYS A 1 370 ? 24.744 8.504 -41.726 1.00 94.44 370 LYS A C 1
ATOM 3040 O O . LYS A 1 370 ? 25.161 7.732 -42.585 1.00 94.44 370 LYS A O 1
ATOM 3045 N N . THR A 1 371 ? 25.382 9.621 -41.385 1.00 95.44 371 THR A N 1
ATOM 3046 C CA . THR A 1 371 ? 26.658 10.043 -41.976 1.00 95.44 371 THR A CA 1
ATOM 3047 C C . THR A 1 371 ? 27.773 9.061 -41.629 1.00 95.44 371 THR A C 1
ATOM 3049 O O . THR A 1 371 ? 28.458 8.583 -42.527 1.00 95.44 371 THR A O 1
ATOM 3052 N N . LEU A 1 372 ? 27.912 8.681 -40.351 1.00 94.00 372 LEU A N 1
ATOM 3053 C CA . LEU A 1 372 ? 28.925 7.702 -39.937 1.00 94.00 372 LEU A CA 1
ATOM 3054 C C . LEU A 1 372 ? 28.752 6.356 -40.659 1.00 94.00 372 LEU A C 1
ATOM 3056 O O . LEU A 1 372 ? 29.734 5.784 -41.122 1.00 94.00 372 LEU A O 1
ATOM 3060 N N . GLU A 1 373 ? 27.515 5.873 -40.807 1.00 92.19 373 GLU A N 1
ATOM 3061 C CA . GLU A 1 373 ? 27.213 4.630 -41.529 1.00 92.19 373 GLU A CA 1
ATOM 3062 C C . GLU A 1 373 ? 27.521 4.731 -43.026 1.00 92.19 373 GLU A C 1
ATOM 3064 O O . GLU A 1 373 ? 28.139 3.822 -43.580 1.00 92.19 373 GLU A O 1
ATOM 3069 N N . LYS A 1 374 ? 27.141 5.844 -43.667 1.00 93.44 374 LYS A N 1
ATOM 3070 C CA . LYS A 1 374 ? 27.438 6.118 -45.081 1.00 93.44 374 LYS A CA 1
ATOM 3071 C C . LYS A 1 374 ? 28.945 6.121 -45.352 1.00 93.44 374 LYS A C 1
ATOM 3073 O O . LYS A 1 374 ? 29.379 5.607 -46.377 1.00 93.44 374 LYS A O 1
ATOM 3078 N N . GLU A 1 375 ? 29.727 6.656 -44.420 1.00 93.69 375 GLU A N 1
ATOM 3079 C CA . GLU A 1 375 ? 31.189 6.740 -44.511 1.00 93.69 375 GLU A CA 1
ATOM 3080 C C . GLU A 1 375 ? 31.916 5.494 -43.980 1.00 93.69 375 GLU A C 1
ATOM 3082 O O . GLU A 1 375 ? 33.144 5.469 -43.904 1.00 93.69 375 GLU A O 1
ATOM 3087 N N . GLY A 1 376 ? 31.181 4.443 -43.602 1.00 91.50 376 GLY A N 1
ATOM 3088 C CA . GLY A 1 376 ? 31.759 3.189 -43.112 1.00 91.50 376 GLY A CA 1
ATOM 3089 C C . GLY A 1 376 ? 32.425 3.288 -41.733 1.00 91.50 376 GLY A C 1
ATOM 3090 O O . GLY A 1 376 ? 33.191 2.402 -41.348 1.00 91.50 376 GLY A O 1
ATOM 3091 N N . ILE A 1 377 ? 32.143 4.341 -40.960 1.00 92.19 377 ILE A N 1
ATOM 3092 C CA . ILE A 1 377 ? 32.693 4.553 -39.618 1.00 92.19 377 ILE A CA 1
ATOM 3093 C C . ILE A 1 377 ? 31.817 3.832 -38.587 1.00 92.19 377 ILE A C 1
ATOM 3095 O O . ILE A 1 377 ? 30.709 4.251 -38.260 1.00 92.19 377 ILE A O 1
ATOM 3099 N N . ASN A 1 378 ? 32.337 2.743 -38.018 1.00 87.88 378 ASN A N 1
ATOM 3100 C CA . ASN A 1 378 ? 31.618 1.959 -37.014 1.00 87.88 378 ASN A CA 1
ATOM 3101 C C . ASN A 1 378 ? 31.690 2.598 -35.610 1.00 87.88 378 ASN A C 1
ATOM 3103 O O . ASN A 1 378 ? 32.740 3.078 -35.173 1.00 87.88 378 ASN A O 1
ATOM 3107 N N . LEU A 1 379 ? 30.598 2.505 -34.844 1.00 89.31 379 LEU A N 1
ATOM 3108 C CA . LEU A 1 379 ? 30.535 2.884 -33.430 1.00 89.31 379 LEU A CA 1
ATOM 3109 C C . LEU A 1 379 ? 31.554 2.162 -32.533 1.00 89.31 379 LEU A C 1
ATOM 3111 O O . LEU A 1 379 ? 31.882 2.687 -31.472 1.00 89.31 379 LEU A O 1
ATOM 3115 N N . SER A 1 380 ? 32.080 0.995 -32.918 1.00 89.31 380 SER A N 1
ATOM 3116 C CA . SER A 1 380 ? 33.219 0.372 -32.221 1.00 89.31 380 SER A CA 1
ATOM 3117 C C . SER A 1 380 ? 34.469 1.255 -32.265 1.00 89.31 380 SER A C 1
ATOM 3119 O O . SER A 1 380 ? 35.145 1.422 -31.250 1.00 89.31 380 SER A O 1
ATOM 3121 N N . ASN A 1 381 ? 34.741 1.875 -33.416 1.00 91.50 381 ASN A N 1
ATOM 3122 C CA . ASN A 1 381 ? 35.892 2.754 -33.608 1.00 91.50 381 ASN A CA 1
ATOM 3123 C C . ASN A 1 381 ? 35.688 4.048 -32.818 1.00 91.50 381 ASN A C 1
ATOM 3125 O O . ASN A 1 381 ? 36.565 4.451 -32.056 1.00 91.50 381 ASN A O 1
ATOM 3129 N N . ILE A 1 382 ? 34.483 4.626 -32.900 1.00 93.81 382 ILE A N 1
ATOM 3130 C CA . ILE A 1 382 ? 34.090 5.783 -32.082 1.00 93.81 382 ILE A CA 1
ATOM 3131 C C . ILE A 1 382 ? 34.236 5.474 -30.592 1.00 93.81 382 ILE A C 1
ATOM 3133 O O . ILE A 1 382 ? 34.789 6.270 -29.840 1.00 93.81 382 ILE A O 1
ATOM 3137 N N . SER A 1 383 ? 33.777 4.303 -30.153 1.00 92.31 383 SER A N 1
ATOM 3138 C CA . SER A 1 383 ? 33.886 3.879 -28.760 1.00 92.31 383 SER A CA 1
ATOM 3139 C C . SER A 1 383 ? 35.330 3.759 -28.295 1.00 92.31 383 SER A C 1
ATOM 3141 O O . SER A 1 383 ? 35.614 4.072 -27.141 1.00 92.31 383 SER A O 1
ATOM 3143 N N . SER A 1 384 ? 36.229 3.302 -29.166 1.00 93.31 384 SER A N 1
ATOM 3144 C CA . SER A 1 384 ? 37.654 3.220 -28.858 1.00 93.31 384 SER A CA 1
ATOM 3145 C C . SER A 1 384 ? 38.268 4.612 -28.686 1.00 93.31 384 SER A C 1
ATOM 3147 O O . SER A 1 384 ? 39.025 4.828 -27.741 1.00 93.31 384 SER A O 1
ATOM 3149 N N . ILE A 1 385 ? 37.902 5.569 -29.547 1.00 94.69 385 ILE A N 1
ATOM 3150 C CA . ILE A 1 385 ? 38.378 6.962 -29.485 1.00 94.69 385 ILE A CA 1
ATOM 3151 C C . ILE A 1 385 ? 37.826 7.673 -28.244 1.00 94.69 385 ILE A C 1
ATOM 3153 O O . ILE A 1 385 ? 38.565 8.302 -27.492 1.00 94.69 385 ILE A O 1
ATOM 3157 N N . LEU A 1 386 ? 36.524 7.535 -27.990 1.00 95.38 386 LEU A N 1
ATOM 3158 C CA . LEU A 1 386 ? 35.819 8.195 -26.888 1.00 95.38 386 LEU A CA 1
ATOM 3159 C C . LEU A 1 386 ? 35.866 7.402 -25.575 1.00 95.38 386 LEU A C 1
ATOM 3161 O O . LEU A 1 386 ? 35.105 7.685 -24.642 1.00 95.38 386 LEU A O 1
ATOM 3165 N N . ASN A 1 387 ? 36.735 6.395 -25.485 1.00 92.81 387 ASN A N 1
ATOM 3166 C CA . ASN A 1 387 ? 36.850 5.546 -24.312 1.00 92.81 387 ASN A CA 1
ATOM 3167 C C . ASN A 1 387 ? 37.104 6.402 -23.060 1.00 92.81 387 ASN A C 1
ATOM 3169 O O . ASN A 1 387 ? 38.041 7.197 -23.000 1.00 92.81 387 ASN A O 1
ATOM 3173 N N . ARG A 1 388 ? 36.272 6.224 -22.028 1.00 88.50 388 ARG A N 1
ATOM 3174 C CA . ARG A 1 388 ? 36.302 6.983 -20.763 1.00 88.50 388 ARG A CA 1
ATOM 3175 C C . ARG A 1 388 ? 35.997 8.484 -20.886 1.00 88.50 388 ARG A C 1
ATOM 3177 O O . ARG A 1 388 ? 36.312 9.228 -19.952 1.00 88.50 388 ARG A O 1
ATOM 3184 N N . ALA A 1 389 ? 35.290 8.928 -21.926 1.00 92.75 389 ALA A N 1
ATOM 3185 C CA . ALA A 1 389 ? 34.724 10.281 -21.980 1.00 92.75 389 ALA A CA 1
ATOM 3186 C C . ALA A 1 389 ? 33.719 10.561 -20.834 1.00 92.75 389 ALA A C 1
ATOM 3188 O O . ALA A 1 389 ? 33.519 11.713 -20.425 1.00 92.75 389 ALA A O 1
ATOM 3189 N N . ARG A 1 390 ? 33.138 9.507 -20.232 1.00 93.69 390 ARG A N 1
ATOM 3190 C CA . ARG A 1 390 ? 32.321 9.562 -19.002 1.00 93.69 390 ARG A CA 1
ATOM 3191 C C . ARG A 1 390 ? 31.164 10.555 -19.152 1.00 93.69 390 ARG A C 1
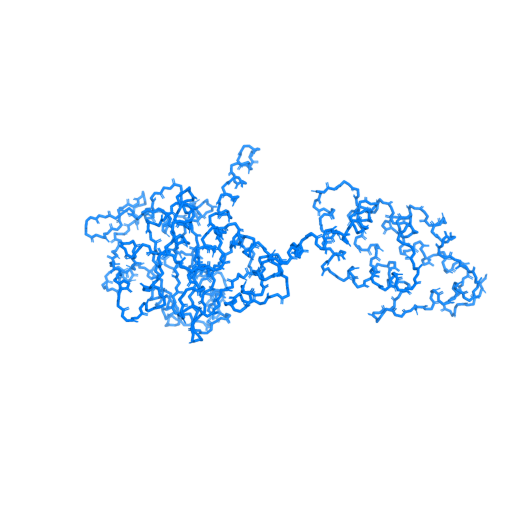ATOM 3193 O O . ARG A 1 390 ? 30.452 10.556 -20.147 1.00 93.69 390 ARG A O 1
ATOM 3200 N N . GLY A 1 391 ? 30.971 11.429 -18.163 1.00 93.06 391 GLY A N 1
ATOM 3201 C CA . GLY A 1 391 ? 29.914 12.435 -18.165 1.00 93.06 391 GLY A CA 1
ATOM 3202 C C . GLY A 1 391 ? 30.021 13.479 -19.284 1.00 93.06 391 GLY A C 1
ATOM 3203 O O . GLY A 1 391 ? 29.053 14.200 -19.491 1.00 93.06 391 GLY A O 1
ATOM 3204 N N . LYS A 1 392 ? 31.167 13.579 -19.977 1.00 95.62 392 LYS A N 1
ATOM 3205 C CA . LYS A 1 392 ? 31.393 14.503 -21.103 1.00 95.62 392 LYS A CA 1
ATOM 3206 C C . LYS A 1 392 ? 31.196 13.844 -22.473 1.00 95.62 392 LYS A C 1
ATOM 3208 O O . LYS A 1 392 ? 31.398 14.499 -23.487 1.00 95.62 392 LYS A O 1
ATOM 3213 N N . ALA A 1 393 ? 30.801 12.573 -22.516 1.00 95.81 393 ALA A N 1
ATOM 3214 C CA . ALA A 1 393 ? 30.672 11.827 -23.762 1.00 95.81 393 ALA A CA 1
ATOM 3215 C C . ALA A 1 393 ? 29.784 12.470 -24.838 1.00 95.81 393 ALA A C 1
ATOM 3217 O O . ALA A 1 393 ? 30.194 12.416 -25.990 1.00 95.81 393 ALA A O 1
ATOM 3218 N N . PRO A 1 394 ? 28.625 13.091 -24.528 1.00 97.38 394 PRO A N 1
ATOM 3219 C CA . PRO A 1 394 ? 27.832 13.738 -25.573 1.00 97.38 394 PRO A CA 1
ATOM 3220 C C . PRO A 1 394 ? 28.598 14.875 -26.259 1.00 97.38 394 PRO A C 1
ATOM 3222 O O . PRO A 1 394 ? 28.611 14.955 -27.479 1.00 97.38 394 PRO A O 1
ATOM 3225 N N . THR A 1 395 ? 29.287 15.711 -25.477 1.00 96.75 395 THR A N 1
ATOM 3226 C CA . THR A 1 395 ? 30.126 16.793 -26.007 1.00 96.75 395 THR A CA 1
ATOM 3227 C C . THR A 1 395 ? 31.280 16.226 -26.825 1.00 96.75 395 THR A C 1
ATOM 3229 O O . THR A 1 395 ? 31.427 16.589 -27.978 1.00 96.75 395 THR A O 1
ATOM 3232 N N . ALA A 1 396 ? 32.014 15.248 -26.287 1.00 96.94 396 ALA A N 1
ATOM 3233 C CA . ALA A 1 396 ? 33.149 14.647 -26.988 1.00 96.94 396 ALA A CA 1
ATOM 3234 C C . ALA A 1 396 ? 32.752 13.932 -28.294 1.00 96.94 396 ALA A C 1
ATOM 3236 O O . ALA A 1 396 ? 33.519 13.938 -29.248 1.00 96.94 396 ALA A O 1
ATOM 3237 N N . PHE A 1 397 ? 31.563 13.319 -28.349 1.00 97.38 397 PHE A N 1
ATOM 3238 C CA . PHE A 1 397 ? 31.032 12.751 -29.590 1.00 97.38 397 PHE A CA 1
ATOM 3239 C C . PHE A 1 397 ? 30.743 13.838 -30.622 1.00 97.38 397 PHE A C 1
ATOM 3241 O O . PHE A 1 397 ? 31.098 13.666 -31.783 1.00 97.38 397 PHE A O 1
ATOM 3248 N N . LYS A 1 398 ? 30.115 14.942 -30.202 1.00 96.56 398 LYS A N 1
ATOM 3249 C CA . LYS A 1 398 ? 29.820 16.065 -31.093 1.00 96.56 398 LYS A CA 1
ATOM 3250 C C . LYS A 1 398 ? 31.107 16.708 -31.611 1.00 96.56 398 LYS A C 1
ATOM 3252 O O . LYS A 1 398 ? 31.251 16.830 -32.814 1.00 96.56 398 LYS A O 1
ATOM 3257 N N . ASP A 1 399 ? 32.064 17.000 -30.733 1.00 96.56 399 ASP A N 1
ATOM 3258 C CA . ASP A 1 399 ? 33.356 17.585 -31.118 1.00 96.56 399 ASP A CA 1
ATOM 3259 C C . ASP A 1 399 ? 34.120 16.681 -32.103 1.00 96.56 399 ASP A C 1
ATOM 3261 O O . ASP A 1 399 ? 34.745 17.167 -33.039 1.00 96.56 399 ASP A O 1
ATOM 3265 N N . LEU A 1 400 ? 34.059 15.355 -31.913 1.00 95.75 400 LEU A N 1
ATOM 3266 C CA . LEU A 1 400 ? 34.667 14.394 -32.837 1.00 95.75 400 LEU A CA 1
ATOM 3267 C C . LEU A 1 400 ? 33.951 14.360 -34.191 1.00 95.75 400 LEU A C 1
ATOM 3269 O O . LEU A 1 400 ? 34.604 14.216 -35.218 1.00 95.75 400 LEU A O 1
ATOM 3273 N N . TYR A 1 401 ? 32.623 14.455 -34.195 1.00 95.81 401 TYR A N 1
ATOM 3274 C CA . TYR A 1 401 ? 31.856 14.511 -35.433 1.00 95.81 401 TYR A CA 1
ATOM 3275 C C . TYR A 1 401 ? 32.148 15.804 -36.200 1.00 95.81 401 TYR A C 1
ATOM 3277 O O . TYR A 1 401 ? 32.483 15.732 -37.376 1.00 95.81 401 TYR A O 1
ATOM 3285 N N . ASP A 1 402 ? 32.105 16.948 -35.516 1.00 95.44 402 ASP A N 1
ATOM 3286 C CA . ASP A 1 402 ? 32.344 18.281 -36.086 1.00 95.44 402 ASP A CA 1
ATOM 3287 C C . ASP A 1 402 ? 33.801 18.461 -36.576 1.00 95.44 402 ASP A C 1
ATOM 3289 O O . ASP A 1 402 ? 34.099 19.381 -37.330 1.00 95.44 402 ASP A O 1
ATOM 3293 N N . LEU A 1 403 ? 34.727 17.588 -36.152 1.00 95.44 403 LEU A N 1
ATOM 3294 C CA . LEU A 1 403 ? 36.101 17.525 -36.667 1.00 95.44 403 LEU A CA 1
ATOM 3295 C C . LEU A 1 403 ? 36.192 16.853 -38.047 1.00 95.44 403 LEU A C 1
ATOM 3297 O O . LEU A 1 403 ? 37.145 17.098 -38.784 1.00 95.44 403 LEU A O 1
ATOM 3301 N N . TRP A 1 404 ? 35.267 15.946 -38.361 1.00 94.00 404 TRP A N 1
ATOM 3302 C CA . TRP A 1 404 ? 35.270 15.186 -39.614 1.00 94.00 404 TRP A CA 1
ATOM 3303 C C . TRP A 1 404 ? 34.217 15.658 -40.600 1.00 94.00 404 TRP A C 1
ATOM 3305 O O . TRP A 1 404 ? 34.365 15.396 -41.793 1.00 94.00 404 TRP A O 1
ATOM 3315 N N . PHE A 1 405 ? 33.150 16.276 -40.103 1.00 95.12 405 PHE A N 1
ATOM 3316 C CA . PHE A 1 405 ? 31.980 16.617 -40.884 1.00 95.12 405 PHE A CA 1
ATOM 3317 C C . PHE A 1 405 ? 31.453 18.004 -40.535 1.00 95.12 405 PHE A C 1
ATOM 3319 O O . PHE A 1 405 ? 31.466 18.413 -39.376 1.00 95.12 405 PHE A O 1
ATOM 3326 N N . ASP A 1 406 ? 30.915 18.689 -41.538 1.00 91.44 406 ASP A N 1
ATOM 3327 C CA . ASP A 1 406 ? 30.137 19.907 -41.346 1.00 91.44 406 ASP A CA 1
ATOM 3328 C C . ASP A 1 406 ? 28.707 19.598 -40.844 1.00 91.44 406 ASP A C 1
ATOM 3330 O O . ASP A 1 406 ? 28.311 18.441 -40.639 1.00 91.44 406 ASP A O 1
ATOM 3334 N N . GLU A 1 407 ? 27.901 20.645 -40.642 1.00 87.38 407 GLU A N 1
ATOM 3335 C CA . GLU A 1 407 ? 26.506 20.516 -40.192 1.00 87.38 407 GLU A CA 1
ATOM 3336 C C . GLU A 1 407 ? 25.610 19.770 -41.201 1.00 87.38 407 GLU A C 1
ATOM 3338 O O . GLU A 1 407 ? 24.590 19.186 -40.823 1.00 87.38 407 GLU A O 1
ATOM 3343 N N . GLU A 1 408 ? 25.998 19.735 -42.477 1.00 87.25 408 GLU A N 1
ATOM 3344 C CA . GLU A 1 408 ? 25.307 19.027 -43.558 1.00 87.25 408 GLU A CA 1
ATOM 3345 C C . GLU A 1 408 ? 25.762 17.558 -43.674 1.00 87.25 408 GLU A C 1
ATOM 3347 O O . GLU A 1 408 ? 25.077 16.729 -44.280 1.00 87.25 408 GLU A O 1
ATOM 3352 N N . GLY A 1 409 ? 26.838 17.176 -42.981 1.00 87.50 409 GLY A N 1
ATOM 3353 C CA . GLY A 1 409 ? 27.411 15.833 -42.998 1.00 87.50 409 GLY A CA 1
ATOM 3354 C C . GLY A 1 409 ? 28.406 15.602 -44.137 1.00 87.50 409 GLY A C 1
ATOM 3355 O O . GLY A 1 409 ? 28.688 14.447 -44.463 1.00 87.50 409 GLY A O 1
ATOM 3356 N N . ASN A 1 410 ? 28.929 16.665 -44.749 1.00 89.88 410 ASN A N 1
ATOM 3357 C CA . ASN A 1 410 ? 30.016 16.586 -45.719 1.00 89.88 410 ASN A CA 1
ATOM 3358 C C . ASN A 1 410 ? 31.362 16.588 -44.998 1.00 89.88 410 ASN A C 1
ATOM 3360 O O . ASN A 1 410 ? 31.503 17.203 -43.947 1.00 89.88 410 ASN A O 1
ATOM 3364 N N . LYS A 1 411 ? 32.359 15.906 -45.569 1.00 89.62 411 LYS A N 1
ATOM 3365 C CA . LYS A 1 411 ? 33.711 15.856 -44.996 1.00 89.62 411 LYS A CA 1
ATOM 3366 C C . LYS A 1 411 ? 34.355 17.242 -44.978 1.00 89.62 411 LYS A C 1
ATOM 3368 O O . LYS A 1 411 ? 34.330 17.919 -46.004 1.00 89.62 411 LYS A O 1
ATOM 3373 N N . THR A 1 412 ? 34.961 17.602 -43.850 1.00 83.81 412 THR A N 1
ATOM 3374 C CA . THR A 1 412 ? 35.720 18.851 -43.649 1.00 83.81 412 THR A CA 1
ATOM 3375 C C . THR A 1 412 ? 37.218 18.681 -43.817 1.00 83.81 412 THR A C 1
ATOM 3377 O O . THR A 1 412 ? 37.729 17.592 -43.459 1.00 83.81 412 THR A O 1
#

Organism: Pectinophora gossypiella (NCBI:txid13191)

Radius of gyration: 28.14 Å; chains: 1; bounding box: 65×59×78 Å

Sequence (412 aa):
LTAPEKDKKLKNYISGVIYEFNLLILFLHEMFLNKNMLSISFEEKSHDTSNNITINYKDRVTYVKAHNADGNIGYDQLFPSKRQERKNTFSINKYFTLFIEKLENDKDIKYFIIYTDADLDITEEKKIKKGHSKDSYPLKFDSIDIREKRYKILRNCSCINGNGLYQFVQEGTTREKLYSLLKLPPSLQKEEEKGRLSDENVIEIKEKFLDKLILAVNQPNRENLNIVIRNEIGKSDIPYNYEKLHEVALRWSESHEFGPITKGIMEKLLEDIKKNRSSYQKNQNKNIDEEIKFAKSMVGKKGTPAFNQFLSFLIKGEGKKYLKVMKKEGISLTNVSSILGGARGKAPTAFKGLYRLWFDKEGNKTQYLKTLEKEGINLSNISSILNRARGKAPTAFKDLYDLWFDEEGNKT

Foldseek 3Di:
DPPVVVVVVVVVVVQLVLQVLLLVLLVVLVQLVDPQFFFWAWDPDDPDPFTWIWTDGPLEIETEGEDEDPEADAQCLQQNDPVCVVPRPHYVLVLLQVVVVVVVVRVHHQAYEYAYQHAACADPQQFGDADPDPPGDRWHKDQDQCCDPSNVSCVPRPQFDSRQKIATDCDDPNVVVQLVRHDDDPVVVVCVVVVNADPVNSSVSSVVHRVRYMYRYNGDHSVCSLVSSQVVQVVDDDPDGSVLSSLLSVLVVPDPPDGTDGSVSSVVSSVCVVVVVDRPCVVVVVPCPVVLVLLCQQANDPPDPQSVVSSCCCSPNCVVVLVVLCVVVVNDSVLVSQLAGHLHNLRVVQSVLQSVCQAPPVSDGDPLVVLCVVVVNDSSNVSVVNGDVHSVSSVVSVVVQVQQADPNSDGD

Secondary structure (DSSP, 8-state):
--HHHHHHHHHHHHHHHHHHHHHHHHHHHHHHH-TT--EEEE----SS----EEEEETTEEEEEEEE--SS-B-HHHHS--TTTTTT-S--HHHHHHHHHHHHHH-TTEEEEEEEESSPB-B-TTSBBPP-SSTT----BEEEP-TTSGGGTTTTT-TTS-GGGEEEE--SHHHHHHHHHH-PPPHHHHHHHTTT-S-HHHHHHHHHHHHHHEEEE-SPPPHHHHHHHHHHHHHTS--S--HHHHHHHHHHHHH-SS--SEEHHHHHHHHHHHHTT---HHHHHHTT-HHHHHHHHHHH-STTSHHHHHHHHHHHHSHHHHHHHHHHHTT--HHHHHHHHTT-GGGHHHHHHHHHHHHB-SSSPBPHHHHHHHHTT--HHHHHHHTTT-GGGHHHHHHHHHHHHB-TTS-B-

pLDDT: mean 84.83, std 11.81, range [34.88, 97.38]